Protein 6SCY (pdb70)

Nearest PDB structures (foldseek):
  6scy-assembly1_A  TM=1.003E+00  e=3.132E-56  Methanococcus maripaludis S2
  6scy-assembly1_B  TM=9.648E-01  e=3.320E-47  Methanococcus maripaludis S2
  5mko-assembly1_A  TM=8.846E-01  e=3.579E-21  Pyrococcus horikoshii OT3
  5mkq-assembly1_B  TM=8.337E-01  e=3.200E-21  Pyrococcus horikoshii OT3
  3vrh-assembly1_A-2  TM=8.360E-01  e=1.022E-19  Pyrococcus horikoshii OT3

Solvent-accessible surface area: 33396 Å² total; per-residue (Å²): 222,168,86,111,125,5,143,94,66,32,129,119,33,115,39,74,9,133,74,58,48,39,20,13,13,103,130,9,1,28,111,18,2,48,87,49,0,119,151,46,16,25,216,108,7,38,107,49,110,15,61,0,0,0,12,6,70,0,16,29,27,7,0,0,0,0,34,2,0,16,45,15,12,133,135,56,117,94,16,60,11,10,0,4,0,17,20,18,6,16,114,45,149,39,78,63,1,22,70,18,0,19,142,12,2,108,116,68,55,8,100,92,65,71,7,61,10,92,100,58,117,43,80,10,102,26,48,86,112,258,85,38,134,101,51,33,21,24,14,16,45,39,82,109,32,12,8,8,122,0,0,63,99,65,178,12,69,30,3,0,19,11,61,0,12,6,41,24,0,17,44,10,0,6,18,6,6,54,4,35,24,154,71,2,39,93,91,15,87,48,121,202,68,134,98,56,13,90,52,9,45,0,0,42,36,0,15,7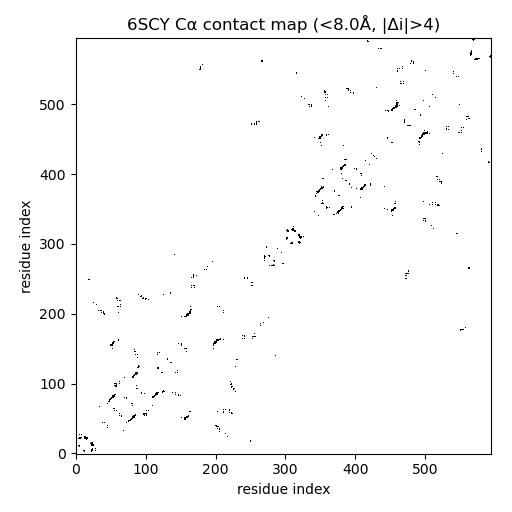2,91,3,0,68,38,0,1,110,31,36,142,13,146,53,38,159,47,94,57,75,118,33,122,54,77,26,54,69,40,0,21,88,21,0,54,91,0,36,139,90,66,82,24,7,9,89,33,0,3,132,3,16,66,68,5,38,113,76,16,88,120,154,18,164,118,45,20,37,65,63,84,39,148,110,40,49,55,13,70,73,64,153,123,131,34,107,106,95,227,230,186,91,118,126,4,145,110,60,36,104,117,29,113,42,83,25,166,107,51,48,41,26,10,8,95,103,6,2,26,129,32,2,45,97,55,0,95,151,44,17,22,146,109,8,20,105,56,111,17,54,0,1,0,14,6,72,0,19,29,25,7,1,0,0,0,31,1,0,15,49,20,11,125,160,34,127,91,8,71,12,10,0,3,0,15,22,18,12,17,145,54,72,41,98,54,2,23,77,11,0,20,146,10,1,108,115,65,56,8,105,80,109,66,22,64,7,98,86,31,40,37,40,70,34,55,53,151,173,150,106,98,81,62,52,27,29,24,48,3,89,105,30,11,10,16,48,2,0,50,101,60,176,11,66,28,2,0,18,11,66,0,12,6,38,25,0,13,43,8,0,25,18,7,5,78,15,39,14,138,135,3,57,103,79,17,166,53,140,175,64,106,155,75,8,91,67,9,46,0,0,45,30,0,28,73,90,4,0,68,36,0,1,108,28,34,140,13,143,60,78,174,16,85,52,64,109,32,123,92,79,24,88,67,38,0,24,87,21,0,63,70,0,41,158,86,73,83,15,6,9,81,34,0,3,115,2,18,66,70,5,42,124,70,24,196,89,104,32,125,126,21,17,31,77,58,45,57,127,72,9,68,18,28,40,40,21,145,113,114,35,88,81,138,114,50,114,259

Foldseek 3Di:
DDDQAAPPPGHHFDDQQLQVRGGHHLVRLLVVLLVLLCVQQDPVRQAAQFEEEEEAQQALLRLLQVVSVLVRVVPHDRYAYEYEYEAALCDDPSVVQVVLVVVSCVVSVHHYDYHYLVNVADHNPVLPPPVPDDPVVLSVLSSQVVQQVVCLVVVGQAYEYRQALLNQLLVLVVCVVVVPPVVLQVPDLCPVPDSGHHYGYSRNYPDPVSSVVSCVSVVRPGDPNDDPNDDDCSSVVSSVVQVVCCVVNPCSSVCSNVVSVVVSVPDDHPCPDPDDCRPADDVRSNPDCDDSRVDGD/DPDQAAPPPGHHFDDQQLQVRGGHHLVRLLVVLLVLLCVQQDDVQQAAQAEEEEEAQQALLRLLQVVSVLVRCVPHPRYAYEYEYEQLQDPPWSVPQVVLVVVSCVVSVHHYDYHYPCPQDVDSDDPPVDDDDVVLVVVVVLVVQQVVCVVVVGQAYEYRQALLNLLLVLVVCVVVVPPVVLQLVLPQDDDDSRHHYGYSRNYPDPVSSVVSSVSVVRPGDPTDDPPDDDCSSVVSSVVQVVCCVVPPCSSVCSNVVSVVVSVPDDQADPFAGRRDHHPQDPSCVSVVVPHRDDHHDD

Organism: Methanococcus maripaludis (strain DSM 14266 / JCM 13030 / NBRC 101832 / S2 / LL) (NCBI:txid267377)

Radius of gyration: 29.14 Å; Cα contacts (8 Å, |Δi|>4): 931; chains: 2; bounding box: 73×46×83 Å

B-factor: mean 99.04, std 43.57, range [19.27, 249.01]

Structure (mmCIF, N/CA/C/O backbone):
data_6SCY
#
_entry.id   6SCY
#
_cell.length_a   54.980
_cell.length_b   84.480
_cell.length_c   145.440
_cell.angle_alpha   90.00
_cell.angle_beta   90.00
_cell.angle_gamma   90.00
#
_symmetry.space_group_name_H-M   'P 21 21 21'
#
loop_
_entity.id
_entity.type
_entity.pdbx_description
1 polymer '[4Fe-4S]-dependent U34-ARNt thiolase'
2 polymer '[4Fe-4S]-dependent U34-ARNt thiolase'
3 non-polymer 'ZINC ION'
4 non-polymer 'IRON/SULFUR CLUSTER'
5 non-polymer 'SULFATE ION'
6 water water
#
loop_
_atom_site.group_PDB
_atom_site.id
_atom_site.type_symbol
_atom_site.label_atom_id
_atom_site.label_alt_id
_atom_site.label_comp_id
_atom_site.label_asym_id
_atom_site.label_entity_id
_atom_site.label_seq_id
_atom_site.pdbx_PDB_ins_code
_atom_site.Cartn_x
_atom_site.Cartn_y
_atom_site.Cartn_z
_atom_site.occupancy
_atom_site.B_iso_or_equiv
_atom_site.auth_seq_id
_atom_site.auth_comp_id
_atom_site.auth_asym_id
_atom_site.auth_atom_id
_atom_site.pdbx_PDB_model_num
ATOM 1 N N . MET A 1 1 ? -27.990 -23.086 -22.567 1.00 117.64 1 MET A N 1
ATOM 2 C CA . MET A 1 1 ? -27.871 -22.298 -21.341 1.00 117.22 1 MET A CA 1
ATOM 3 C C . MET A 1 1 ? -26.387 -22.058 -20.976 1.00 117.01 1 MET A C 1
ATOM 4 O O . MET A 1 1 ? -25.871 -20.971 -21.249 1.00 116.64 1 MET A O 1
ATOM 9 N N . ILE A 1 2 ? -25.710 -23.070 -20.386 1.00 110.10 2 ILE A N 1
ATOM 10 C CA . ILE A 1 2 ? -24.296 -23.018 -19.999 1.00 108.03 2 ILE A CA 1
ATOM 11 C C . ILE A 1 2 ? -23.507 -23.952 -20.941 1.00 107.61 2 ILE A C 1
ATOM 12 O O . ILE A 1 2 ? -23.440 -25.163 -20.720 1.00 107.41 2 ILE A O 1
ATOM 17 N N . THR A 1 3 ? -22.960 -23.366 -22.022 1.00 99.93 3 THR A N 1
ATOM 18 C CA . THR A 1 3 ? -22.184 -24.026 -23.076 1.00 97.18 3 THR A CA 1
ATOM 19 C C . THR A 1 3 ? -20.731 -23.507 -23.019 1.00 96.04 3 THR A C 1
ATOM 20 O O . THR A 1 3 ? -20.175 -23.451 -21.922 1.00 95.53 3 THR A O 1
ATOM 24 N N . MET A 1 4 ? -20.122 -23.133 -24.168 1.00 89.13 4 MET A N 1
ATOM 25 C CA . MET A 1 4 ? -18.766 -22.570 -24.265 1.00 87.26 4 MET A CA 1
ATOM 26 C C . MET A 1 4 ? -18.561 -21.783 -25.569 1.00 85.15 4 MET A C 1
ATOM 27 O O . MET A 1 4 ? -17.432 -21.412 -25.896 1.00 84.52 4 MET A O 1
ATOM 32 N N . LYS A 1 5 ? -19.656 -21.475 -26.273 1.00 77.05 5 LYS A N 1
ATOM 33 C CA . LYS A 1 5 ? -19.605 -20.712 -27.512 1.00 74.81 5 LYS A CA 1
ATOM 34 C C . LYS A 1 5 ? -18.960 -19.329 -27.339 1.00 74.16 5 LYS A C 1
ATOM 35 O O . LYS A 1 5 ? -19.069 -18.728 -26.273 1.00 72.81 5 LYS A O 1
ATOM 41 N N . CYS A 1 6 ? -18.254 -18.865 -28.383 1.00 68.76 6 CYS A N 1
ATOM 42 C CA . CYS A 1 6 ? -17.543 -17.586 -28.444 1.00 67.48 6 CYS A CA 1
ATOM 43 C C . CYS A 1 6 ? -18.466 -16.399 -28.138 1.00 71.59 6 CYS A C 1
ATOM 44 O O . CYS A 1 6 ? -19.582 -16.352 -28.653 1.00 71.20 6 CYS A O 1
ATOM 47 N N . ARG A 1 7 ? -17.999 -15.448 -27.299 1.00 67.92 7 ARG A N 1
ATOM 48 C CA . ARG A 1 7 ? -18.755 -14.251 -26.909 1.00 67.53 7 ARG A CA 1
ATOM 49 C C . ARG A 1 7 ? -19.064 -13.312 -28.097 1.00 70.29 7 ARG A C 1
ATOM 50 O O . ARG A 1 7 ? -20.109 -12.654 -28.092 1.00 70.00 7 ARG A O 1
ATOM 58 N N . LYS A 1 8 ? -18.180 -13.279 -29.124 1.00 65.75 8 LYS A N 1
ATOM 59 C CA . LYS A 1 8 ? -18.324 -12.401 -30.290 1.00 64.76 8 LYS A CA 1
ATOM 60 C C . LYS A 1 8 ? -18.991 -13.027 -31.524 1.00 66.80 8 LYS A C 1
ATOM 61 O O . LYS A 1 8 ? -19.580 -12.281 -32.310 1.00 65.80 8 LYS A O 1
ATOM 67 N N . CYS A 1 9 ? -18.903 -14.364 -31.712 1.00 62.89 9 CYS A N 1
ATOM 68 C CA . CYS A 1 9 ? -19.481 -15.018 -32.894 1.00 62.32 9 CYS A CA 1
ATOM 69 C C . CYS A 1 9 ? -20.253 -16.329 -32.605 1.00 63.12 9 CYS A C 1
ATOM 70 O O . CYS A 1 9 ? -20.785 -16.928 -33.535 1.00 61.91 9 CYS A O 1
ATOM 73 N N . GLY A 1 10 ? -20.293 -16.754 -31.344 1.00 58.90 10 GLY A N 1
ATOM 74 C CA . GLY A 1 10 ? -20.983 -17.966 -30.903 1.00 58.65 10 GLY A CA 1
ATOM 75 C C . GLY A 1 10 ? -20.425 -19.286 -31.405 1.00 62.89 10 GLY A C 1
ATOM 76 O O . GLY A 1 10 ? -21.135 -20.300 -31.389 1.00 63.03 10 GLY A O 1
ATOM 77 N N . LYS A 1 11 ? -19.150 -19.295 -31.848 1.00 58.67 11 LYS A N 1
ATOM 78 C CA . LYS A 1 11 ? -18.481 -20.484 -32.391 1.00 57.55 11 LYS A CA 1
ATOM 79 C C . LYS A 1 11 ? -17.648 -21.214 -31.331 1.00 58.36 11 LYS A C 1
ATOM 80 O O . LYS A 1 11 ? -17.246 -20.561 -30.371 1.00 57.52 11 LYS A O 1
ATOM 86 N N . PRO A 1 12 ? -17.351 -22.535 -31.469 1.00 53.27 12 PRO A N 1
ATOM 87 C CA . PRO A 1 12 ? -16.521 -23.205 -30.451 1.00 52.76 12 PRO A CA 1
ATOM 88 C C . PRO A 1 12 ? -15.267 -22.409 -30.105 1.00 55.58 12 PRO A C 1
ATOM 89 O O . PRO A 1 12 ? -14.631 -21.837 -30.989 1.00 55.43 12 PRO A O 1
ATOM 93 N N . SER A 1 13 ? -14.975 -22.311 -28.807 1.00 51.71 13 SER A N 1
ATOM 94 C CA . SER A 1 13 ? -13.902 -21.499 -28.246 1.00 51.60 13 SER A CA 1
ATOM 95 C C . SER A 1 13 ? -12.576 -22.234 -27.978 1.00 55.93 13 SER A C 1
ATOM 96 O O . SER A 1 13 ? -12.562 -23.448 -27.793 1.00 55.14 13 SER A O 1
ATOM 99 N N . ILE A 1 14 ? -11.466 -21.471 -27.957 1.00 53.56 14 ILE A N 1
ATOM 100 C CA . ILE A 1 14 ? -10.104 -21.950 -27.697 1.00 53.80 14 ILE A CA 1
ATOM 101 C C . ILE A 1 14 ? -9.536 -21.344 -26.417 1.00 60.64 14 ILE A C 1
ATOM 102 O O . ILE A 1 14 ? -8.522 -21.820 -25.919 1.00 60.70 14 ILE A O 1
ATOM 107 N N . TYR A 1 15 ? -10.167 -20.291 -25.895 1.00 59.76 15 TYR A N 1
ATOM 108 C CA . TYR A 1 15 ? -9.690 -19.630 -24.691 1.00 61.16 15 TYR A CA 1
ATOM 109 C C . TYR A 1 15 ? -10.827 -19.129 -23.841 1.00 68.00 15 TYR A C 1
ATOM 110 O O . TYR A 1 15 ? -11.739 -18.473 -24.343 1.00 67.28 15 TYR A O 1
ATOM 119 N N . HIS A 1 16 ? -10.770 -19.445 -22.546 1.00 67.96 16 HIS A N 1
ATOM 120 C CA . HIS A 1 16 ? -11.734 -18.988 -21.561 1.00 69.57 16 HIS A CA 1
ATOM 121 C C . HIS A 1 16 ? -11.037 -17.948 -20.694 1.00 74.62 16 HIS A C 1
ATOM 122 O O . HIS A 1 16 ? -10.161 -18.290 -19.896 1.00 73.76 16 HIS A O 1
ATOM 129 N N . GLN A 1 17 ? -11.396 -16.669 -20.899 1.00 72.94 17 GLN A N 1
ATOM 130 C CA . GLN A 1 17 ? -10.848 -15.527 -20.170 1.00 73.41 17 GLN A CA 1
ATOM 131 C C . GLN A 1 17 ? -11.428 -15.550 -18.768 1.00 78.41 17 GLN A C 1
ATOM 132 O O . GLN A 1 17 ? -12.469 -14.944 -18.518 1.00 78.05 17 GLN A O 1
ATOM 138 N N . LYS A 1 18 ? -10.756 -16.294 -17.865 1.00 76.02 18 LYS A N 1
ATOM 139 C CA . LYS A 1 18 ? -11.140 -16.522 -16.472 1.00 76.22 18 LYS A CA 1
ATOM 140 C C . LYS A 1 18 ? -11.524 -15.254 -15.700 1.00 81.23 18 LYS A C 1
ATOM 141 O O . LYS A 1 18 ? -12.391 -15.347 -14.827 1.00 80.81 18 LYS A O 1
ATOM 147 N N . HIS A 1 19 ? -10.949 -14.078 -16.050 1.00 78.61 19 HIS A N 1
ATOM 148 C CA . HIS A 1 19 ? -11.289 -12.844 -15.350 1.00 79.02 19 HIS A CA 1
ATOM 149 C C . HIS A 1 19 ? -12.652 -12.268 -15.765 1.00 84.17 19 HIS A C 1
ATOM 150 O O . HIS A 1 19 ? -13.417 -11.868 -14.884 1.00 84.90 19 HIS A O 1
ATOM 157 N N . SER A 1 20 ? -12.974 -12.259 -17.074 1.00 80.15 20 SER A N 1
ATOM 158 C CA . SER A 1 20 ? -14.258 -11.757 -17.591 1.00 79.43 20 SER A CA 1
ATOM 159 C C . SER A 1 20 ? -15.378 -12.817 -17.619 1.00 82.41 20 SER A C 1
ATOM 160 O O . SER A 1 20 ? -16.560 -12.460 -17.604 1.00 82.10 20 SER A O 1
ATOM 163 N N . GLY A 1 21 ? -14.991 -14.092 -17.683 1.00 77.99 21 GLY A N 1
ATOM 164 C CA . GLY A 1 21 ? -15.910 -15.222 -17.770 1.00 77.34 21 GLY A CA 1
ATOM 165 C C . GLY A 1 21 ? -16.373 -15.428 -19.195 1.00 80.08 21 GLY A C 1
ATOM 166 O O . GLY A 1 21 ? -17.403 -16.063 -19.440 1.00 79.91 21 GLY A O 1
ATOM 167 N N . ASN A 1 22 ? -15.612 -14.866 -20.142 1.00 75.10 22 ASN A N 1
ATOM 168 C CA . ASN A 1 22 ? -15.911 -14.952 -21.555 1.00 73.92 22 ASN A CA 1
ATOM 169 C C . ASN A 1 22 ? -15.080 -16.001 -22.265 1.00 74.00 22 ASN A C 1
ATOM 170 O O . ASN A 1 22 ? -14.049 -16.454 -21.766 1.00 72.31 22 ASN A O 1
ATOM 175 N N . ASN A 1 23 ? -15.569 -16.404 -23.428 1.00 69.19 23 ASN A N 1
ATOM 176 C CA . ASN A 1 23 ? -14.943 -17.407 -24.267 1.00 68.19 23 ASN A CA 1
ATOM 177 C C . ASN A 1 23 ? -14.648 -16.826 -25.651 1.00 71.57 23 ASN A C 1
ATOM 178 O O . ASN A 1 23 ? -15.490 -16.115 -26.205 1.00 71.60 23 ASN A O 1
ATOM 183 N N . TYR A 1 24 ? -13.438 -17.094 -26.189 1.00 67.20 24 TYR A N 1
ATOM 184 C CA . TYR A 1 24 ? -13.001 -16.603 -27.500 1.00 66.52 24 TYR A CA 1
ATOM 185 C C . TYR A 1 24 ? -12.299 -17.673 -28.318 1.00 67.41 24 TYR A C 1
ATOM 186 O O . TYR A 1 24 ? -11.412 -18.361 -27.809 1.00 66.10 24 TYR A O 1
ATOM 195 N N . CYS A 1 25 ? -12.660 -17.779 -29.605 1.00 63.27 25 CYS A N 1
ATOM 196 C CA . CYS A 1 25 ? -12.021 -18.693 -30.554 1.00 62.65 25 CYS A CA 1
ATOM 197 C C . CYS A 1 25 ? -10.695 -18.035 -30.978 1.00 66.55 25 CYS A C 1
ATOM 198 O O . CYS A 1 25 ? -10.403 -16.937 -30.505 1.00 66.18 25 CYS A O 1
ATOM 201 N N . LYS A 1 26 ? -9.898 -18.676 -31.857 1.00 63.23 26 LYS A N 1
ATOM 202 C CA . LYS A 1 26 ? -8.610 -18.125 -32.309 1.00 63.08 26 LYS A CA 1
ATOM 203 C C . LYS A 1 26 ? -8.761 -16.704 -32.874 1.00 67.30 26 LYS A C 1
ATOM 204 O O . LYS A 1 26 ? -8.159 -15.777 -32.336 1.00 67.29 26 LYS A O 1
ATOM 210 N N . GLU A 1 27 ? -9.617 -16.540 -33.905 1.00 63.81 27 GLU A N 1
ATOM 211 C CA . GLU A 1 27 ? -9.879 -15.292 -34.628 1.00 63.43 27 GLU A CA 1
ATOM 212 C C . GLU A 1 27 ? -10.397 -14.162 -33.768 1.00 65.85 27 GLU A C 1
ATOM 213 O O . GLU A 1 27 ? -9.967 -13.031 -33.968 1.00 65.31 27 GLU A O 1
ATOM 219 N N . CYS A 1 28 ? -11.327 -14.446 -32.835 1.00 62.17 28 CYS A N 1
ATOM 220 C CA . CYS A 1 28 ? -11.918 -13.441 -31.937 1.00 61.67 28 CYS A CA 1
ATOM 221 C C . CYS A 1 28 ? -10.979 -13.049 -30.811 1.00 63.31 28 CYS A C 1
ATOM 222 O O . CYS A 1 28 ? -11.097 -11.940 -30.297 1.00 62.71 28 CYS A O 1
ATOM 225 N N . PHE A 1 29 ? -10.060 -13.948 -30.416 1.00 58.02 29 PHE A N 1
ATOM 226 C CA . PHE A 1 29 ? -9.102 -13.646 -29.361 1.00 56.71 29 PHE A CA 1
ATOM 227 C C . PHE A 1 29 ? -8.030 -12.688 -29.894 1.00 57.36 29 PHE A C 1
ATOM 228 O O . PHE A 1 29 ? -7.745 -11.676 -29.24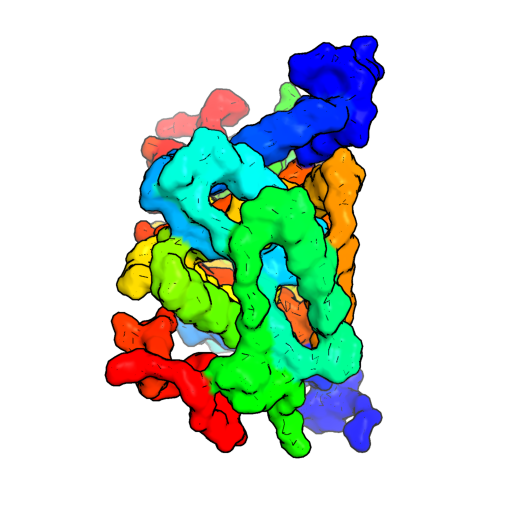7 1.00 55.86 29 PHE A O 1
ATOM 236 N N . ILE A 1 30 ? -7.482 -12.984 -31.096 1.00 53.15 30 ILE A N 1
ATOM 237 C CA . ILE A 1 30 ? -6.480 -12.170 -31.798 1.00 52.73 30 ILE A CA 1
ATOM 238 C C . ILE A 1 30 ? -7.026 -10.743 -32.031 1.00 56.66 30 ILE A C 1
ATOM 239 O O . ILE A 1 30 ? -6.310 -9.771 -31.812 1.00 56.47 30 ILE A O 1
ATOM 244 N N . LYS A 1 31 ? -8.310 -10.640 -32.415 1.00 53.25 31 LYS A N 1
ATOM 245 C CA . LYS A 1 31 ? -9.030 -9.399 -32.676 1.00 52.79 31 LYS A CA 1
ATOM 246 C C . LYS A 1 31 ? -9.226 -8.576 -31.402 1.00 57.33 31 LYS A C 1
ATOM 247 O O . LYS A 1 31 ? -9.145 -7.354 -31.480 1.00 56.82 31 LYS A O 1
ATOM 253 N N . GLU A 1 32 ? -9.496 -9.234 -30.240 1.00 53.95 32 GLU A N 1
ATOM 254 C CA . GLU A 1 32 ? -9.695 -8.552 -28.956 1.00 53.30 32 GLU A CA 1
ATOM 255 C C . GLU A 1 32 ? -8.392 -8.189 -28.286 1.00 56.10 32 GLU A C 1
ATOM 256 O O . GLU A 1 32 ? -8.367 -7.243 -27.499 1.00 56.08 32 GLU A O 1
ATOM 262 N N . THR A 1 33 ? -7.302 -8.913 -28.604 1.00 51.43 33 THR A N 1
ATOM 263 C CA . THR A 1 33 ? -5.975 -8.604 -28.076 1.00 50.65 33 THR A CA 1
ATOM 264 C C . THR A 1 33 ? -5.448 -7.384 -28.840 1.00 54.59 33 THR A C 1
ATOM 265 O O . THR A 1 33 ? -4.951 -6.450 -28.216 1.00 54.30 33 THR A O 1
ATOM 269 N N . LYS A 1 34 ? -5.626 -7.368 -30.182 1.00 50.91 34 LYS A N 1
ATOM 270 C CA . LYS A 1 34 ? -5.249 -6.257 -31.060 1.00 50.44 34 LYS A CA 1
ATOM 271 C C . LYS A 1 34 ? -6.017 -4.989 -30.674 1.00 54.85 34 LYS A C 1
ATOM 272 O O . LYS A 1 34 ? -5.440 -3.907 -30.702 1.00 55.25 34 LYS A O 1
ATOM 278 N N . ARG A 1 35 ? -7.304 -5.130 -30.300 1.00 51.45 35 ARG A N 1
ATOM 279 C CA . ARG A 1 35 ? -8.189 -4.034 -29.893 1.00 51.81 35 ARG A CA 1
ATOM 280 C C . ARG A 1 35 ? -7.732 -3.417 -28.565 1.00 54.88 35 ARG A C 1
ATOM 281 O O . ARG A 1 35 ? -7.758 -2.195 -28.434 1.00 55.04 35 ARG A O 1
ATOM 289 N N . LYS A 1 36 ? -7.329 -4.260 -27.593 1.00 50.15 36 LYS A N 1
ATOM 290 C CA . LYS A 1 36 ? -6.860 -3.844 -26.272 1.00 49.99 36 LYS A CA 1
ATOM 291 C C . LYS A 1 36 ? -5.510 -3.131 -26.351 1.00 55.37 36 LYS A C 1
ATOM 292 O O . LYS A 1 36 ? -5.294 -2.182 -25.597 1.00 55.33 36 LYS A O 1
ATOM 298 N N . VAL A 1 37 ? -4.605 -3.595 -27.256 1.00 52.29 37 VAL A N 1
ATOM 299 C CA . VAL A 1 37 ? -3.272 -3.016 -27.498 1.00 51.96 37 VAL A CA 1
ATOM 300 C C . VAL A 1 37 ? -3.442 -1.664 -28.201 1.00 56.98 37 VAL A C 1
ATOM 301 O O . VAL A 1 37 ? -2.765 -0.704 -27.840 1.00 56.17 37 VAL A O 1
ATOM 305 N N . ARG A 1 38 ? -4.384 -1.585 -29.164 1.00 55.56 38 ARG A N 1
ATOM 306 C CA . ARG A 1 38 ? -4.733 -0.368 -29.902 1.00 56.43 38 ARG A CA 1
ATOM 307 C C . ARG A 1 38 ? -5.265 0.683 -28.920 1.00 61.08 38 ARG A C 1
ATOM 308 O O . ARG A 1 38 ? -4.981 1.869 -29.079 1.00 61.25 38 ARG A O 1
ATOM 316 N N . LYS A 1 39 ? -6.004 0.231 -27.889 1.00 57.91 39 LYS A N 1
ATOM 317 C CA . LYS A 1 39 ? -6.575 1.053 -26.822 1.00 57.93 39 LYS A CA 1
ATOM 318 C C . LYS A 1 39 ? -5.467 1.539 -25.878 1.00 61.49 39 LYS A C 1
ATOM 319 O O . LYS A 1 39 ? -5.494 2.704 -25.486 1.00 61.31 39 LYS A O 1
ATOM 325 N N . THR A 1 40 ? -4.500 0.652 -25.519 1.00 57.51 40 THR A N 1
ATOM 326 C CA . THR A 1 40 ? -3.374 0.966 -24.620 1.00 57.03 40 THR A CA 1
ATOM 327 C C . THR A 1 40 ? -2.449 2.056 -25.206 1.00 61.63 40 THR A C 1
ATOM 328 O O . THR A 1 40 ? -2.067 2.982 -24.485 1.00 61.41 40 THR A O 1
ATOM 332 N N . LEU A 1 41 ? -2.109 1.947 -26.506 1.00 58.09 41 LEU A N 1
ATOM 333 C CA . LEU A 1 41 ? -1.221 2.876 -27.208 1.00 57.64 41 LEU A CA 1
ATOM 334 C C . LEU A 1 41 ? -1.863 4.229 -27.533 1.00 64.76 41 LEU A C 1
ATOM 335 O O . LEU A 1 41 ? -1.240 5.263 -27.292 1.00 64.93 41 LEU A O 1
ATOM 340 N N . GLY A 1 42 ? -3.075 4.213 -28.090 1.00 62.81 42 GLY A N 1
ATOM 341 C CA . GLY A 1 42 ? -3.803 5.425 -28.453 1.00 63.40 42 GLY A CA 1
ATOM 342 C C . GLY A 1 42 ? -3.468 5.985 -29.822 1.00 69.47 42 GLY A C 1
ATOM 343 O O . GLY A 1 42 ? -2.558 5.493 -30.497 1.00 69.06 42 GLY A O 1
ATOM 344 N N . ARG A 1 43 ? -4.210 7.039 -30.230 1.00 67.76 43 ARG A N 1
ATOM 345 C CA . ARG A 1 43 ? -4.073 7.737 -31.518 1.00 68.15 43 ARG A CA 1
ATOM 346 C C . ARG A 1 43 ? -2.722 8.424 -31.692 1.00 71.50 43 ARG A C 1
ATOM 347 O O . ARG A 1 43 ? -2.253 8.559 -32.820 1.00 70.79 43 ARG A O 1
ATOM 355 N N . ASP A 1 44 ? -2.120 8.881 -30.582 1.00 68.21 44 ASP A N 1
ATOM 356 C CA . ASP A 1 44 ? -0.840 9.601 -30.564 1.00 68.25 44 ASP A CA 1
ATOM 357 C C . ASP A 1 44 ? 0.337 8.696 -30.929 1.00 69.30 44 ASP A C 1
ATOM 358 O O . ASP A 1 44 ? 1.315 9.169 -31.516 1.00 69.41 44 ASP A O 1
ATOM 363 N N . VAL A 1 45 ? 0.238 7.400 -30.579 1.00 62.54 45 VAL A N 1
ATOM 364 C CA . VAL A 1 45 ? 1.264 6.394 -30.861 1.00 60.65 45 VAL A CA 1
ATOM 365 C C . VAL A 1 45 ? 0.974 5.712 -32.203 1.00 62.11 45 VAL A C 1
ATOM 366 O O . VAL A 1 45 ? 1.885 5.532 -33.007 1.00 61.28 45 VAL A O 1
ATOM 370 N N . LEU A 1 46 ? -0.290 5.335 -32.440 1.00 57.14 46 LEU A N 1
ATOM 371 C CA . LEU A 1 46 ? -0.680 4.669 -33.673 1.00 56.11 46 LEU A CA 1
ATOM 372 C C . LEU A 1 46 ? -1.164 5.700 -34.681 1.00 59.85 46 LEU A C 1
ATOM 373 O O . LEU A 1 46 ? -2.365 5.949 -34.796 1.00 59.74 46 LEU A O 1
ATOM 378 N N . LYS A 1 47 ? -0.220 6.316 -35.400 1.00 56.61 47 LYS A N 1
ATOM 379 C CA . LYS A 1 47 ? -0.486 7.316 -36.439 1.00 56.88 47 LYS A CA 1
ATOM 380 C C . LYS A 1 47 ? 0.664 7.393 -37.442 1.00 63.07 47 LYS A C 1
ATOM 381 O O . LYS A 1 47 ? 1.680 6.730 -37.261 1.00 63.05 47 LYS A O 1
ATOM 387 N N . ASN A 1 48 ? 0.505 8.209 -38.490 1.00 60.99 48 ASN A N 1
ATOM 388 C CA . ASN A 1 48 ? 1.533 8.432 -39.506 1.00 61.01 48 ASN A CA 1
ATOM 389 C C . ASN A 1 48 ? 2.594 9.423 -38.989 1.00 64.32 48 ASN A C 1
ATOM 390 O O . ASN A 1 48 ? 2.358 10.128 -38.004 1.00 64.42 48 ASN A O 1
ATOM 395 N N . ASN A 1 49 ? 3.754 9.468 -39.647 1.00 59.88 49 ASN A N 1
ATOM 396 C CA . ASN A 1 49 ? 4.866 10.375 -39.343 1.00 59.55 49 ASN A CA 1
ATOM 397 C C . ASN A 1 49 ? 5.512 10.139 -37.951 1.00 62.69 49 ASN A C 1
ATOM 398 O O . ASN A 1 49 ? 6.023 11.089 -37.338 1.00 62.37 49 ASN A O 1
ATOM 403 N N . ILE A 1 50 ? 5.573 8.869 -37.490 1.00 58.51 50 ILE A N 1
ATOM 404 C CA . ILE A 1 50 ? 6.259 8.545 -36.225 1.00 57.83 50 ILE A CA 1
ATOM 405 C C . ILE A 1 50 ? 7.190 7.319 -36.384 1.00 60.24 50 ILE A C 1
ATOM 406 O O . ILE A 1 50 ? 6.910 6.423 -37.175 1.00 59.72 50 ILE A O 1
ATOM 411 N N . LYS A 1 51 ? 8.288 7.301 -35.611 1.00 55.32 51 LYS A N 1
ATOM 412 C CA . LYS A 1 51 ? 9.310 6.252 -35.584 1.00 53.98 51 LYS A CA 1
ATOM 413 C C . LYS A 1 51 ? 9.297 5.607 -34.190 1.00 56.56 51 LYS A C 1
ATOM 414 O O . LYS A 1 51 ? 9.399 6.328 -33.192 1.00 57.09 51 LYS A O 1
ATOM 420 N N . VAL A 1 52 ? 9.140 4.271 -34.109 1.00 51.00 52 VAL A N 1
ATOM 421 C CA . VAL A 1 52 ? 9.111 3.586 -32.808 1.00 49.92 52 VAL A CA 1
ATOM 422 C C . VAL A 1 52 ? 10.232 2.574 -32.670 1.00 52.38 52 VAL A C 1
ATOM 423 O O . VAL A 1 52 ? 10.262 1.582 -33.395 1.00 52.03 52 VAL A O 1
ATOM 427 N N . ALA A 1 53 ? 11.141 2.824 -31.721 1.00 48.06 53 ALA A N 1
ATOM 428 C CA . ALA A 1 53 ? 12.238 1.931 -31.360 1.00 47.08 53 ALA A CA 1
ATOM 429 C C . ALA A 1 53 ? 11.632 0.924 -30.405 1.00 49.53 53 ALA A C 1
ATOM 430 O O . ALA A 1 53 ? 10.699 1.275 -29.682 1.00 49.75 53 ALA A O 1
ATOM 432 N N . MET A 1 54 ? 12.116 -0.316 -30.396 1.00 44.59 54 MET A N 1
ATOM 433 C CA . MET A 1 54 ? 11.536 -1.302 -29.495 1.00 44.30 54 MET A CA 1
ATOM 434 C C . MET A 1 54 ? 12.559 -2.249 -28.928 1.00 51.22 54 MET A C 1
ATOM 435 O O . MET A 1 54 ? 13.270 -2.913 -29.678 1.00 51.70 54 MET A O 1
ATOM 440 N N . GLY A 1 55 ? 12.640 -2.275 -27.603 1.00 49.71 55 GLY A N 1
ATOM 441 C CA . GLY A 1 55 ? 13.553 -3.136 -26.868 1.00 50.93 55 GLY A CA 1
ATOM 442 C C . GLY A 1 55 ? 13.134 -4.584 -26.987 1.00 57.85 55 GLY A C 1
ATOM 443 O O . GLY A 1 55 ? 12.135 -4.992 -26.389 1.00 57.34 55 GLY A O 1
ATOM 444 N N . LEU A 1 56 ? 13.878 -5.347 -27.804 1.00 56.26 56 LEU A N 1
ATOM 445 C CA . LEU A 1 56 ? 13.666 -6.768 -28.059 1.00 57.01 56 LEU A CA 1
ATOM 446 C C . LEU A 1 56 ? 14.700 -7.608 -27.313 1.00 67.01 56 LEU A C 1
ATOM 447 O O . LEU A 1 56 ? 15.894 -7.271 -27.317 1.00 68.52 56 LEU A O 1
ATOM 452 N N . SER A 1 57 ? 14.244 -8.700 -26.668 1.00 64.94 57 SER A N 1
ATOM 453 C CA . SER A 1 57 ? 15.127 -9.584 -25.911 1.00 65.08 57 SER A CA 1
ATOM 454 C C . SER A 1 57 ? 14.965 -11.074 -26.264 1.00 70.80 57 SER A C 1
ATOM 455 O O . SER A 1 57 ? 15.591 -11.923 -25.622 1.00 72.26 57 SER A O 1
ATOM 458 N N . GLY A 1 58 ? 14.154 -11.374 -27.283 1.00 66.40 58 GLY A N 1
ATOM 459 C CA . GLY A 1 58 ? 13.946 -12.739 -27.760 1.00 65.90 58 GLY A CA 1
ATOM 460 C C . GLY A 1 58 ? 12.819 -13.554 -27.147 1.00 69.08 58 GLY A C 1
ATOM 461 O O . GLY A 1 58 ? 12.415 -14.573 -27.720 1.00 69.14 58 GLY A O 1
ATOM 462 N N . GLY A 1 59 ? 12.310 -13.114 -25.999 1.00 64.66 59 GLY A N 1
ATOM 463 C CA . GLY A 1 59 ? 11.224 -13.793 -25.299 1.00 64.14 59 GLY A CA 1
ATOM 464 C C . GLY A 1 59 ? 9.876 -13.580 -25.948 1.00 67.21 59 GLY A C 1
ATOM 465 O O . GLY A 1 59 ? 9.741 -12.703 -26.808 1.00 67.42 59 GLY A O 1
ATOM 466 N N . LYS A 1 60 ? 8.862 -14.382 -25.542 1.00 62.24 60 LYS A N 1
ATOM 467 C CA . LYS A 1 60 ? 7.501 -14.305 -26.097 1.00 61.11 60 LYS A CA 1
ATOM 468 C C . LYS A 1 60 ? 6.969 -12.875 -26.129 1.00 63.26 60 LYS A C 1
ATOM 469 O O . LYS A 1 60 ? 6.574 -12.433 -27.198 1.00 62.17 60 LYS A O 1
ATOM 475 N N . ASP A 1 61 ? 7.074 -12.127 -25.001 1.00 59.71 61 ASP A N 1
ATOM 476 C CA . ASP A 1 61 ? 6.634 -10.729 -24.837 1.00 59.02 61 ASP A CA 1
ATOM 477 C C . ASP A 1 61 ? 7.160 -9.798 -25.925 1.00 61.95 61 ASP A C 1
ATOM 478 O O . ASP A 1 61 ? 6.356 -9.238 -26.665 1.00 61.94 61 ASP A O 1
ATOM 483 N N . SER A 1 62 ? 8.501 -9.676 -26.054 1.00 57.38 62 SER A N 1
ATOM 484 C CA . SER A 1 62 ? 9.169 -8.822 -27.043 1.00 56.61 62 SER A CA 1
ATOM 485 C C . SER A 1 62 ? 8.851 -9.162 -28.486 1.00 58.51 62 SER A C 1
ATOM 486 O O . SER A 1 62 ? 8.779 -8.246 -29.294 1.00 58.14 62 SER A O 1
ATOM 489 N N . LEU A 1 63 ? 8.659 -10.455 -28.810 1.00 53.98 63 LEU A N 1
ATOM 490 C CA . LEU A 1 63 ? 8.297 -10.940 -30.149 1.00 53.20 63 LEU A CA 1
ATOM 491 C C . LEU A 1 63 ? 6.800 -10.721 -30.460 1.00 56.52 63 LEU A C 1
ATOM 492 O O . LEU A 1 63 ? 6.468 -10.334 -31.587 1.00 56.12 63 LEU A O 1
ATOM 497 N N . VAL A 1 64 ? 5.908 -10.938 -29.450 1.00 51.66 64 VAL A N 1
ATOM 498 C CA . VAL A 1 64 ? 4.452 -10.718 -29.528 1.00 50.27 64 VAL A CA 1
ATOM 499 C C . VAL A 1 64 ? 4.195 -9.227 -29.734 1.00 53.11 64 VAL A C 1
ATOM 500 O O . VAL A 1 64 ? 3.415 -8.866 -30.617 1.00 53.23 64 VAL A O 1
ATOM 504 N N . MET A 1 65 ? 4.889 -8.372 -28.950 1.00 48.14 65 MET A N 1
ATOM 505 C CA . MET A 1 65 ? 4.822 -6.915 -29.059 1.00 47.56 65 MET A CA 1
ATOM 506 C C . MET A 1 65 ? 5.373 -6.475 -30.419 1.00 52.00 65 MET A C 1
ATOM 507 O O . MET A 1 65 ? 4.777 -5.619 -31.067 1.00 52.27 65 MET A O 1
ATOM 512 N N . ALA A 1 66 ? 6.496 -7.069 -30.850 1.00 48.88 66 ALA A N 1
ATOM 513 C CA . ALA A 1 66 ? 7.135 -6.756 -32.129 1.00 49.06 66 ALA A CA 1
ATOM 514 C C . ALA A 1 66 ? 6.234 -7.115 -33.314 1.00 54.78 66 ALA A C 1
ATOM 515 O O . ALA A 1 66 ? 6.196 -6.357 -34.286 1.00 54.35 66 ALA A O 1
ATOM 517 N N . TYR A 1 67 ? 5.491 -8.250 -33.219 1.00 51.89 67 TYR A N 1
ATOM 518 C CA . TYR A 1 67 ? 4.576 -8.709 -34.266 1.00 51.76 67 TYR A CA 1
ATOM 519 C C . TYR A 1 67 ? 3.360 -7.793 -34.378 1.00 54.31 67 TYR A C 1
ATOM 520 O O . TYR A 1 67 ? 2.959 -7.464 -35.500 1.00 55.21 67 TYR A O 1
ATOM 529 N N . LEU A 1 68 ? 2.735 -7.440 -33.229 1.00 46.83 68 LEU A N 1
ATOM 530 C CA . LEU A 1 68 ? 1.552 -6.582 -33.197 1.00 44.08 68 LEU A CA 1
ATOM 531 C C . LEU A 1 68 ? 1.888 -5.209 -33.774 1.00 44.20 68 LEU A C 1
ATOM 532 O O . LEU A 1 68 ? 1.294 -4.828 -34.780 1.00 43.17 68 LEU A O 1
ATOM 537 N N . LEU A 1 69 ? 2.913 -4.530 -33.220 1.00 40.06 69 LEU A N 1
ATOM 538 C CA . LEU A 1 69 ? 3.385 -3.225 -33.687 1.00 40.41 69 LEU A CA 1
ATOM 539 C C . LEU A 1 69 ? 3.688 -3.230 -35.180 1.00 46.72 69 LEU A C 1
ATOM 540 O O . LEU A 1 69 ? 3.306 -2.288 -35.870 1.00 46.09 69 LEU A O 1
ATOM 545 N N . ASN A 1 70 ? 4.337 -4.299 -35.683 1.00 45.72 70 ASN A N 1
ATOM 546 C CA . ASN A 1 70 ? 4.657 -4.432 -37.111 1.00 46.71 70 ASN A CA 1
ATOM 547 C C . ASN A 1 70 ? 3.408 -4.509 -37.984 1.00 51.43 70 ASN A C 1
ATOM 548 O O . ASN A 1 70 ? 3.380 -3.869 -39.028 1.00 51.41 70 ASN A O 1
ATOM 553 N N . GLU A 1 71 ? 2.371 -5.254 -37.539 1.00 48.35 71 GLU A N 1
ATOM 554 C CA . GLU A 1 71 ? 1.095 -5.394 -38.245 1.00 48.46 71 GLU A CA 1
ATOM 555 C C . GLU A 1 71 ? 0.470 -4.023 -38.482 1.00 54.19 71 GLU A C 1
ATOM 556 O O . GLU A 1 71 ? -0.009 -3.762 -39.593 1.00 54.69 71 GLU A O 1
ATOM 562 N N . TYR A 1 72 ? 0.495 -3.144 -37.446 1.00 51.07 72 TYR A N 1
ATOM 563 C CA A TYR A 1 72 ? -0.063 -1.798 -37.535 0.50 50.84 72 TYR A CA 1
ATOM 564 C CA B TYR A 1 72 ? -0.072 -1.810 -37.585 0.50 51.07 72 TYR A CA 1
ATOM 565 C C . TYR A 1 72 ? 0.756 -0.928 -38.505 1.00 56.03 72 TYR A C 1
ATOM 566 O O . TYR A 1 72 ? 0.226 -0.474 -39.514 1.00 55.68 72 TYR A O 1
ATOM 583 N N . TYR A 1 73 ? 2.058 -0.701 -38.184 1.00 54.27 73 TYR A N 1
ATOM 584 C CA . TYR A 1 73 ? 2.971 0.147 -38.963 1.00 54.50 73 TYR A CA 1
ATOM 585 C C . TYR A 1 73 ? 3.274 -0.380 -40.375 1.00 62.04 73 TYR A C 1
ATOM 586 O O . TYR A 1 73 ? 3.861 0.356 -41.170 1.00 61.97 73 TYR A O 1
ATOM 595 N N . LYS A 1 74 ? 2.850 -1.624 -40.697 1.00 60.87 74 LYS A N 1
ATOM 596 C CA . LYS A 1 74 ? 3.025 -2.234 -42.017 1.00 61.49 74 LYS A CA 1
ATOM 597 C C . LYS A 1 74 ? 2.148 -1.502 -43.033 1.00 66.06 74 LYS A C 1
ATOM 598 O O . LYS A 1 74 ? 2.593 -1.250 -44.154 1.00 65.90 74 LYS A O 1
ATOM 604 N N . GLN A 1 75 ? 0.919 -1.153 -42.651 1.00 62.87 75 GLN A N 1
ATOM 605 C CA . GLN A 1 75 ? 0.029 -0.459 -43.566 1.00 63.24 75 GLN A CA 1
ATOM 606 C C . GLN A 1 75 ? 0.219 1.064 -43.540 1.00 68.36 75 GLN A C 1
ATOM 607 O O . GLN A 1 75 ? -0.153 1.736 -44.509 1.00 68.19 75 GLN A O 1
ATOM 613 N N . ILE A 1 76 ? 0.839 1.600 -42.465 1.00 65.20 76 ILE A N 1
ATOM 614 C CA . ILE A 1 76 ? 1.095 3.043 -42.298 1.00 64.73 76 ILE A CA 1
ATOM 615 C C . ILE A 1 76 ? 2.357 3.392 -43.101 1.00 68.40 76 ILE A C 1
ATOM 616 O O . ILE A 1 76 ? 3.416 2.817 -42.827 1.00 68.19 76 ILE A O 1
ATOM 621 N N . PRO A 1 77 ? 2.236 4.239 -44.159 1.00 64.30 77 PRO A N 1
ATOM 622 C CA . PRO A 1 77 ? 3.387 4.468 -45.053 1.00 63.98 77 PRO A CA 1
ATOM 623 C C . PRO A 1 77 ? 4.570 5.226 -44.454 1.00 66.66 77 PRO A C 1
ATOM 624 O O . PRO A 1 77 ? 5.708 4.778 -44.625 1.00 66.34 77 PRO A O 1
ATOM 628 N N . ASN A 1 78 ? 4.302 6.365 -43.774 1.00 60.85 78 ASN A N 1
ATOM 629 C CA . ASN A 1 78 ? 5.324 7.223 -43.194 1.00 59.30 78 ASN A CA 1
ATOM 630 C C . ASN A 1 78 ? 5.556 6.952 -41.724 1.00 62.21 78 ASN A C 1
ATOM 631 O O . ASN A 1 78 ? 5.724 7.888 -40.953 1.00 62.53 78 ASN A O 1
ATOM 636 N N . SER A 1 79 ? 5.596 5.677 -41.330 1.00 57.81 79 SER A N 1
ATOM 637 C CA . SER A 1 79 ? 5.884 5.304 -39.945 1.00 57.22 79 SER A CA 1
ATOM 638 C C . SER A 1 79 ? 6.884 4.165 -39.881 1.00 60.86 79 SER A C 1
ATOM 639 O O . SER A 1 79 ? 6.731 3.182 -40.603 1.00 61.77 79 SER A O 1
ATOM 642 N N . ASN A 1 80 ? 7.948 4.331 -39.082 1.00 55.67 80 ASN A N 1
ATOM 643 C CA . ASN A 1 80 ? 9.046 3.373 -38.990 1.00 55.19 80 ASN A CA 1
ATOM 644 C C . ASN A 1 80 ? 9.062 2.601 -37.682 1.00 59.78 80 ASN A C 1
ATOM 645 O O . ASN A 1 80 ? 8.518 3.070 -36.679 1.00 59.44 80 ASN A O 1
ATOM 650 N N . LEU A 1 81 ? 9.717 1.421 -37.689 1.00 57.08 81 LEU A N 1
ATOM 651 C CA . LEU A 1 81 ? 9.844 0.540 -36.529 1.00 56.91 81 LEU A CA 1
ATOM 652 C C . LEU A 1 81 ? 11.264 -0.048 -36.500 1.00 62.59 81 LEU A C 1
ATOM 653 O O . LEU A 1 81 ? 11.672 -0.734 -37.437 1.00 62.56 81 LEU A O 1
ATOM 658 N N . ILE A 1 82 ? 12.035 0.283 -35.458 1.00 60.18 82 ILE A N 1
ATOM 659 C CA . ILE A 1 82 ? 13.412 -0.186 -35.290 1.00 60.67 82 ILE A CA 1
ATOM 660 C C . ILE A 1 82 ? 13.470 -1.069 -34.044 1.00 65.26 82 ILE A C 1
ATOM 661 O O . ILE A 1 82 ? 12.869 -0.719 -33.036 1.00 65.24 82 ILE A O 1
ATOM 666 N N . ALA A 1 83 ? 14.186 -2.205 -34.102 1.00 62.17 83 ALA A N 1
ATOM 667 C CA . ALA A 1 83 ? 14.335 -3.108 -32.957 1.00 62.00 83 ALA A CA 1
ATOM 668 C C . ALA A 1 83 ? 15.734 -3.011 -32.390 1.00 65.81 83 ALA A C 1
ATOM 669 O O . ALA A 1 83 ? 16.699 -3.033 -33.147 1.00 65.79 83 ALA A O 1
ATOM 671 N N . ILE A 1 84 ? 15.849 -2.878 -31.069 1.00 62.82 84 ILE A N 1
ATOM 672 C CA . ILE A 1 84 ? 17.146 -2.782 -30.396 1.00 63.34 84 ILE A CA 1
ATOM 673 C C . ILE A 1 84 ? 17.347 -3.952 -29.448 1.00 70.49 84 ILE A C 1
ATOM 674 O O . ILE A 1 84 ? 16.556 -4.137 -28.514 1.00 70.60 84 ILE A O 1
ATOM 679 N N . MET A 1 85 ? 18.435 -4.711 -29.673 1.00 68.68 85 MET A N 1
ATOM 680 C CA . MET A 1 85 ? 18.827 -5.838 -28.830 1.00 69.57 85 MET A CA 1
ATOM 681 C C . MET A 1 85 ? 20.068 -5.425 -28.041 1.00 77.64 85 MET A C 1
ATOM 682 O O . MET A 1 85 ? 21.049 -4.976 -28.641 1.00 77.83 85 MET A O 1
ATOM 687 N N . VAL A 1 86 ? 20.025 -5.550 -26.704 1.00 76.65 86 VAL A N 1
ATOM 688 C CA . VAL A 1 86 ? 21.150 -5.146 -25.859 1.00 77.73 86 VAL A CA 1
ATOM 689 C C . VAL A 1 86 ? 21.850 -6.361 -25.242 1.00 86.41 86 VAL A C 1
ATOM 690 O O . VAL A 1 86 ? 21.322 -6.949 -24.302 1.00 86.80 86 VAL A O 1
ATOM 694 N N . ASN A 1 87 ? 23.022 -6.751 -25.769 1.00 86.37 87 ASN A N 1
ATOM 695 C CA . ASN A 1 87 ? 23.778 -7.865 -25.192 1.00 87.65 87 ASN A CA 1
ATOM 696 C C . ASN A 1 87 ? 24.512 -7.341 -23.969 1.00 95.66 87 ASN A C 1
ATOM 697 O O . ASN A 1 87 ? 25.470 -6.571 -24.094 1.00 94.27 87 ASN A O 1
ATOM 702 N N . GLU A 1 88 ? 24.046 -7.758 -22.782 1.00 96.88 88 GLU A N 1
ATOM 703 C CA . GLU A 1 88 ? 24.619 -7.352 -21.496 1.00 98.88 88 GLU A CA 1
ATOM 704 C C . GLU A 1 88 ? 26.075 -7.804 -21.327 1.00 108.22 88 GLU A C 1
ATOM 705 O O . GLU A 1 88 ? 26.782 -7.275 -20.468 1.00 108.05 88 GLU A O 1
ATOM 711 N N . GLY A 1 89 ? 26.503 -8.753 -22.164 1.00 108.70 89 GLY A N 1
ATOM 712 C CA . GLY A 1 89 ? 27.855 -9.294 -22.167 1.00 110.37 89 GLY A CA 1
ATOM 713 C C . GLY A 1 89 ? 28.171 -10.163 -20.968 1.00 119.03 89 GLY A C 1
ATOM 714 O O . GLY A 1 89 ? 29.303 -10.635 -20.842 1.00 119.05 89 GLY A O 1
ATOM 715 N N . ILE A 1 90 ? 27.169 -10.401 -20.087 1.00 118.69 90 ILE A N 1
ATOM 716 C CA . ILE A 1 90 ? 27.302 -11.216 -18.877 1.00 120.06 90 ILE A CA 1
ATOM 717 C C . ILE A 1 90 ? 27.294 -12.710 -19.271 1.00 127.36 90 ILE A C 1
ATOM 718 O O . ILE A 1 90 ? 26.356 -13.443 -18.941 1.00 126.91 90 ILE A O 1
ATOM 723 N N . GLU A 1 91 ? 28.349 -13.124 -20.025 1.00 126.77 91 GLU A N 1
ATOM 724 C CA . GLU A 1 91 ? 28.676 -14.460 -20.551 1.00 127.82 91 GLU A CA 1
ATOM 725 C C . GLU A 1 91 ? 27.437 -15.343 -20.844 1.00 133.57 91 GLU A C 1
ATOM 726 O O . GLU A 1 91 ? 26.466 -14.856 -21.440 1.00 133.13 91 GLU A O 1
ATOM 732 N N . GLY A 1 92 ? 27.501 -16.612 -20.425 1.00 131.25 92 GLY A N 1
ATOM 733 C CA . GLY A 1 92 ? 26.438 -17.605 -20.542 1.00 131.43 92 GLY A CA 1
ATOM 734 C C . GLY A 1 92 ? 25.868 -17.824 -21.927 1.00 135.52 92 GLY A C 1
ATOM 735 O O . GLY A 1 92 ? 26.620 -18.056 -22.881 1.00 135.18 92 GLY A O 1
ATOM 736 N N . TYR A 1 93 ? 24.520 -17.762 -22.034 1.00 131.57 93 TYR A N 1
ATOM 737 C CA . TYR A 1 93 ? 23.822 -17.948 -23.302 1.00 130.86 93 TYR A CA 1
ATOM 738 C C . TYR A 1 93 ? 22.688 -16.934 -23.499 1.00 132.09 93 TYR A C 1
ATOM 739 O O . TYR A 1 93 ? 21.496 -17.273 -23.492 1.00 131.41 93 TYR A O 1
ATOM 748 N N . ARG A 1 94 ? 23.100 -15.669 -23.686 1.00 126.77 94 ARG A N 1
ATOM 749 C CA . ARG A 1 94 ? 22.231 -14.521 -23.977 1.00 125.53 94 ARG A CA 1
ATOM 750 C C . ARG A 1 94 ? 22.088 -14.462 -25.490 1.00 126.01 94 ARG A C 1
ATOM 751 O O . ARG A 1 94 ? 21.051 -14.041 -26.005 1.00 125.32 94 ARG A O 1
ATOM 759 N N . THR A 1 95 ? 23.157 -14.903 -26.191 1.00 120.26 95 THR A N 1
ATOM 760 C CA . THR A 1 95 ? 23.310 -14.984 -27.645 1.00 118.86 95 THR A CA 1
ATOM 761 C C . THR A 1 95 ? 22.152 -15.716 -28.310 1.00 119.33 95 THR A C 1
ATOM 762 O O . THR A 1 95 ? 21.599 -15.192 -29.272 1.00 119.40 95 THR A O 1
ATOM 766 N N . ASP A 1 96 ? 21.743 -16.884 -27.761 1.00 112.73 96 ASP A N 1
ATOM 767 C CA . ASP A 1 96 ? 20.637 -17.710 -28.266 1.00 111.08 96 ASP A CA 1
ATOM 768 C C . ASP A 1 96 ? 19.273 -16.998 -28.215 1.00 111.25 96 ASP A C 1
ATOM 769 O O . ASP A 1 96 ? 18.373 -17.318 -28.992 1.00 110.61 96 ASP A O 1
ATOM 774 N N . GLY A 1 97 ? 19.164 -16.031 -27.314 1.00 105.29 97 GLY A N 1
ATOM 775 C CA . GLY A 1 97 ? 17.986 -15.210 -27.067 1.00 103.95 97 GLY A CA 1
ATOM 776 C C . GLY A 1 97 ? 17.870 -14.135 -28.117 1.00 104.69 97 GLY A C 1
ATOM 777 O O . GLY A 1 97 ? 16.819 -13.987 -28.742 1.00 104.39 97 GLY A O 1
ATOM 778 N N . ILE A 1 98 ? 18.986 -13.418 -28.354 1.00 98.77 98 ILE A N 1
ATOM 779 C CA . ILE A 1 98 ? 19.102 -12.384 -29.383 1.00 97.60 98 ILE A CA 1
ATOM 780 C C . ILE A 1 98 ? 18.984 -13.047 -30.765 1.00 100.16 98 ILE A C 1
ATOM 781 O O . ILE A 1 98 ? 18.365 -12.464 -31.650 1.00 99.95 98 ILE A O 1
ATOM 786 N N . ASP A 1 99 ? 19.507 -14.285 -30.925 1.00 95.55 99 ASP A N 1
ATOM 787 C CA . ASP A 1 99 ? 19.422 -15.044 -32.178 1.00 95.00 99 ASP A CA 1
ATOM 788 C C . ASP A 1 99 ? 17.977 -15.242 -32.647 1.00 96.37 99 ASP A C 1
ATOM 789 O O . ASP A 1 99 ? 17.702 -15.060 -33.834 1.00 95.37 99 ASP A O 1
ATOM 794 N N . ALA A 1 100 ? 17.056 -15.569 -31.713 1.00 91.90 100 ALA A N 1
ATOM 795 C CA . ALA A 1 100 ? 15.628 -15.750 -31.996 1.00 91.00 100 ALA A CA 1
ATOM 796 C C . ALA A 1 100 ? 14.970 -14.415 -32.372 1.00 92.59 100 ALA A C 1
ATOM 797 O O . ALA A 1 100 ? 14.102 -14.388 -33.254 1.00 92.30 100 ALA A O 1
ATOM 799 N N . ALA A 1 101 ? 15.412 -13.311 -31.722 1.00 86.77 101 ALA A N 1
ATOM 800 C CA . ALA A 1 101 ? 14.923 -11.951 -31.969 1.00 85.50 101 ALA A CA 1
ATOM 801 C C . ALA A 1 101 ? 15.408 -11.397 -33.320 1.00 86.46 101 ALA A C 1
ATOM 802 O O . ALA A 1 101 ? 14.664 -10.665 -33.976 1.00 86.02 101 ALA A O 1
ATOM 804 N N . VAL A 1 102 ? 16.654 -11.735 -33.725 1.00 80.66 102 VAL A N 1
ATOM 805 C CA . VAL A 1 102 ? 17.258 -11.324 -34.996 1.00 79.22 102 VAL A CA 1
ATOM 806 C C . VAL A 1 102 ? 16.569 -12.079 -36.138 1.00 81.41 102 VAL A C 1
ATOM 807 O O . VAL A 1 102 ? 16.154 -11.456 -37.118 1.00 81.29 102 VAL A O 1
ATOM 811 N N . LYS A 1 103 ? 16.405 -13.410 -35.983 1.00 76.46 103 LYS A N 1
ATOM 812 C CA . LYS A 1 103 ? 15.775 -14.289 -36.977 1.00 75.85 103 LYS A CA 1
ATOM 813 C C . LYS A 1 103 ? 14.286 -13.944 -37.220 1.00 76.98 103 LYS A C 1
ATOM 814 O O . LYS A 1 103 ? 13.780 -14.215 -38.319 1.00 76.50 103 LYS A O 1
ATOM 820 N N . PHE A 1 104 ? 13.608 -13.305 -36.223 1.00 70.58 104 PHE A N 1
ATOM 821 C CA . PHE A 1 104 ? 12.227 -12.817 -36.344 1.00 68.91 104 PHE A CA 1
ATOM 822 C C . PHE A 1 104 ? 12.271 -11.540 -37.197 1.00 72.60 104 PHE A C 1
ATOM 823 O O . PHE A 1 104 ? 11.493 -11.412 -38.147 1.00 72.15 104 PHE A O 1
ATOM 831 N N . CYS A 1 105 ? 13.197 -10.610 -36.857 1.00 69.18 105 CYS A N 1
ATOM 832 C CA . CYS A 1 105 ? 13.412 -9.335 -37.546 1.00 69.55 105 CYS A CA 1
ATOM 833 C C . CYS A 1 105 ? 13.737 -9.521 -39.020 1.00 75.94 105 CYS A C 1
ATOM 834 O O . CYS A 1 105 ? 13.412 -8.656 -39.836 1.00 75.80 105 CYS A O 1
ATOM 837 N N . GLU A 1 106 ? 14.378 -10.652 -39.355 1.00 73.85 106 GLU A N 1
ATOM 838 C CA . GLU A 1 106 ? 14.726 -11.020 -40.724 1.00 74.07 106 GLU A CA 1
ATOM 839 C C . GLU A 1 106 ? 13.464 -11.526 -41.445 1.00 78.50 106 GLU A C 1
ATOM 840 O O . GLU A 1 106 ? 13.116 -11.006 -42.513 1.00 78.03 106 GLU A O 1
ATOM 846 N N . GLU A 1 107 ? 12.761 -12.506 -40.828 1.00 75.29 107 GLU A N 1
ATOM 847 C CA . GLU A 1 107 ? 11.541 -13.125 -41.351 1.00 75.35 107 GLU A CA 1
ATOM 848 C C . GLU A 1 107 ? 10.362 -12.144 -41.506 1.00 79.42 107 GLU A C 1
ATOM 849 O O . GLU A 1 107 ? 9.517 -12.348 -42.383 1.00 79.28 107 GLU A O 1
ATOM 855 N N . TYR A 1 108 ? 10.309 -11.089 -40.667 1.00 75.29 108 TYR A N 1
ATOM 856 C CA . TYR A 1 108 ? 9.219 -10.116 -40.683 1.00 74.50 108 TYR A CA 1
ATOM 857 C C . TYR A 1 108 ? 9.601 -8.741 -41.269 1.00 79.37 108 TYR A C 1
ATOM 858 O O . TYR A 1 108 ? 8.720 -7.905 -41.485 1.00 78.90 108 TYR A O 1
ATOM 867 N N . GLY A 1 109 ? 10.881 -8.547 -41.571 1.00 77.03 109 GLY A N 1
ATOM 868 C CA . GLY A 1 109 ? 11.390 -7.322 -42.176 1.00 77.44 109 GLY A CA 1
ATOM 869 C C . GLY A 1 109 ? 11.427 -6.109 -41.269 1.00 82.79 109 GLY A C 1
ATOM 870 O O . GLY A 1 109 ? 11.004 -5.026 -41.682 1.00 83.13 109 GLY A O 1
ATOM 871 N N . ILE A 1 110 ? 11.947 -6.275 -40.037 1.00 79.25 110 ILE A N 1
ATOM 872 C CA . ILE A 1 110 ? 12.103 -5.193 -39.056 1.00 79.26 110 ILE A CA 1
ATOM 873 C C . ILE A 1 110 ? 13.597 -4.860 -38.934 1.00 83.68 110 ILE A C 1
ATOM 874 O O . ILE A 1 110 ? 14.406 -5.766 -38.723 1.00 83.59 110 ILE A O 1
ATOM 879 N N . GLU A 1 111 ? 13.957 -3.571 -39.078 1.00 80.50 111 GLU A N 1
ATOM 880 C CA . GLU A 1 111 ? 15.345 -3.109 -39.003 1.00 80.78 111 GLU A CA 1
ATOM 881 C C . GLU A 1 111 ? 15.869 -3.254 -37.580 1.00 84.61 111 GLU A C 1
ATOM 882 O O . GLU A 1 111 ? 15.414 -2.553 -36.684 1.00 83.97 111 GLU A O 1
ATOM 888 N N . TYR A 1 112 ? 16.788 -4.199 -37.367 1.00 81.79 112 TYR A N 1
ATOM 889 C CA . TYR A 1 112 ? 17.358 -4.476 -36.050 1.00 81.81 112 TYR A CA 1
ATOM 890 C C . TYR A 1 112 ? 18.722 -3.808 -35.832 1.00 85.72 112 TYR A C 1
ATOM 891 O O . TYR A 1 112 ? 19.451 -3.544 -36.795 1.00 86.17 112 TYR A O 1
ATOM 900 N N . LYS A 1 113 ? 19.060 -3.548 -34.559 1.00 81.13 113 LYS A N 1
ATOM 901 C CA . LYS A 1 113 ? 20.316 -2.934 -34.148 1.00 80.62 113 LYS A CA 1
ATOM 902 C C . LYS A 1 113 ? 20.808 -3.579 -32.854 1.00 84.88 113 LYS A C 1
ATOM 903 O O . LYS A 1 113 ? 20.264 -3.305 -31.782 1.00 83.88 113 LYS A O 1
ATOM 909 N N . ILE A 1 114 ? 21.846 -4.424 -32.961 1.00 82.85 114 ILE A N 1
ATOM 910 C CA . ILE A 1 114 ? 22.448 -5.087 -31.801 1.00 83.16 114 ILE A CA 1
ATOM 911 C C . ILE A 1 114 ? 23.529 -4.183 -31.207 1.00 87.96 114 ILE A C 1
ATOM 912 O O . ILE A 1 114 ? 24.540 -3.907 -31.855 1.00 87.67 114 ILE A O 1
ATOM 917 N N . VAL A 1 115 ? 23.281 -3.706 -29.986 1.00 85.31 115 VAL A N 1
ATOM 918 C CA . VAL A 1 115 ? 24.150 -2.811 -29.231 1.00 85.74 115 VAL A CA 1
ATOM 919 C C . VAL A 1 115 ? 24.616 -3.564 -27.992 1.00 92.81 115 VAL A C 1
ATOM 920 O O . VAL A 1 115 ? 23.826 -4.284 -27.383 1.00 92.22 115 VAL A O 1
ATOM 924 N N . HIS A 1 116 ? 25.887 -3.365 -27.602 1.00 92.22 116 HIS A N 1
ATOM 925 C CA . HIS A 1 116 ? 26.516 -4.008 -26.445 1.00 93.17 116 HIS A CA 1
ATOM 926 C C . HIS A 1 116 ? 26.661 -3.080 -25.230 1.00 99.73 116 HIS A C 1
ATOM 927 O O . HIS A 1 116 ? 26.689 -1.854 -25.380 1.00 99.25 116 HIS A O 1
ATOM 934 N N . PHE A 1 117 ? 26.745 -3.682 -24.023 1.00 98.18 117 PHE A N 1
ATOM 935 C CA . PHE A 1 117 ? 26.944 -2.985 -22.749 1.00 98.99 117 PHE A CA 1
ATOM 936 C C . PHE A 1 117 ? 28.391 -2.468 -22.720 1.00 106.08 117 PHE A C 1
ATOM 937 O O . PHE A 1 117 ? 28.646 -1.346 -22.275 1.00 105.26 117 PHE A O 1
ATOM 945 N N . LYS A 1 118 ? 29.326 -3.293 -23.236 1.00 105.74 118 LYS A N 1
ATOM 946 C CA . LYS A 1 118 ? 30.757 -3.000 -23.326 1.00 107.17 118 LYS A CA 1
ATOM 947 C C . LYS A 1 118 ? 31.058 -1.865 -24.304 1.00 115.18 118 LYS A C 1
ATOM 948 O O . LYS A 1 118 ? 32.006 -1.110 -24.085 1.00 114.97 118 LYS A O 1
ATOM 954 N N . ASP A 1 119 ? 30.237 -1.735 -25.366 1.00 114.99 119 ASP A N 1
ATOM 955 C CA . ASP A 1 119 ? 30.359 -0.699 -26.400 1.00 116.11 119 ASP A CA 1
ATOM 956 C C . ASP A 1 119 ? 30.017 0.696 -25.850 1.00 122.59 119 ASP A C 1
ATOM 957 O O . ASP A 1 119 ? 30.486 1.700 -26.396 1.00 122.40 119 ASP A O 1
ATOM 962 N N . TYR A 1 120 ? 29.212 0.752 -24.769 1.00 120.69 120 TYR A N 1
ATOM 963 C CA . TYR A 1 120 ? 28.797 1.996 -24.125 1.00 121.31 120 TYR A CA 1
ATOM 964 C C . TYR A 1 120 ? 29.539 2.226 -22.801 1.00 128.26 120 TYR A C 1
ATOM 965 O O . TYR A 1 120 ? 28.918 2.508 -21.772 1.00 127.98 120 TYR A O 1
ATOM 974 N N . LEU A 1 121 ? 30.889 2.116 -22.855 1.00 127.34 121 LEU A N 1
ATOM 975 C CA . LEU A 1 121 ? 31.877 2.284 -21.771 1.00 128.25 121 LEU A CA 1
ATOM 976 C C . LEU A 1 121 ? 31.748 1.232 -20.648 1.00 132.55 121 LEU A C 1
ATOM 977 O O . LEU A 1 121 ? 30.648 0.949 -20.164 1.00 131.68 121 LEU A O 1
ATOM 982 N N . GLY A 1 122 ? 32.894 0.654 -20.282 1.00 129.79 122 GLY A N 1
ATOM 983 C CA . GLY A 1 122 ? 33.006 -0.402 -19.281 1.00 129.91 122 GLY A CA 1
ATOM 984 C C . GLY A 1 122 ? 33.272 -1.752 -19.919 1.00 134.47 122 GLY A C 1
ATOM 985 O O . GLY A 1 122 ? 33.961 -1.822 -20.941 1.00 133.77 122 GLY A O 1
ATOM 986 N N . THR A 1 123 ? 32.726 -2.840 -19.323 1.00 131.94 123 THR A N 1
ATOM 987 C CA . THR A 1 123 ? 32.897 -4.211 -19.833 1.00 132.24 123 THR A CA 1
ATOM 988 C C . THR A 1 123 ? 31.650 -5.089 -19.634 1.00 137.02 123 THR A C 1
ATOM 989 O O . THR A 1 123 ? 31.068 -5.571 -20.607 1.00 136.47 123 THR A O 1
ATOM 993 N N . ASN A 1 124 ? 31.273 -5.308 -18.360 1.00 134.58 124 ASN A N 1
ATOM 994 C CA . ASN A 1 124 ? 30.181 -6.148 -17.853 1.00 134.96 124 ASN A CA 1
ATOM 995 C C . ASN A 1 124 ? 30.234 -7.608 -18.360 1.00 140.05 124 ASN A C 1
ATOM 996 O O . ASN A 1 124 ? 29.199 -8.273 -18.462 1.00 139.42 124 ASN A O 1
ATOM 1001 N N . LEU A 1 125 ? 31.451 -8.138 -18.584 1.00 137.95 125 LEU A N 1
ATOM 1002 C CA . LEU A 1 125 ? 31.633 -9.551 -18.917 1.00 138.35 125 LEU A CA 1
ATOM 1003 C C . LEU A 1 125 ? 31.667 -10.202 -17.524 1.00 143.37 125 LEU A C 1
ATOM 1004 O O . LEU A 1 125 ? 32.723 -10.634 -17.041 1.00 143.16 125 LEU A O 1
ATOM 1009 N N . ASP A 1 126 ? 30.477 -10.186 -16.855 1.00 140.23 126 ASP A N 1
ATOM 1010 C CA . ASP A 1 126 ? 30.206 -10.575 -15.468 1.00 140.11 126 ASP A CA 1
ATOM 1011 C C . ASP A 1 126 ? 30.993 -9.570 -14.580 1.00 144.22 126 ASP A C 1
ATOM 1012 O O . ASP A 1 126 ? 32.010 -9.928 -13.971 1.00 143.90 126 ASP A O 1
ATOM 1017 N N . GLU A 1 127 ? 30.555 -8.280 -14.596 1.00 140.56 127 GLU A N 1
ATOM 1018 C CA . GLU A 1 127 ? 31.218 -7.168 -13.889 1.00 140.14 127 GLU A CA 1
ATOM 1019 C C . GLU A 1 127 ? 31.080 -7.196 -12.373 1.00 141.86 127 GLU A C 1
ATOM 1020 O O . GLU A 1 127 ? 31.964 -6.668 -11.694 1.00 141.39 127 GLU A O 1
ATOM 1026 N N . ILE A 1 128 ? 29.981 -7.772 -11.838 1.00 136.64 128 ILE A N 1
ATOM 1027 C CA . ILE A 1 128 ? 29.769 -7.861 -10.389 1.00 135.62 128 ILE A CA 1
ATOM 1028 C C . ILE A 1 128 ? 30.784 -8.875 -9.799 1.00 137.92 128 ILE A C 1
ATOM 1029 O O . ILE A 1 128 ? 30.505 -10.073 -9.687 1.00 137.76 128 ILE A O 1
ATOM 1034 N N . VAL A 1 129 ? 31.996 -8.364 -9.501 1.00 132.70 129 VAL A N 1
ATOM 1035 C CA . VAL A 1 129 ? 33.143 -9.112 -8.983 1.00 131.64 129 VAL A CA 1
ATOM 1036 C C . VAL A 1 129 ? 33.342 -8.890 -7.475 1.00 135.17 129 VAL A C 1
ATOM 1037 O O . VAL A 1 129 ? 32.990 -7.830 -6.948 1.00 134.53 129 VAL A O 1
ATOM 1041 N N . LYS A 1 130 ? 33.909 -9.899 -6.792 1.00 131.57 130 LYS A N 1
ATOM 1042 C CA . LYS A 1 130 ? 34.209 -9.854 -5.363 1.00 155.53 130 LYS A CA 1
ATOM 1043 C C . LYS A 1 130 ? 35.534 -9.126 -5.162 1.00 159.61 130 LYS A C 1
ATOM 1044 O O . LYS A 1 130 ? 35.805 -8.610 -4.083 1.00 112.18 130 LYS A O 1
ATOM 1050 N N . LEU A 1 137 ? 12.870 -7.278 -9.675 1.00 137.15 137 LEU A N 1
ATOM 1051 C CA . LEU A 1 137 ? 14.039 -6.400 -9.630 1.00 137.17 137 LEU A CA 1
ATOM 1052 C C . LEU A 1 137 ? 14.050 -5.557 -8.350 1.00 141.97 137 LEU A C 1
ATOM 1053 O O . LEU A 1 137 ? 13.056 -4.884 -8.057 1.00 141.63 137 LEU A O 1
ATOM 1058 N N . THR A 1 138 ? 15.176 -5.594 -7.590 1.00 138.97 138 THR A N 1
ATOM 1059 C CA . THR A 1 138 ? 15.322 -4.846 -6.334 1.00 138.79 138 THR A CA 1
ATOM 1060 C C . THR A 1 138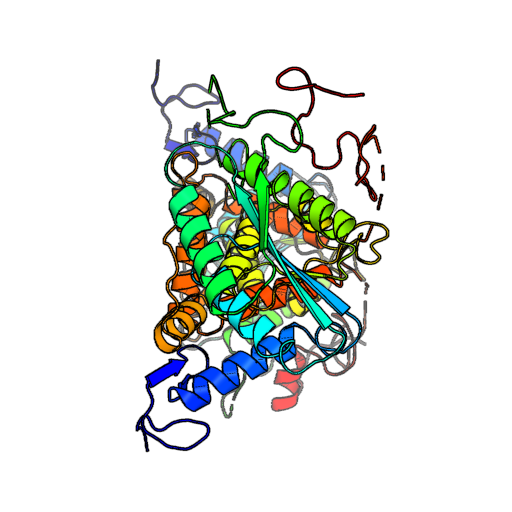 ? 16.666 -4.068 -6.282 1.00 142.65 138 THR A C 1
ATOM 1061 O O . THR A 1 138 ? 16.649 -2.865 -6.558 1.00 142.17 138 THR A O 1
ATOM 1065 N N . MET A 1 139 ? 17.805 -4.727 -5.921 1.00 139.21 139 MET A N 1
ATOM 1066 C CA . MET A 1 139 ? 19.104 -4.045 -5.789 1.00 138.96 139 MET A CA 1
ATOM 1067 C C . MET A 1 139 ? 20.360 -4.874 -6.211 1.00 142.18 139 MET A C 1
ATOM 1068 O O . MET A 1 139 ? 20.272 -6.072 -6.480 1.00 142.06 139 MET A O 1
ATOM 1073 N N . ASN A 1 140 ? 21.511 -4.162 -6.308 1.00 137.61 140 ASN A N 1
ATOM 1074 C CA . ASN A 1 140 ? 22.903 -4.531 -6.612 1.00 136.84 140 ASN A CA 1
ATOM 1075 C C . ASN A 1 140 ? 23.143 -5.217 -8.003 1.00 139.07 140 ASN A C 1
ATOM 1076 O O . ASN A 1 140 ? 23.426 -4.433 -8.907 1.00 138.54 140 ASN A O 1
ATOM 1081 N N . PRO A 1 141 ? 23.200 -6.565 -8.257 1.00 134.52 141 PRO A N 1
ATOM 1082 C CA . PRO A 1 141 ? 23.545 -7.000 -9.622 1.00 133.89 141 PRO A CA 1
ATOM 1083 C C . PRO A 1 141 ? 22.422 -6.869 -10.649 1.00 135.97 141 PRO A C 1
ATOM 1084 O O . PRO A 1 141 ? 22.648 -6.302 -11.720 1.00 135.52 141 PRO A O 1
ATOM 1088 N N . CYS A 1 142 ? 21.226 -7.400 -10.332 1.00 131.03 142 CYS A N 1
ATOM 1089 C CA . CYS A 1 142 ? 20.059 -7.374 -11.213 1.00 130.06 142 CYS A CA 1
ATOM 1090 C C . CYS A 1 142 ? 19.543 -5.961 -11.447 1.00 130.48 142 CYS A C 1
ATOM 1091 O O . CYS A 1 142 ? 19.117 -5.659 -12.560 1.00 129.87 142 CYS A O 1
ATOM 1094 N N . SER A 1 143 ? 19.591 -5.097 -10.409 1.00 124.78 143 SER A N 1
ATOM 1095 C CA . SER A 1 143 ? 19.150 -3.700 -10.483 1.00 123.49 143 SER A CA 1
ATOM 1096 C C . SER A 1 143 ? 20.062 -2.874 -11.390 1.00 124.37 143 SER A C 1
ATOM 1097 O O . SER A 1 143 ? 19.554 -2.191 -12.279 1.00 123.94 143 SER A O 1
ATOM 1100 N N . PHE A 1 144 ? 21.399 -2.943 -11.176 1.00 118.40 144 PHE A N 1
ATOM 1101 C CA . PHE A 1 144 ? 22.401 -2.208 -11.961 1.00 116.87 144 PHE A CA 1
ATOM 1102 C C . PHE A 1 144 ? 22.293 -2.519 -13.449 1.00 117.45 144 PHE A C 1
ATOM 1103 O O . PHE A 1 144 ? 22.435 -1.611 -14.270 1.00 116.87 144 PHE A O 1
ATOM 1111 N N . CYS A 1 145 ? 22.010 -3.794 -13.786 1.00 111.39 145 CYS A N 1
ATOM 1112 C CA . CYS A 1 145 ? 21.827 -4.242 -15.163 1.00 109.78 145 CYS A CA 1
ATOM 1113 C C . CYS A 1 145 ? 20.599 -3.607 -15.827 1.00 111.56 145 CYS A C 1
ATOM 1114 O O . CYS A 1 145 ? 20.703 -3.138 -16.958 1.00 111.69 145 CYS A O 1
ATOM 1117 N N . GLY A 1 146 ? 19.467 -3.606 -15.126 1.00 105.75 146 GLY A N 1
ATOM 1118 C CA . GLY A 1 146 ? 18.217 -3.028 -15.608 1.00 104.51 146 GLY A CA 1
ATOM 1119 C C . GLY A 1 146 ? 18.270 -1.522 -15.780 1.00 105.70 146 GLY A C 1
ATOM 1120 O O . GLY A 1 146 ? 17.693 -0.993 -16.734 1.00 105.35 146 GLY A O 1
ATOM 1121 N N . VAL A 1 147 ? 18.976 -0.824 -14.859 1.00 99.95 147 VAL A N 1
ATOM 1122 C CA . VAL A 1 147 ? 19.157 0.637 -14.855 1.00 98.50 147 VAL A CA 1
ATOM 1123 C C . VAL A 1 147 ? 19.978 1.078 -16.073 1.00 97.83 147 VAL A C 1
ATOM 1124 O O . VAL A 1 147 ? 19.555 1.988 -16.790 1.00 97.37 147 VAL A O 1
ATOM 1128 N N . ILE A 1 148 ? 21.129 0.413 -16.318 1.00 90.96 148 ILE A N 1
ATOM 1129 C CA . ILE A 1 148 ? 22.010 0.686 -17.461 1.00 89.22 148 ILE A CA 1
ATOM 1130 C C . ILE A 1 148 ? 21.263 0.423 -18.784 1.00 89.42 148 ILE A C 1
ATOM 1131 O O . ILE A 1 148 ? 21.240 1.323 -19.621 1.00 89.26 148 ILE A O 1
ATOM 1136 N N . ARG A 1 149 ? 20.626 -0.778 -18.933 1.00 82.82 149 ARG A N 1
ATOM 1137 C CA A ARG A 1 149 ? 19.836 -1.187 -20.105 0.50 81.88 149 ARG A CA 1
ATOM 1138 C CA B ARG A 1 149 ? 19.842 -1.184 -20.111 0.50 82.02 149 ARG A CA 1
ATOM 1139 C C . ARG A 1 149 ? 18.888 -0.064 -20.549 1.00 84.79 149 ARG A C 1
ATOM 1140 O O . ARG A 1 149 ? 18.805 0.230 -21.742 1.00 83.65 149 ARG A O 1
ATOM 1155 N N . ARG A 1 150 ? 18.193 0.569 -19.571 1.00 80.56 150 ARG A N 1
ATOM 1156 C CA . ARG A 1 150 ? 17.257 1.681 -19.755 1.00 79.78 150 ARG A CA 1
ATOM 1157 C C . ARG A 1 150 ? 17.985 2.899 -20.344 1.00 80.91 150 ARG A C 1
ATOM 1158 O O . ARG A 1 150 ? 17.500 3.480 -21.316 1.00 80.72 150 ARG A O 1
ATOM 1166 N N . LYS A 1 151 ? 19.147 3.261 -19.769 1.00 75.01 151 LYS A N 1
ATOM 1167 C CA . LYS A 1 151 ? 19.950 4.391 -20.227 1.00 73.78 151 LYS A CA 1
ATOM 1168 C C . LYS A 1 151 ? 20.549 4.138 -21.621 1.00 75.49 151 LYS A C 1
ATOM 1169 O O . LYS A 1 151 ? 20.646 5.080 -22.412 1.00 75.32 151 LYS A O 1
ATOM 1175 N N . ILE A 1 152 ? 20.912 2.867 -21.931 1.00 69.53 152 ILE A N 1
ATOM 1176 C CA . ILE A 1 152 ? 21.457 2.451 -23.234 1.00 67.76 152 ILE A CA 1
ATOM 1177 C C . ILE A 1 152 ? 20.342 2.578 -24.270 1.00 71.87 152 ILE A C 1
ATOM 1178 O O . ILE A 1 152 ? 20.552 3.212 -25.310 1.00 72.26 152 ILE A O 1
ATOM 1183 N N . LEU A 1 153 ? 19.142 2.009 -23.954 1.00 66.94 153 LEU A N 1
ATOM 1184 C CA . LEU A 1 153 ? 17.949 2.052 -24.804 1.00 65.86 153 LEU A CA 1
ATOM 1185 C C . LEU A 1 153 ? 17.482 3.466 -25.087 1.00 69.95 153 LEU A C 1
ATOM 1186 O O . LEU A 1 153 ? 16.973 3.724 -26.175 1.00 70.10 153 LEU A O 1
ATOM 1191 N N . ASN A 1 154 ? 17.649 4.379 -24.115 1.00 66.11 154 ASN A N 1
ATOM 1192 C CA . ASN A 1 154 ? 17.277 5.784 -24.253 1.00 65.60 154 ASN A CA 1
ATOM 1193 C C . ASN A 1 154 ? 18.259 6.481 -25.180 1.00 69.14 154 ASN A C 1
ATOM 1194 O O . ASN A 1 154 ? 17.845 7.291 -26.004 1.00 68.01 154 ASN A O 1
ATOM 1199 N N . ARG A 1 155 ? 19.554 6.143 -25.062 1.00 66.72 155 ARG A N 1
ATOM 1200 C CA . ARG A 1 155 ? 20.600 6.747 -25.875 1.00 67.21 155 ARG A CA 1
ATOM 1201 C C . ARG A 1 155 ? 20.645 6.189 -27.299 1.00 71.00 155 ARG A C 1
ATOM 1202 O O . ARG A 1 155 ? 21.143 6.885 -28.187 1.00 71.82 155 ARG A O 1
ATOM 1210 N N . VAL A 1 156 ? 20.122 4.965 -27.534 1.00 65.67 156 VAL A N 1
ATOM 1211 C CA . VAL A 1 156 ? 20.052 4.401 -28.890 1.00 64.80 156 VAL A CA 1
ATOM 1212 C C . VAL A 1 156 ? 18.839 4.972 -29.624 1.00 67.91 156 VAL A C 1
ATOM 1213 O O . VAL A 1 156 ? 18.911 5.201 -30.831 1.00 67.33 156 VAL A O 1
ATOM 1217 N N . SER A 1 157 ? 17.739 5.238 -28.877 1.00 64.63 157 SER A N 1
ATOM 1218 C CA . SER A 1 157 ? 16.494 5.821 -29.391 1.00 64.28 157 SER A CA 1
ATOM 1219 C C . SER A 1 157 ? 16.694 7.293 -29.767 1.00 70.68 157 SER A C 1
ATOM 1220 O O . SER A 1 157 ? 16.145 7.742 -30.774 1.00 70.50 157 SER A O 1
ATOM 1223 N N . ILE A 1 158 ? 17.506 8.029 -28.974 1.00 68.92 158 ILE A N 1
ATOM 1224 C CA . ILE A 1 158 ? 17.855 9.425 -29.237 1.00 69.73 158 ILE A CA 1
ATOM 1225 C C . ILE A 1 158 ? 18.741 9.457 -30.492 1.00 75.41 158 ILE A C 1
ATOM 1226 O O . ILE A 1 158 ? 18.497 10.278 -31.378 1.00 76.17 158 ILE A O 1
ATOM 1231 N N . GLU A 1 159 ? 19.727 8.525 -30.577 1.00 71.76 159 GLU A N 1
ATOM 1232 C CA . GLU A 1 159 ? 20.671 8.340 -31.692 1.00 71.29 159 GLU A CA 1
ATOM 1233 C C . GLU A 1 159 ? 19.934 8.080 -33.018 1.00 73.24 159 GLU A C 1
ATOM 1234 O O . GLU A 1 159 ? 20.335 8.622 -34.050 1.00 72.44 159 GLU A O 1
ATOM 1240 N N . GLU A 1 160 ? 18.857 7.262 -32.978 1.00 68.77 160 GLU A N 1
ATOM 1241 C CA . GLU A 1 160 ? 18.032 6.934 -34.142 1.00 67.88 160 GLU A CA 1
ATOM 1242 C C . GLU A 1 160 ? 16.873 7.916 -34.346 1.00 68.81 160 GLU A C 1
ATOM 1243 O O . GLU A 1 160 ? 16.149 7.811 -35.341 1.00 68.60 160 GLU A O 1
ATOM 1249 N N . LYS A 1 161 ? 16.742 8.897 -33.424 1.00 62.96 161 LYS A N 1
ATOM 1250 C CA . LYS A 1 161 ? 15.729 9.958 -33.397 1.00 62.09 161 LYS A CA 1
ATOM 1251 C C . LYS A 1 161 ? 14.301 9.384 -33.438 1.00 64.79 161 LYS A C 1
ATOM 1252 O O . LYS A 1 161 ? 13.496 9.723 -34.311 1.00 63.60 161 LYS A O 1
ATOM 1258 N N . CYS A 1 162 ? 14.011 8.501 -32.465 1.00 61.50 162 CYS A N 1
ATOM 1259 C CA . CYS A 1 162 ? 12.728 7.820 -32.296 1.00 61.12 162 CYS A CA 1
ATOM 1260 C C . CYS A 1 162 ? 11.782 8.623 -31.439 1.00 61.52 162 CYS A C 1
ATOM 1261 O O . CYS A 1 162 ? 12.215 9.333 -30.534 1.00 61.52 162 CYS A O 1
ATOM 1264 N N . ASP A 1 163 ? 10.488 8.508 -31.720 1.00 55.75 163 ASP A N 1
ATOM 1265 C CA . ASP A 1 163 ? 9.447 9.213 -30.983 1.00 54.87 163 ASP A CA 1
ATOM 1266 C C . ASP A 1 163 ? 9.056 8.464 -29.701 1.00 57.54 163 ASP A C 1
ATOM 1267 O O . ASP A 1 163 ? 8.749 9.095 -28.685 1.00 57.48 163 ASP A O 1
ATOM 1272 N N . PHE A 1 164 ? 9.079 7.121 -29.750 1.00 52.30 164 PHE A N 1
ATOM 1273 C CA . PHE A 1 164 ? 8.725 6.270 -28.619 1.00 51.27 164 PHE A CA 1
ATOM 1274 C C . PHE A 1 164 ? 9.657 5.069 -28.489 1.00 54.52 164 PHE A C 1
ATOM 1275 O O . PHE A 1 164 ? 10.238 4.615 -29.482 1.00 54.03 164 PHE A O 1
ATOM 1283 N N . LEU A 1 165 ? 9.794 4.559 -27.255 1.00 50.00 165 LEU A N 1
ATOM 1284 C CA . LEU A 1 165 ? 10.574 3.367 -26.944 1.00 49.28 165 LEU A CA 1
ATOM 1285 C C . LEU A 1 165 ? 9.579 2.332 -26.399 1.00 52.96 165 LEU A C 1
ATOM 1286 O O . LEU A 1 165 ? 9.060 2.496 -25.296 1.00 53.12 165 LEU A O 1
ATOM 1291 N N . ALA A 1 166 ? 9.262 1.310 -27.211 1.00 48.13 166 ALA A N 1
ATOM 1292 C CA . ALA A 1 166 ? 8.321 0.261 -26.840 1.00 47.16 166 ALA A CA 1
ATOM 1293 C C . ALA A 1 166 ? 8.996 -0.840 -26.020 1.00 51.31 166 ALA A C 1
ATOM 1294 O O . ALA A 1 166 ? 10.030 -1.363 -26.429 1.00 51.42 166 ALA A O 1
ATOM 1296 N N . ILE A 1 167 ? 8.434 -1.147 -24.833 1.00 47.74 167 ILE A N 1
ATOM 1297 C CA . ILE A 1 167 ? 8.925 -2.167 -23.894 1.00 47.32 167 ILE A CA 1
ATOM 1298 C C . ILE A 1 167 ? 7.842 -3.242 -23.719 1.00 52.32 167 ILE A C 1
ATOM 1299 O O . ILE A 1 167 ? 6.671 -2.913 -23.537 1.00 52.16 167 ILE A O 1
ATOM 1304 N N . GLY A 1 168 ? 8.250 -4.507 -23.794 1.00 50.22 168 GLY A N 1
ATOM 1305 C CA . GLY A 1 168 ? 7.363 -5.663 -23.700 1.00 51.07 168 GLY A CA 1
ATOM 1306 C C . GLY A 1 168 ? 6.918 -6.081 -22.309 1.00 56.11 168 GLY A C 1
ATOM 1307 O O . GLY A 1 168 ? 6.982 -7.269 -21.974 1.00 56.21 168 GLY A O 1
ATOM 1308 N N . HIS A 1 169 ? 6.437 -5.122 -21.495 1.00 52.31 169 HIS A N 1
ATOM 1309 C CA . HIS A 1 169 ? 5.948 -5.431 -20.149 1.00 51.76 169 HIS A CA 1
ATOM 1310 C C . HIS A 1 169 ? 4.497 -5.828 -20.262 1.00 57.14 169 HIS A C 1
ATOM 1311 O O . HIS A 1 169 ? 3.724 -5.117 -20.915 1.00 58.32 169 HIS A O 1
ATOM 1318 N N . ASN A 1 170 ? 4.129 -6.985 -19.678 1.00 52.16 170 ASN A N 1
ATOM 1319 C CA . ASN A 1 170 ? 2.751 -7.469 -19.727 1.00 50.70 170 ASN A CA 1
ATOM 1320 C C . ASN A 1 170 ? 2.008 -7.135 -18.425 1.00 53.42 170 ASN A C 1
ATOM 1321 O O . ASN A 1 170 ? 2.623 -6.588 -17.511 1.00 52.33 170 ASN A O 1
ATOM 1326 N N . LEU A 1 171 ? 0.693 -7.429 -18.343 1.00 50.14 171 LEU A N 1
ATOM 1327 C CA . LEU A 1 171 ? -0.117 -7.130 -17.153 1.00 49.57 171 LEU A CA 1
ATOM 1328 C C . LEU A 1 171 ? 0.457 -7.733 -15.879 1.00 53.99 171 LEU A C 1
ATOM 1329 O O . LEU A 1 171 ? 0.509 -7.037 -14.859 1.00 53.86 171 LEU A O 1
ATOM 1334 N N . ASP A 1 172 ? 0.917 -9.011 -15.950 1.00 50.08 172 ASP A N 1
ATOM 1335 C CA . ASP A 1 172 ? 1.539 -9.727 -14.834 1.00 49.17 172 ASP A CA 1
ATOM 1336 C C . ASP A 1 172 ? 2.798 -8.984 -14.387 1.00 51.56 172 ASP A C 1
ATOM 1337 O O . ASP A 1 172 ? 2.884 -8.655 -13.208 1.00 52.61 172 ASP A O 1
ATOM 1342 N N . ASP A 1 173 ? 3.719 -8.641 -15.335 1.00 45.34 173 ASP A N 1
ATOM 1343 C CA . ASP A 1 173 ? 4.966 -7.883 -15.106 1.00 44.22 173 ASP A CA 1
ATOM 1344 C C . ASP A 1 173 ? 4.730 -6.573 -14.342 1.00 46.84 173 ASP A C 1
ATOM 1345 O O . ASP A 1 173 ? 5.497 -6.238 -13.435 1.00 46.17 173 ASP A O 1
ATOM 1350 N N . VAL A 1 174 ? 3.673 -5.833 -14.738 1.00 43.03 174 VAL A N 1
ATOM 1351 C CA . VAL A 1 174 ? 3.270 -4.534 -14.197 1.00 42.55 174 VAL A CA 1
ATOM 1352 C C . VAL A 1 174 ? 2.605 -4.656 -12.817 1.00 46.07 174 VAL A C 1
ATOM 1353 O O . VAL A 1 174 ? 2.933 -3.862 -11.940 1.00 46.07 174 VAL A O 1
ATOM 1357 N N . ALA A 1 175 ? 1.698 -5.641 -12.619 1.00 41.52 175 ALA A N 1
ATOM 1358 C CA . ALA A 1 175 ? 1.022 -5.881 -11.338 1.00 41.06 175 ALA A CA 1
ATOM 1359 C C . ALA A 1 175 ? 2.010 -6.251 -10.232 1.00 46.75 175 ALA A C 1
ATOM 1360 O O . ALA A 1 175 ? 1.842 -5.814 -9.097 1.00 46.87 175 ALA A O 1
ATOM 1362 N N . GLN A 1 176 ? 3.053 -7.029 -10.579 1.00 44.32 176 GLN A N 1
ATOM 1363 C CA . GLN A 1 176 ? 4.114 -7.491 -9.687 1.00 44.60 176 GLN A CA 1
ATOM 1364 C C . GLN A 1 176 ? 4.961 -6.340 -9.186 1.00 50.49 176 GLN A C 1
ATOM 1365 O O . GLN A 1 176 ? 5.193 -6.245 -7.982 1.00 51.64 176 GLN A O 1
ATOM 1371 N N . ALA A 1 177 ? 5.454 -5.488 -10.108 1.00 46.83 177 ALA A N 1
ATOM 1372 C CA . ALA A 1 177 ? 6.291 -4.330 -9.800 1.00 46.79 177 ALA A CA 1
ATOM 1373 C C . ALA A 1 177 ? 5.579 -3.331 -8.884 1.00 49.86 177 ALA A C 1
ATOM 1374 O O . ALA A 1 177 ? 6.210 -2.782 -7.976 1.00 50.37 177 ALA A O 1
ATOM 1376 N N . VAL A 1 178 ? 4.262 -3.128 -9.105 1.00 44.69 178 VAL A N 1
ATOM 1377 C CA . VAL A 1 178 ? 3.406 -2.238 -8.322 1.00 43.59 178 VAL A CA 1
ATOM 1378 C C . VAL A 1 178 ? 3.332 -2.802 -6.905 1.00 49.36 178 VAL A C 1
ATOM 1379 O O . VAL A 1 178 ? 3.630 -2.084 -5.953 1.00 49.14 178 VAL A O 1
ATOM 1383 N N . MET A 1 179 ? 3.008 -4.104 -6.783 1.00 47.39 179 MET A N 1
ATOM 1384 C CA . MET A 1 179 ? 2.910 -4.826 -5.515 1.00 47.90 179 MET A CA 1
ATOM 1385 C C . MET A 1 179 ? 4.240 -4.824 -4.766 1.00 54.12 179 MET A C 1
ATOM 1386 O O . MET A 1 179 ? 4.229 -4.691 -3.546 1.00 54.65 179 MET A O 1
ATOM 1391 N N . MET A 1 180 ? 5.377 -4.950 -5.488 1.00 51.82 180 MET A N 1
ATOM 1392 C CA . MET A 1 180 ? 6.723 -4.922 -4.902 1.00 52.61 180 MET A CA 1
ATOM 1393 C C . MET A 1 180 ? 6.970 -3.551 -4.266 1.00 57.17 180 MET A C 1
ATOM 1394 O O . MET A 1 180 ? 7.391 -3.483 -3.113 1.00 56.10 180 MET A O 1
ATOM 1399 N N . ASN A 1 181 ? 6.633 -2.468 -5.006 1.00 54.70 181 ASN A N 1
ATOM 1400 C CA . ASN A 1 181 ? 6.750 -1.069 -4.581 1.00 54.95 181 ASN A CA 1
ATOM 1401 C C . ASN A 1 181 ? 5.842 -0.796 -3.366 1.00 58.47 181 ASN A C 1
ATOM 1402 O O . ASN A 1 181 ? 6.171 0.047 -2.531 1.00 59.08 181 ASN A O 1
ATOM 1407 N N . TYR A 1 182 ? 4.717 -1.526 -3.267 1.00 53.02 182 TYR A N 1
ATOM 1408 C CA . TYR A 1 182 ? 3.758 -1.433 -2.169 1.00 51.30 182 TYR A CA 1
ATOM 1409 C C . TYR A 1 182 ? 4.327 -2.124 -0.922 1.00 55.29 182 TYR A C 1
ATOM 1410 O O . TYR A 1 182 ? 4.374 -1.495 0.135 1.00 53.63 182 TYR A O 1
ATOM 1419 N N . ILE A 1 183 ? 4.776 -3.405 -1.053 1.00 53.95 183 ILE A N 1
ATOM 1420 C CA . ILE A 1 183 ? 5.347 -4.224 0.036 1.00 54.80 183 ILE A CA 1
ATOM 1421 C C . ILE A 1 183 ? 6.644 -3.592 0.596 1.00 64.82 183 I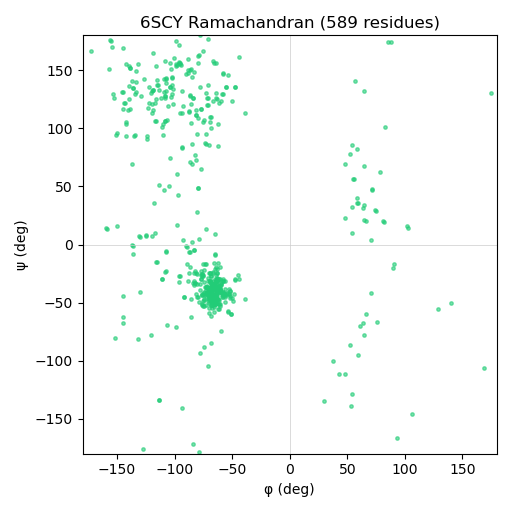LE A C 1
ATOM 1422 O O . ILE A 1 183 ? 6.858 -3.618 1.811 1.00 64.24 183 ILE A O 1
ATOM 1427 N N . GLU A 1 184 ? 7.486 -3.011 -0.286 1.00 65.81 184 GLU A N 1
ATOM 1428 C CA . GLU A 1 184 ? 8.726 -2.343 0.117 1.00 67.61 184 GLU A CA 1
ATOM 1429 C C . GLU A 1 184 ? 8.440 -0.974 0.726 1.00 75.80 184 GLU A C 1
ATOM 1430 O O . GLU A 1 184 ? 9.235 -0.480 1.520 1.00 75.44 184 GLU A O 1
ATOM 1436 N N . GLY A 1 185 ? 7.314 -0.381 0.352 1.00 76.50 185 GLY A N 1
ATOM 1437 C CA . GLY A 1 185 ? 6.895 0.925 0.845 1.00 78.68 185 GLY A CA 1
ATOM 1438 C C . GLY A 1 185 ? 7.667 2.074 0.237 1.00 88.54 185 GLY A C 1
ATOM 1439 O O . GLY A 1 185 ? 7.817 3.122 0.869 1.00 87.97 185 GLY A O 1
ATOM 1440 N N . ASP A 1 186 ? 8.153 1.883 -1.001 1.00 90.47 186 ASP A N 1
ATOM 1441 C CA . ASP A 1 186 ? 8.931 2.873 -1.739 1.00 92.99 186 ASP A CA 1
ATOM 1442 C C . ASP A 1 186 ? 8.073 3.990 -2.331 1.00 101.88 186 ASP A C 1
ATOM 1443 O O . ASP A 1 186 ? 7.214 3.743 -3.185 1.00 101.72 186 ASP A O 1
ATOM 1448 N N . VAL A 1 187 ? 8.316 5.222 -1.861 1.00 101.77 187 VAL A N 1
ATOM 1449 C CA . VAL A 1 187 ? 7.649 6.439 -2.328 1.00 103.05 187 VAL A CA 1
ATOM 1450 C C . VAL A 1 187 ? 8.656 7.250 -3.152 1.00 110.07 187 VAL A C 1
ATOM 1451 O O . VAL A 1 187 ? 8.257 8.043 -4.006 1.00 109.33 187 VAL A O 1
ATOM 1455 N N . LYS A 1 188 ? 9.965 7.017 -2.904 1.00 109.49 188 LYS A N 1
ATOM 1456 C CA . LYS A 1 188 ? 11.073 7.637 -3.630 1.00 110.62 188 LYS A CA 1
ATOM 1457 C C . LYS A 1 188 ? 11.173 7.017 -5.030 1.00 117.03 188 LYS A C 1
ATOM 1458 O O . LYS A 1 188 ? 11.454 7.731 -5.994 1.00 116.83 188 LYS A O 1
ATOM 1464 N N . LYS A 1 189 ? 10.903 5.695 -5.139 1.00 115.04 189 LYS A N 1
ATOM 1465 C CA . LYS A 1 189 ? 10.880 4.961 -6.411 1.00 115.51 189 LYS A CA 1
ATOM 1466 C C . LYS A 1 189 ? 9.588 5.292 -7.177 1.00 121.25 189 LYS A C 1
ATOM 1467 O O . LYS A 1 189 ? 9.567 5.216 -8.406 1.00 120.25 189 LYS A O 1
ATOM 1473 N N . LEU A 1 190 ? 8.521 5.670 -6.436 1.00 120.11 190 LEU A N 1
ATOM 1474 C CA . LEU A 1 190 ? 7.209 6.079 -6.950 1.00 120.88 190 LEU A CA 1
ATOM 1475 C C . LEU A 1 190 ? 7.295 7.516 -7.490 1.00 127.43 190 LEU A C 1
ATOM 1476 O O . LEU A 1 190 ? 6.547 7.865 -8.402 1.00 126.72 190 LEU A O 1
ATOM 1481 N N . ALA A 1 191 ? 8.195 8.343 -6.908 1.00 126.64 191 ALA A N 1
ATOM 1482 C CA . ALA A 1 191 ? 8.440 9.742 -7.286 1.00 127.73 191 ALA A CA 1
ATOM 1483 C C . ALA A 1 191 ? 9.097 9.850 -8.672 1.00 134.57 191 ALA A C 1
ATOM 1484 O O . ALA A 1 191 ? 8.785 10.785 -9.413 1.00 134.43 191 ALA A O 1
ATOM 1486 N N . PHE A 1 192 ? 9.966 8.860 -9.032 1.00 132.92 192 PHE A N 1
ATOM 1487 C CA . PHE A 1 192 ? 10.636 8.747 -10.338 1.00 133.40 192 PHE A CA 1
ATOM 1488 C C . PHE A 1 192 ? 9.578 8.615 -11.440 1.00 137.57 192 PHE A C 1
ATOM 1489 O O . PHE A 1 192 ? 9.715 9.242 -12.491 1.00 137.19 192 PHE A O 1
ATOM 1497 N N . LEU A 1 193 ? 8.514 7.818 -11.177 1.00 134.34 193 LEU A N 1
ATOM 1498 C CA . LEU A 1 193 ? 7.364 7.645 -12.064 1.00 134.33 193 LEU A CA 1
ATOM 1499 C C . LEU A 1 193 ? 6.571 8.951 -11.987 1.00 139.13 193 LEU A C 1
ATOM 1500 O O . LEU A 1 193 ? 6.173 9.374 -10.898 1.00 138.76 193 LEU A O 1
ATOM 1505 N N . GLY A 1 194 ? 6.418 9.609 -13.127 1.00 136.49 194 GLY A N 1
ATOM 1506 C CA . GLY A 1 194 ? 5.790 10.922 -13.201 1.00 136.69 194 GLY A CA 1
ATOM 1507 C C . GLY A 1 194 ? 6.863 11.992 -13.116 1.00 141.35 194 GLY A C 1
ATOM 1508 O O . GLY A 1 194 ? 8.051 11.670 -13.240 1.00 141.18 194 GLY A O 1
ATOM 1509 N N . LYS A 1 195 ? 6.461 13.269 -12.880 1.00 137.96 195 LYS A N 1
ATOM 1510 C CA . LYS A 1 195 ? 7.329 14.464 -12.797 1.00 137.60 195 LYS A CA 1
ATOM 1511 C C . LYS A 1 195 ? 7.981 14.802 -14.146 1.00 141.80 195 LYS A C 1
ATOM 1512 O O . LYS A 1 195 ? 7.738 15.884 -14.685 1.00 141.35 195 LYS A O 1
ATOM 1518 N N . SER A 1 196 ? 8.777 13.855 -14.699 1.00 138.51 196 SER A N 1
ATOM 1519 C CA . SER A 1 196 ? 9.466 13.926 -15.992 1.00 138.26 196 SER A CA 1
ATOM 1520 C C . SER A 1 196 ? 8.500 13.597 -17.156 1.00 141.79 196 SER A C 1
ATOM 1521 O O . SER A 1 196 ? 8.937 13.130 -18.216 1.00 141.26 196 SER A O 1
ATOM 1524 N N . LEU A 1 197 ? 7.186 13.870 -16.949 1.00 137.93 197 LEU A N 1
ATOM 1525 C CA . LEU A 1 197 ? 6.089 13.652 -17.900 1.00 137.35 197 LEU A CA 1
ATOM 1526 C C . LEU A 1 197 ? 6.237 14.527 -19.154 1.00 139.98 197 LEU A C 1
ATOM 1527 O O . LEU A 1 197 ? 5.826 14.107 -20.238 1.00 139.73 197 LEU A O 1
ATOM 1532 N N . LYS A 1 198 ? 6.840 15.727 -19.006 1.00 135.26 198 LYS A N 1
ATOM 1533 C CA . LYS A 1 198 ? 7.140 16.642 -20.109 1.00 134.42 198 LYS A CA 1
ATOM 1534 C C . LYS A 1 198 ? 8.647 16.528 -20.392 1.00 136.14 198 LYS A C 1
ATOM 1535 O O . LYS A 1 198 ? 9.445 17.387 -20.003 1.00 135.71 198 LYS A O 1
ATOM 1541 N N . HIS A 1 199 ? 9.019 15.401 -21.028 1.00 130.99 199 HIS A N 1
ATOM 1542 C CA . HIS A 1 199 ? 10.380 14.975 -21.374 1.00 129.92 199 HIS A CA 1
ATOM 1543 C C . HIS A 1 199 ? 11.042 15.787 -22.516 1.00 130.24 199 HIS A C 1
ATOM 1544 O O . HIS A 1 199 ? 10.465 15.888 -23.604 1.00 129.85 199 HIS A O 1
ATOM 1551 N N . PRO A 1 200 ? 12.264 16.349 -22.291 1.00 123.72 200 PRO A N 1
ATOM 1552 C CA . PRO A 1 200 ? 12.925 17.130 -23.358 1.00 122.27 200 PRO A CA 1
ATOM 1553 C C . PRO A 1 200 ? 13.745 16.268 -24.326 1.00 121.74 200 PRO A C 1
ATOM 1554 O O . PRO A 1 200 ? 13.435 16.225 -25.521 1.00 121.25 200 PRO A O 1
ATOM 1558 N N . LYS A 1 201 ? 14.785 15.582 -23.805 1.00 114.48 201 LYS A N 1
ATOM 1559 C CA . LYS A 1 201 ? 15.660 14.681 -24.550 1.00 112.25 201 LYS A CA 1
ATOM 1560 C C . LYS A 1 201 ? 15.198 13.226 -24.409 1.00 110.60 201 LYS A C 1
ATOM 1561 O O . LYS A 1 201 ? 15.353 12.458 -25.357 1.00 110.56 201 LYS A O 1
ATOM 1567 N N . PHE A 1 202 ? 14.614 12.862 -23.233 1.00 101.72 202 PHE A N 1
ATOM 1568 C CA . PHE A 1 202 ? 14.116 11.524 -22.889 1.00 98.59 202 PHE A CA 1
ATOM 1569 C C . PHE A 1 202 ? 12.994 11.047 -23.817 1.00 95.22 202 PHE A C 1
ATOM 1570 O O . PHE A 1 202 ? 11.968 11.711 -23.936 1.00 94.58 202 PHE A O 1
ATOM 1578 N N . VAL A 1 203 ? 13.209 9.900 -24.483 1.00 86.57 203 VAL A N 1
ATOM 1579 C CA . VAL A 1 203 ? 12.244 9.276 -25.397 1.00 84.11 203 VAL A CA 1
ATOM 1580 C C . VAL A 1 203 ? 11.196 8.580 -24.521 1.00 83.50 203 VAL A C 1
ATOM 1581 O O . VAL A 1 203 ? 11.560 7.926 -23.542 1.00 83.54 203 VAL A O 1
ATOM 1585 N N . LYS A 1 204 ? 9.905 8.745 -24.858 1.00 75.91 204 LYS A N 1
ATOM 1586 C CA . LYS A 1 204 ? 8.779 8.199 -24.098 1.00 73.54 204 LYS A CA 1
ATOM 1587 C C . LYS A 1 204 ? 8.711 6.676 -24.134 1.00 73.03 204 LYS A C 1
ATOM 1588 O O . LYS A 1 204 ? 8.663 6.080 -25.212 1.00 72.74 204 LYS A O 1
ATOM 1594 N N . ARG A 1 205 ? 8.711 6.059 -22.943 1.00 65.98 205 ARG A N 1
ATOM 1595 C CA . ARG A 1 205 ? 8.623 4.613 -22.766 1.00 64.25 205 ARG A CA 1
ATOM 1596 C C . ARG A 1 205 ? 7.165 4.163 -22.862 1.00 64.28 205 ARG A C 1
ATOM 1597 O O . ARG A 1 205 ? 6.351 4.513 -22.005 1.00 64.55 205 ARG A O 1
ATOM 1605 N N . ILE A 1 206 ? 6.828 3.427 -23.928 1.00 57.02 206 ILE A N 1
ATOM 1606 C CA . ILE A 1 206 ? 5.479 2.894 -24.157 1.00 54.99 206 ILE A CA 1
ATOM 1607 C C . ILE A 1 206 ? 5.484 1.377 -23.930 1.00 55.85 206 ILE A C 1
ATOM 1608 O O . ILE A 1 206 ? 6.484 0.726 -24.222 1.00 55.58 206 ILE A O 1
ATOM 1613 N N . LYS A 1 207 ? 4.400 0.823 -23.366 1.00 49.57 207 LYS A N 1
ATOM 1614 C CA . LYS A 1 207 ? 4.273 -0.617 -23.113 1.00 47.79 207 LYS A CA 1
ATOM 1615 C C . LYS A 1 207 ? 3.000 -1.109 -23.800 1.00 50.29 207 LYS A C 1
ATOM 1616 O O . LYS A 1 207 ? 1.912 -0.978 -23.231 1.00 50.95 207 LYS A O 1
ATOM 1622 N N . PRO A 1 208 ? 3.086 -1.613 -25.052 1.00 43.86 208 PRO A N 1
ATOM 1623 C CA . PRO A 1 208 ? 1.865 -2.062 -25.734 1.00 42.37 208 PRO A CA 1
ATOM 1624 C C . PRO A 1 208 ? 1.177 -3.227 -25.031 1.00 43.56 208 PRO A C 1
ATOM 1625 O O . PRO A 1 208 ? -0.042 -3.267 -25.002 1.00 43.32 208 PRO A O 1
ATOM 1629 N N . LEU A 1 209 ? 1.950 -4.129 -24.417 1.00 38.99 209 LEU A N 1
ATOM 1630 C CA . LEU A 1 209 ? 1.425 -5.319 -23.740 1.00 38.54 209 LEU A CA 1
ATOM 1631 C C . LEU A 1 209 ? 0.963 -5.095 -22.284 1.00 43.83 209 LEU A C 1
ATOM 1632 O O . LEU A 1 209 ? 0.518 -6.048 -21.641 1.00 43.69 209 LEU A O 1
ATOM 1637 N N . GLU A 1 210 ? 1.044 -3.843 -21.784 1.00 41.21 210 GLU A N 1
ATOM 1638 C CA . GLU A 1 210 ? 0.738 -3.390 -20.417 1.00 41.13 210 GLU A CA 1
ATOM 1639 C C . GLU A 1 210 ? -0.560 -3.940 -19.784 1.00 46.01 210 GLU A C 1
ATOM 1640 O O . GLU A 1 210 ? -0.646 -4.053 -18.560 1.00 44.86 210 GLU A O 1
ATOM 1646 N N . LYS A 1 211 ? -1.566 -4.247 -20.606 1.00 44.01 211 LYS A N 1
ATOM 1647 C CA . LYS A 1 211 ? -2.869 -4.712 -20.131 1.00 44.40 211 LYS A CA 1
ATOM 1648 C C . LYS A 1 211 ? -3.229 -6.135 -20.581 1.00 47.53 211 LYS A C 1
ATOM 1649 O O . LYS A 1 211 ? -4.368 -6.574 -20.379 1.00 47.90 211 LYS A O 1
ATOM 1655 N N . ILE A 1 212 ? -2.263 -6.862 -21.155 1.00 42.56 212 ILE A N 1
ATOM 1656 C CA . ILE A 1 212 ? -2.470 -8.232 -21.618 1.00 41.92 212 ILE A CA 1
ATOM 1657 C C . ILE A 1 212 ? -1.773 -9.168 -20.618 1.00 47.32 212 ILE A C 1
ATOM 1658 O O . ILE A 1 212 ? -0.566 -9.032 -20.434 1.00 46.22 212 ILE A O 1
ATOM 1663 N N . PRO A 1 213 ? -2.502 -10.096 -19.940 1.00 46.05 213 PRO A N 1
ATOM 1664 C CA . PRO A 1 213 ? -1.843 -10.998 -18.976 1.00 46.45 213 PRO A CA 1
ATOM 1665 C C . PRO A 1 213 ? -0.837 -11.914 -19.652 1.00 53.39 213 PRO A C 1
ATOM 1666 O O . PRO A 1 213 ? -0.953 -12.166 -20.853 1.00 53.42 213 PRO A O 1
ATOM 1670 N N . GLU A 1 214 ? 0.150 -12.410 -18.887 1.00 52.01 214 GLU A N 1
ATOM 1671 C CA . GLU A 1 214 ? 1.218 -13.281 -19.395 1.00 52.47 214 GLU A CA 1
ATOM 1672 C C . GLU A 1 214 ? 0.683 -14.485 -20.177 1.00 56.76 214 GLU A C 1
ATOM 1673 O O . GLU A 1 214 ? 1.241 -14.822 -21.220 1.00 55.78 214 GLU A O 1
ATOM 1679 N N . ASP A 1 215 ? -0.420 -15.090 -19.683 1.00 54.28 215 ASP A N 1
ATOM 1680 C CA . ASP A 1 215 ? -1.093 -16.255 -20.261 1.00 54.56 215 ASP A CA 1
ATOM 1681 C C . ASP A 1 215 ? -1.647 -15.943 -21.636 1.00 57.17 215 ASP A C 1
ATOM 1682 O O . ASP A 1 215 ? -1.572 -16.796 -22.517 1.00 57.68 215 ASP A O 1
ATOM 1687 N N . GLU A 1 216 ? -2.198 -14.726 -21.821 1.00 51.84 216 GLU A N 1
ATOM 1688 C CA . GLU A 1 216 ? -2.735 -14.257 -23.100 1.00 50.73 216 GLU A CA 1
ATOM 1689 C C . GLU A 1 216 ? -1.587 -13.998 -24.067 1.00 53.62 216 GLU A C 1
ATOM 1690 O O . GLU A 1 216 ? -1.669 -14.413 -25.213 1.00 51.60 216 GLU A O 1
ATOM 1696 N N . VAL A 1 217 ? -0.498 -13.358 -23.586 1.00 52.35 217 VAL A N 1
ATOM 1697 C CA . VAL A 1 217 ? 0.720 -13.070 -24.361 1.00 53.00 217 VAL A CA 1
ATOM 1698 C C . VAL A 1 217 ? 1.313 -14.394 -24.865 1.00 59.18 217 VAL A C 1
ATOM 1699 O O . VAL A 1 217 ? 1.658 -14.503 -26.039 1.00 58.93 217 VAL A O 1
ATOM 1703 N N . LEU A 1 218 ? 1.385 -15.401 -23.978 1.00 57.94 218 LEU A N 1
ATOM 1704 C CA . LEU A 1 218 ? 1.892 -16.739 -24.274 1.00 58.56 218 LEU A CA 1
ATOM 1705 C C . LEU A 1 218 ? 0.995 -17.469 -25.280 1.00 64.44 218 LEU A C 1
ATOM 1706 O O . LEU A 1 218 ? 1.514 -18.087 -26.208 1.00 64.10 218 LEU A O 1
ATOM 1711 N N . LEU A 1 219 ? -0.345 -17.393 -25.091 1.00 62.41 219 LEU A N 1
ATOM 1712 C CA . LEU A 1 219 ? -1.341 -18.012 -25.973 1.00 62.42 219 LEU A CA 1
ATOM 1713 C C . LEU A 1 219 ? -1.256 -17.395 -27.366 1.00 67.65 219 LEU A C 1
ATOM 1714 O O . LEU A 1 219 ? -1.300 -18.129 -28.348 1.00 67.57 219 LEU A O 1
ATOM 1719 N N . LEU A 1 220 ? -1.075 -16.060 -27.444 1.00 65.30 220 LEU A N 1
ATOM 1720 C CA . LEU A 1 220 ? -0.936 -15.322 -28.699 1.00 65.58 220 LEU A CA 1
ATOM 1721 C C . LEU A 1 220 ? 0.350 -15.723 -29.422 1.00 69.85 220 LEU A C 1
ATOM 1722 O O . LEU A 1 220 ? 0.354 -15.786 -30.647 1.00 68.68 220 LEU A O 1
ATOM 1727 N N . ALA A 1 221 ? 1.422 -16.031 -28.659 1.00 67.95 221 ALA A N 1
ATOM 1728 C CA . ALA A 1 221 ? 2.719 -16.465 -29.187 1.00 68.70 221 ALA A CA 1
ATOM 1729 C C . ALA A 1 221 ? 2.589 -17.845 -29.827 1.00 75.94 221 ALA A C 1
ATOM 1730 O O . ALA A 1 221 ? 3.172 -18.083 -30.885 1.00 75.16 221 ALA A O 1
ATOM 1732 N N . GLU A 1 222 ? 1.801 -18.739 -29.192 1.00 75.47 222 GLU A N 1
ATOM 1733 C CA . GLU A 1 222 ? 1.544 -20.108 -29.646 1.00 76.60 222 GLU A CA 1
ATOM 1734 C C . GLU A 1 222 ? 0.713 -20.128 -30.932 1.00 82.59 222 GLU A C 1
ATOM 1735 O O . GLU A 1 222 ? 1.036 -20.891 -31.846 1.00 82.38 222 GLU A O 1
ATOM 1741 N N . MET A 1 223 ? -0.342 -19.282 -31.005 1.00 80.40 223 MET A N 1
ATOM 1742 C CA . MET A 1 223 ? -1.242 -19.187 -32.159 1.00 80.95 223 MET A CA 1
ATOM 1743 C C . MET A 1 223 ? -0.570 -18.606 -33.389 1.00 88.15 223 MET A C 1
ATOM 1744 O O . MET A 1 223 ? -0.926 -18.988 -34.507 1.00 88.46 223 MET A O 1
ATOM 1749 N N . LEU A 1 224 ? 0.388 -17.677 -33.192 1.00 86.23 224 LEU A N 1
ATOM 1750 C CA . LEU A 1 224 ? 1.112 -17.031 -34.291 1.00 86.82 224 LEU A CA 1
ATOM 1751 C C . LEU A 1 224 ? 2.342 -17.832 -34.717 1.00 92.63 224 LEU A C 1
ATOM 1752 O O . LEU A 1 224 ? 2.978 -17.494 -35.720 1.00 92.62 224 LEU A O 1
ATOM 1757 N N . GLU A 1 225 ? 2.656 -18.910 -33.967 1.00 90.61 225 GLU A N 1
ATOM 1758 C CA . GLU A 1 225 ? 3.792 -19.818 -34.181 1.00 91.29 225 GLU A CA 1
ATOM 1759 C C . GLU A 1 225 ? 5.148 -19.081 -34.141 1.00 96.11 225 GLU A C 1
ATOM 1760 O O . GLU A 1 225 ? 6.059 -19.386 -34.921 1.00 95.54 225 GLU A O 1
ATOM 1766 N N . LEU A 1 226 ? 5.275 -18.120 -33.205 1.00 93.56 226 LEU A N 1
ATOM 1767 C CA . LEU A 1 226 ? 6.495 -17.334 -33.025 1.00 93.91 226 LEU A CA 1
ATOM 1768 C C . LEU A 1 226 ? 7.587 -18.191 -32.398 1.00 99.57 226 LEU A C 1
ATOM 1769 O O . LEU A 1 226 ? 7.343 -18.882 -31.403 1.00 98.81 226 LEU A O 1
ATOM 1774 N N . LYS A 1 227 ? 8.780 -18.169 -33.010 1.00 98.19 227 LYS A N 1
ATOM 1775 C CA . LYS A 1 227 ? 9.951 -18.918 -32.555 1.00 99.01 227 LYS A CA 1
ATOM 1776 C C . LYS A 1 227 ? 10.739 -18.099 -31.502 1.00 105.91 227 LYS A C 1
ATOM 1777 O O . LYS A 1 227 ? 11.826 -17.583 -31.785 1.00 105.62 227 LYS A O 1
ATOM 1783 N N . TYR A 1 228 ? 10.161 -17.967 -30.290 1.00 104.43 228 TYR A N 1
ATOM 1784 C CA . TYR A 1 228 ? 10.756 -17.215 -29.183 1.00 105.12 228 TYR A CA 1
ATOM 1785 C C . TYR A 1 228 ? 11.726 -18.049 -28.354 1.00 111.69 228 TYR A C 1
ATOM 1786 O O . TYR A 1 228 ? 11.543 -19.263 -28.229 1.00 111.14 228 TYR A O 1
ATOM 1795 N N . HIS A 1 229 ? 12.732 -17.389 -27.758 1.00 110.81 229 HIS A N 1
ATOM 1796 C CA . HIS A 1 229 ? 13.734 -18.033 -26.911 1.00 112.02 229 HIS A CA 1
ATOM 1797 C C . HIS A 1 229 ? 13.451 -17.790 -25.430 1.00 118.82 229 HIS A C 1
ATOM 1798 O O . HIS A 1 229 ? 12.996 -16.708 -25.053 1.00 118.30 229 HIS A O 1
ATOM 1805 N N . LYS A 1 230 ? 13.743 -18.808 -24.599 1.00 117.88 230 LYS A N 1
ATOM 1806 C CA . LYS A 1 230 ? 13.562 -18.822 -23.140 1.00 118.80 230 LYS A CA 1
ATOM 1807 C C . LYS A 1 230 ? 14.318 -17.679 -22.430 1.00 124.65 230 LYS A C 1
ATOM 1808 O O . LYS A 1 230 ? 13.754 -17.028 -21.546 1.00 124.28 230 LYS A O 1
ATOM 1814 N N . SER A 1 231 ? 15.575 -17.418 -22.866 1.00 122.36 231 SER A N 1
ATOM 1815 C CA . SER A 1 231 ? 16.511 -16.388 -22.382 1.00 122.56 231 SER A CA 1
ATOM 1816 C C . SER A 1 231 ? 16.650 -16.338 -20.824 1.00 127.32 231 SER A C 1
ATOM 1817 O O . SER A 1 231 ? 16.228 -15.358 -20.194 1.00 126.85 231 SER A O 1
ATOM 1820 N N . PRO A 1 232 ? 17.269 -17.373 -20.191 1.00 124.48 232 PRO A N 1
ATOM 1821 C CA . PRO A 1 232 ? 17.437 -17.338 -18.725 1.00 124.36 232 PRO A CA 1
ATOM 1822 C C . PRO A 1 232 ? 18.725 -16.635 -18.283 1.00 128.09 232 PRO A C 1
ATOM 1823 O O . PRO A 1 232 ? 19.723 -16.656 -19.010 1.00 127.48 232 PRO A O 1
ATOM 1827 N N . CYS A 1 233 ? 18.707 -16.017 -17.087 1.00 124.70 233 CYS A N 1
ATOM 1828 C CA . CYS A 1 233 ? 19.869 -15.289 -16.580 1.00 124.40 233 CYS A CA 1
ATOM 1829 C C . CYS A 1 233 ? 20.798 -16.142 -15.693 1.00 127.62 233 CYS A C 1
ATOM 1830 O O . CYS A 1 233 ? 20.362 -16.616 -14.637 1.00 126.91 233 CYS A O 1
ATOM 1833 N N . PRO A 1 234 ? 22.089 -16.322 -16.090 1.00 123.75 234 PRO A N 1
ATOM 1834 C CA . PRO A 1 234 ? 23.007 -17.124 -15.261 1.00 123.17 234 PRO A CA 1
ATOM 1835 C C . PRO A 1 234 ? 23.659 -16.368 -14.099 1.00 125.89 234 PRO A C 1
ATOM 1836 O O . PRO A 1 234 ? 24.358 -16.997 -13.302 1.00 125.30 234 PRO A O 1
ATOM 1840 N N . TYR A 1 235 ? 23.431 -15.038 -13.989 1.00 121.56 235 TYR A N 1
ATOM 1841 C CA . TYR A 1 235 ? 24.029 -14.220 -12.930 1.00 120.84 235 TYR A CA 1
ATOM 1842 C C . TYR A 1 235 ? 23.013 -13.422 -12.086 1.00 122.82 235 TYR A C 1
ATOM 1843 O O . TYR A 1 235 ? 23.434 -12.612 -11.253 1.00 122.11 235 TYR A O 1
ATOM 1852 N N . SER A 1 236 ? 21.690 -13.667 -12.268 1.00 118.39 236 SER A N 1
ATOM 1853 C CA . SER A 1 236 ? 20.640 -12.996 -11.486 1.00 117.96 236 SER A CA 1
ATOM 1854 C C . SER A 1 236 ? 19.340 -13.792 -11.335 1.00 121.16 236 SER A C 1
ATOM 1855 O O . SER A 1 236 ? 18.742 -14.235 -12.323 1.00 120.29 236 SER A O 1
ATOM 1858 N N . CYS A 1 237 ? 18.929 -13.962 -10.059 1.00 117.53 237 CYS A N 1
ATOM 1859 C CA . CYS A 1 237 ? 17.726 -14.648 -9.599 1.00 117.11 237 CYS A CA 1
ATOM 1860 C C . CYS A 1 237 ? 17.253 -14.045 -8.267 1.00 118.41 237 CYS A C 1
ATOM 1861 O O . CYS A 1 237 ? 17.734 -14.424 -7.189 1.00 117.67 237 CYS A O 1
ATOM 1864 N N . LEU A 1 238 ? 16.317 -13.080 -8.362 1.00 112.94 238 LEU A N 1
ATOM 1865 C CA . LEU A 1 238 ? 15.704 -12.410 -7.213 1.00 111.49 238 LEU A CA 1
ATOM 1866 C C . LEU A 1 238 ? 14.427 -13.147 -6.878 1.00 110.80 238 LEU A C 1
ATOM 1867 O O . LEU A 1 238 ? 13.510 -13.194 -7.697 1.00 110.19 238 LEU A O 1
ATOM 1872 N N . SER A 1 239 ? 14.404 -13.799 -5.711 1.00 103.74 239 SER A N 1
ATOM 1873 C CA . SER A 1 239 ? 13.296 -14.642 -5.252 1.00 101.79 239 SER A CA 1
ATOM 1874 C C . SER A 1 239 ? 12.051 -13.872 -4.800 1.00 100.33 239 SER A C 1
ATOM 1875 O O . SER A 1 239 ? 10.979 -14.476 -4.697 1.00 100.16 239 SER A O 1
ATOM 1878 N N . PHE A 1 240 ? 12.181 -12.554 -4.533 1.00 92.13 240 PHE A N 1
ATOM 1879 C CA . PHE A 1 240 ? 11.060 -11.710 -4.102 1.00 89.50 240 PHE A CA 1
ATOM 1880 C C . PHE A 1 240 ? 9.993 -11.545 -5.188 1.00 90.07 240 PHE A C 1
ATOM 1881 O O . PHE A 1 240 ? 8.803 -11.669 -4.886 1.00 89.20 240 PHE A O 1
ATOM 1889 N N . ARG A 1 241 ? 10.422 -11.308 -6.452 1.00 84.42 241 ARG A N 1
ATOM 1890 C CA . ARG A 1 241 ? 9.523 -11.168 -7.603 1.00 83.05 241 ARG A CA 1
ATOM 1891 C C . ARG A 1 241 ? 8.772 -12.480 -7.857 1.00 83.92 241 ARG A C 1
ATOM 1892 O O . ARG A 1 241 ? 7.577 -12.440 -8.138 1.00 83.62 241 ARG A O 1
ATOM 1900 N N . SER A 1 242 ? 9.452 -13.637 -7.700 1.00 78.36 242 SER A N 1
ATOM 1901 C CA . SER A 1 242 ? 8.830 -14.955 -7.850 1.00 77.45 242 SER A CA 1
ATOM 1902 C C . SER A 1 242 ? 7.844 -15.242 -6.697 1.00 81.04 242 SER A C 1
ATOM 1903 O O . SER A 1 242 ? 6.908 -16.022 -6.879 1.00 80.84 242 SER A O 1
ATOM 1906 N N . GLU A 1 243 ? 8.037 -14.585 -5.526 1.00 76.77 243 GLU A N 1
ATOM 1907 C CA . GLU A 1 243 ? 7.149 -14.704 -4.365 1.00 75.73 243 GLU A CA 1
ATOM 1908 C C . GLU A 1 243 ? 5.929 -13.809 -4.595 1.00 77.10 243 GLU A C 1
ATOM 1909 O O . GLU A 1 243 ? 4.802 -14.255 -4.371 1.00 76.85 243 GLU A O 1
ATOM 1915 N N . VAL A 1 244 ? 6.169 -12.554 -5.062 1.00 71.79 244 VAL A N 1
ATOM 1916 C CA . VAL A 1 244 ? 5.149 -11.542 -5.377 1.00 70.78 244 VAL A CA 1
ATOM 1917 C C . VAL A 1 244 ? 4.248 -12.017 -6.517 1.00 74.06 244 VAL A C 1
ATOM 1918 O O . VAL A 1 244 ? 3.036 -11.822 -6.442 1.00 73.56 244 VAL A O 1
ATOM 1922 N N . SER A 1 245 ? 4.837 -12.672 -7.549 1.00 70.43 245 SER A N 1
ATOM 1923 C CA . SER A 1 245 ? 4.097 -13.214 -8.694 1.00 70.20 245 SER A CA 1
ATOM 1924 C C . SER A 1 245 ? 3.081 -14.247 -8.227 1.00 72.85 245 SER A C 1
ATOM 1925 O O . SER A 1 245 ? 1.946 -14.237 -8.701 1.00 71.88 245 SER A O 1
ATOM 1928 N N . ASP A 1 246 ? 3.475 -15.081 -7.243 1.00 68.78 246 ASP A N 1
ATOM 1929 C CA . ASP A 1 246 ? 2.628 -16.098 -6.638 1.00 68.46 246 ASP A CA 1
ATOM 1930 C C . ASP A 1 246 ? 1.480 -15.453 -5.867 1.00 70.51 246 ASP A C 1
ATOM 1931 O O . ASP A 1 246 ? 0.366 -15.985 -5.884 1.00 70.47 246 ASP A O 1
ATOM 1936 N N . ILE A 1 247 ? 1.737 -14.287 -5.236 1.00 65.12 247 ILE A N 1
ATOM 1937 C CA . ILE A 1 247 ? 0.731 -13.520 -4.495 1.00 64.28 247 ILE A CA 1
ATOM 1938 C C . ILE A 1 247 ? -0.331 -13.001 -5.485 1.00 69.20 247 ILE A C 1
ATOM 1939 O O . ILE A 1 247 ? -1.523 -13.254 -5.287 1.00 68.68 247 ILE A O 1
ATOM 1944 N N . THR A 1 248 ? 0.128 -12.323 -6.569 1.00 66.46 248 THR A N 1
ATOM 1945 C CA . THR A 1 248 ? -0.701 -11.744 -7.636 1.00 66.40 248 THR A CA 1
ATOM 1946 C C . THR A 1 248 ? -1.476 -12.821 -8.398 1.00 71.18 248 THR A C 1
ATOM 1947 O O . THR A 1 248 ? -2.618 -12.580 -8.797 1.00 70.29 248 THR A O 1
ATOM 1951 N N . ASP A 1 249 ? -0.857 -14.007 -8.584 1.00 68.77 249 ASP A N 1
ATOM 1952 C CA . ASP A 1 249 ? -1.476 -15.145 -9.258 1.00 69.24 249 ASP A CA 1
ATOM 1953 C C . ASP A 1 249 ? -2.592 -15.733 -8.395 1.00 73.58 249 ASP A C 1
ATOM 1954 O O . ASP A 1 249 ? -3.712 -15.888 -8.890 1.00 73.33 249 ASP A O 1
ATOM 1959 N N . ASN A 1 250 ? -2.303 -16.014 -7.093 1.00 69.63 250 ASN A N 1
ATOM 1960 C CA . ASN A 1 250 ? -3.290 -16.569 -6.156 1.00 68.90 250 ASN A CA 1
ATOM 1961 C C . ASN A 1 250 ? -4.424 -15.593 -5.853 1.00 71.21 250 ASN A C 1
ATOM 1962 O O . ASN A 1 250 ? -5.524 -16.032 -5.518 1.00 70.68 250 ASN A O 1
ATOM 1967 N N . LEU A 1 251 ? -4.172 -14.283 -6.020 1.00 66.92 251 LEU A N 1
ATOM 1968 C CA . LEU A 1 251 ? -5.186 -13.251 -5.848 1.00 66.30 251 LEU A CA 1
ATOM 1969 C C . LEU A 1 251 ? -6.121 -13.273 -7.050 1.00 70.05 251 LEU A C 1
ATOM 1970 O O . LEU A 1 251 ? -7.327 -13.149 -6.874 1.00 68.68 251 LEU A O 1
ATOM 1975 N N . GLU A 1 252 ? -5.556 -13.443 -8.263 1.00 68.13 252 GLU A N 1
ATOM 1976 C CA . GLU A 1 252 ? -6.285 -13.520 -9.537 1.00 68.84 252 GLU A CA 1
ATOM 1977 C C . GLU A 1 252 ? -7.121 -14.820 -9.582 1.00 75.78 252 GLU A C 1
ATOM 1978 O O . GLU A 1 252 ? -8.298 -14.801 -9.972 1.00 75.48 252 GLU A O 1
ATOM 1984 N N . LYS A 1 253 ? -6.508 -15.930 -9.124 1.00 73.90 253 LYS A N 1
ATOM 1985 C CA . LYS A 1 253 ? -7.092 -17.268 -9.041 1.00 74.40 253 LYS A CA 1
ATOM 1986 C C . LYS A 1 253 ? -8.302 -17.334 -8.086 1.00 80.30 253 LYS A C 1
ATOM 1987 O O . LYS A 1 253 ? -9.115 -18.247 -8.220 1.00 81.22 253 LYS A O 1
ATOM 1993 N N . ASN A 1 254 ? -8.427 -16.380 -7.140 1.00 76.93 254 ASN A N 1
ATOM 1994 C CA . ASN A 1 254 ? -9.543 -16.319 -6.177 1.00 76.61 254 ASN A CA 1
ATOM 1995 C C . ASN A 1 254 ? -10.481 -15.144 -6.430 1.00 79.83 254 ASN A C 1
ATOM 1996 O O . ASN A 1 254 ? -11.664 -15.217 -6.098 1.00 78.86 254 ASN A O 1
ATOM 2001 N N . HIS A 1 255 ? -9.939 -14.053 -6.988 1.00 76.76 255 HIS A N 1
ATOM 2002 C CA . HIS A 1 255 ? -10.661 -12.821 -7.303 1.00 76.66 255 HIS A CA 1
ATOM 2003 C C . HIS A 1 255 ? -10.259 -12.388 -8.717 1.00 78.80 255 HIS A C 1
ATOM 2004 O O . HIS A 1 255 ? -9.225 -11.738 -8.887 1.00 78.54 255 HIS A O 1
ATOM 2011 N N . PRO A 1 256 ? -11.041 -12.782 -9.746 1.00 73.85 256 PRO A N 1
ATOM 2012 C CA . PRO A 1 256 ? -10.688 -12.421 -11.127 1.00 72.60 256 PRO A CA 1
ATOM 2013 C C . PRO A 1 256 ? -10.700 -10.920 -11.413 1.00 72.09 256 PRO A C 1
ATOM 2014 O O . PRO A 1 256 ? -11.695 -10.239 -11.162 1.00 71.49 256 PRO A O 1
ATOM 2018 N N . GLY A 1 257 ? -9.568 -10.432 -11.917 1.00 65.46 257 GLY A N 1
ATOM 2019 C CA . GLY A 1 257 ? -9.344 -9.035 -12.265 1.00 63.76 257 GLY A CA 1
ATOM 2020 C C . GLY A 1 257 ? -8.541 -8.269 -11.240 1.00 64.13 257 GLY A C 1
ATOM 2021 O O . GLY A 1 257 ? -8.540 -7.035 -11.268 1.00 63.77 257 GLY A O 1
ATOM 2022 N N . SER A 1 258 ? -7.862 -9.001 -10.320 1.00 57.78 258 SER A N 1
ATOM 2023 C CA . SER A 1 258 ? -7.052 -8.440 -9.240 1.00 56.02 258 SER A CA 1
ATOM 2024 C C . SER A 1 258 ? -5.867 -7.668 -9.790 1.00 58.30 258 SER A C 1
ATOM 2025 O O . SER A 1 258 ? -5.697 -6.506 -9.430 1.00 58.14 258 SER A O 1
ATOM 2028 N N . LYS A 1 259 ? -5.099 -8.284 -10.716 1.00 53.27 259 LYS A N 1
ATOM 2029 C CA . LYS A 1 259 ? -3.940 -7.689 -11.390 1.00 51.75 259 LYS A CA 1
ATOM 2030 C C . LYS A 1 259 ? -4.307 -6.362 -12.049 1.00 54.91 259 LYS A C 1
ATOM 2031 O O . LYS A 1 259 ? -3.541 -5.414 -11.927 1.00 54.42 259 LYS A O 1
ATOM 2037 N N . TYR A 1 260 ? -5.487 -6.275 -12.701 1.00 51.78 260 TYR A N 1
ATOM 2038 C CA . TYR A 1 260 ? -5.922 -5.020 -13.312 1.00 52.62 260 TYR A CA 1
ATOM 2039 C C . TYR A 1 260 ? -6.262 -3.947 -12.274 1.00 55.55 260 TYR A C 1
ATOM 2040 O O . TYR A 1 260 ? -5.860 -2.798 -12.458 1.00 55.41 260 TYR A O 1
ATOM 2049 N N . SER A 1 261 ? -7.008 -4.309 -11.200 1.00 50.66 261 SER A N 1
ATOM 2050 C CA . SER A 1 261 ? -7.394 -3.361 -10.148 1.00 49.43 261 SER A CA 1
ATOM 2051 C C . SER A 1 261 ? -6.209 -2.893 -9.325 1.00 50.93 261 SER A C 1
ATOM 2052 O O . SER A 1 261 ? -6.250 -1.780 -8.813 1.00 50.68 261 SER A O 1
ATOM 2055 N N . ILE A 1 262 ? -5.147 -3.722 -9.220 1.00 46.49 262 ILE A N 1
ATOM 2056 C CA . ILE A 1 262 ? -3.900 -3.375 -8.533 1.00 46.06 262 ILE A CA 1
ATOM 2057 C C . ILE A 1 262 ? -3.204 -2.280 -9.361 1.00 51.95 262 ILE A C 1
ATOM 2058 O O . ILE A 1 262 ? -2.811 -1.257 -8.797 1.00 52.43 262 ILE A O 1
ATOM 2063 N N . VAL A 1 263 ? -3.109 -2.484 -10.701 1.00 48.96 263 VAL A N 1
ATOM 2064 C CA . VAL A 1 263 ? -2.487 -1.565 -11.662 1.00 48.96 263 VAL A CA 1
ATOM 2065 C C . VAL A 1 263 ? -3.300 -0.275 -11.809 1.00 56.06 263 VAL A C 1
ATOM 2066 O O . VAL A 1 263 ? -2.731 0.806 -11.671 1.00 56.15 263 VAL A O 1
ATOM 2070 N N . ARG A 1 264 ? -4.618 -0.378 -12.070 1.00 55.12 264 ARG A N 1
ATOM 2071 C CA . ARG A 1 264 ? -5.501 0.787 -12.218 1.00 56.83 264 ARG A CA 1
ATOM 2072 C C . ARG A 1 264 ? -5.468 1.660 -10.956 1.00 63.72 264 ARG A C 1
ATOM 2073 O O . ARG A 1 264 ? -5.602 2.884 -11.053 1.00 64.12 264 ARG A O 1
ATOM 2081 N N . GLY A 1 265 ? -5.254 1.010 -9.807 1.00 61.02 265 GLY A N 1
ATOM 2082 C CA . GLY A 1 265 ? -5.145 1.638 -8.499 1.00 60.99 265 GLY A CA 1
ATOM 2083 C C . GLY A 1 265 ? -3.883 2.457 -8.366 1.00 65.21 265 GLY A C 1
ATOM 2084 O O . GLY A 1 265 ? -3.879 3.464 -7.661 1.00 64.94 265 GLY A O 1
ATOM 2085 N N . TYR A 1 266 ? -2.812 2.037 -9.049 1.00 62.52 266 TYR A N 1
ATOM 2086 C CA . TYR A 1 266 ? -1.524 2.728 -9.058 1.00 63.29 266 TYR A CA 1
ATOM 2087 C C . TYR A 1 266 ? -1.548 3.883 -10.061 1.00 69.25 266 TYR A C 1
ATOM 2088 O O . TYR A 1 266 ? -0.878 4.894 -9.844 1.00 68.78 266 TYR A O 1
ATOM 2097 N N . GLU A 1 267 ? -2.293 3.710 -11.171 1.00 67.26 267 GLU A N 1
ATOM 2098 C CA . GLU A 1 267 ? -2.452 4.706 -12.232 1.00 67.84 267 GLU A CA 1
ATOM 2099 C C . GLU A 1 267 ? -3.173 5.939 -11.678 1.00 74.47 267 GLU A C 1
ATOM 2100 O O . GLU A 1 267 ? -2.695 7.057 -11.866 1.00 74.03 267 GLU A O 1
ATOM 2106 N N . ARG A 1 268 ? -4.287 5.713 -10.946 1.00 73.41 268 ARG A N 1
ATOM 2107 C CA . ARG A 1 268 ? -5.102 6.714 -10.247 1.00 74.60 268 ARG A CA 1
ATOM 2108 C C . ARG A 1 268 ? -4.311 7.406 -9.109 1.00 81.66 268 ARG A C 1
ATOM 2109 O O . ARG A 1 268 ? -4.569 8.569 -8.799 1.00 81.21 268 ARG A O 1
ATOM 2117 N N . LEU A 1 269 ? -3.386 6.666 -8.462 1.00 80.73 269 LEU A N 1
ATOM 2118 C CA . LEU A 1 269 ? -2.523 7.120 -7.368 1.00 81.39 269 LEU A CA 1
ATOM 2119 C C . LEU A 1 269 ? -1.480 8.092 -7.911 1.00 88.98 269 LEU A C 1
ATOM 2120 O O . LEU A 1 269 ? -1.307 9.170 -7.345 1.00 89.31 269 LEU A O 1
ATOM 2125 N N . LEU A 1 270 ? -0.811 7.716 -9.019 1.00 87.67 270 LEU A N 1
ATOM 2126 C CA . LEU A 1 270 ? 0.246 8.489 -9.666 1.00 88.72 270 LEU A CA 1
ATOM 2127 C C . LEU A 1 270 ? -0.217 9.831 -10.265 1.00 95.77 270 LEU A C 1
ATOM 2128 O O . LEU A 1 270 ? 0.621 10.714 -10.473 1.00 95.53 270 LEU A O 1
ATOM 2133 N N . GLU A 1 271 ? -1.535 9.985 -10.544 1.00 94.44 271 GLU A N 1
ATOM 2134 C CA . GLU A 1 271 ? -2.093 11.223 -11.103 1.00 95.19 271 GLU A CA 1
ATOM 2135 C C . GLU A 1 271 ? -2.515 12.230 -10.006 1.00 101.43 271 GLU A C 1
ATOM 2136 O O . GLU A 1 271 ? -2.670 13.418 -10.305 1.00 101.70 271 GLU A O 1
ATOM 2142 N N . HIS A 1 272 ? -2.669 11.762 -8.746 1.00 98.93 272 HIS A N 1
ATOM 2143 C CA . HIS A 1 272 ? -3.010 12.595 -7.587 1.00 99.35 272 HIS A CA 1
ATOM 2144 C C . HIS A 1 272 ? -1.904 12.572 -6.506 1.00 103.94 272 HIS A C 1
ATOM 2145 O O . HIS A 1 272 ? -2.198 12.608 -5.313 1.00 103.22 272 HIS A O 1
ATOM 2152 N N . ILE A 1 273 ? -0.633 12.503 -6.936 1.00 101.79 273 ILE A N 1
ATOM 2153 C CA . ILE A 1 273 ? 0.527 12.468 -6.043 1.00 102.40 273 ILE A CA 1
ATOM 2154 C C . ILE A 1 273 ? 1.416 13.715 -6.232 1.00 108.92 273 ILE A C 1
ATOM 2155 O O . ILE A 1 273 ? 1.407 14.315 -7.313 1.00 108.75 273 ILE A O 1
ATOM 2160 N N . GLU A 1 274 ? 2.170 14.092 -5.166 1.00 106.97 274 GLU A N 1
ATOM 2161 C CA . GLU A 1 274 ? 3.097 15.233 -5.068 1.00 107.44 274 GLU A CA 1
ATOM 2162 C C . GLU A 1 274 ? 4.089 15.303 -6.239 1.00 111.96 274 GLU A C 1
ATOM 2163 O O . GLU A 1 274 ? 4.815 14.339 -6.503 1.00 112.01 274 GLU A O 1
ATOM 2169 N N . LEU A 1 275 ? 4.099 16.451 -6.937 1.00 108.41 275 LEU A N 1
ATOM 2170 C CA . LEU A 1 275 ? 4.970 16.699 -8.085 1.00 137.18 275 LEU A CA 1
ATOM 2171 C C . LEU A 1 275 ? 5.837 17.928 -7.830 1.00 158.44 275 LEU A C 1
ATOM 2172 O O . LEU A 1 275 ? 6.477 18.021 -6.782 1.00 114.81 275 LEU A O 1
ATOM 2177 N N . GLU A 1 281 ? 25.159 16.800 -8.258 1.00 183.12 281 GLU A N 1
ATOM 2178 C CA . GLU A 1 281 ? 24.506 17.002 -9.550 1.00 182.90 281 GLU A CA 1
ATOM 2179 C C . GLU A 1 281 ? 25.129 16.110 -10.628 1.00 185.91 281 GLU A C 1
ATOM 2180 O O . GLU A 1 281 ? 26.349 15.938 -10.645 1.00 185.39 281 GLU A O 1
ATOM 2186 N N . CYS A 1 282 ? 24.286 15.543 -11.521 1.00 182.00 282 CYS A N 1
ATOM 2187 C CA . CYS A 1 282 ? 24.694 14.641 -12.607 1.00 181.63 282 CYS A CA 1
ATOM 2188 C C . CYS A 1 282 ? 25.516 15.343 -13.698 1.00 184.11 282 CYS A C 1
ATOM 2189 O O . CYS A 1 282 ? 24.964 16.019 -14.574 1.00 183.33 282 CYS A O 1
ATOM 2192 N N . LYS A 1 283 ? 26.848 15.165 -13.623 1.00 180.12 283 LYS A N 1
ATOM 2193 C CA . LYS A 1 283 ? 27.842 15.753 -14.524 1.00 179.80 283 LYS A CA 1
ATOM 2194 C C . LYS A 1 283 ? 28.241 14.806 -15.663 1.00 184.03 283 LYS A C 1
ATOM 2195 O O . LYS A 1 283 ? 28.116 13.587 -15.524 1.00 183.41 283 LYS A O 1
ATOM 2201 N N . ILE A 1 284 ? 28.739 15.395 -16.782 1.00 181.15 284 ILE A N 1
ATOM 2202 C CA . ILE A 1 284 ? 29.218 14.773 -18.032 1.00 181.20 284 ILE A CA 1
ATOM 2203 C C . ILE A 1 284 ? 28.039 14.291 -18.921 1.00 185.69 284 ILE A C 1
ATOM 2204 O O . ILE A 1 284 ? 27.865 14.845 -20.009 1.00 185.73 284 ILE A O 1
ATOM 2209 N N . CYS A 1 285 ? 27.262 13.268 -18.485 1.00 181.90 285 CYS A N 1
ATOM 2210 C CA . CYS A 1 285 ? 26.156 12.709 -19.275 1.00 181.40 285 CYS A CA 1
ATOM 2211 C C . CYS A 1 285 ? 24.909 13.626 -19.312 1.00 185.37 285 CYS A C 1
ATOM 2212 O O . CYS A 1 285 ? 24.847 14.478 -20.199 1.00 184.79 285 CYS A O 1
ATOM 2215 N N . GLY A 1 286 ? 23.987 13.502 -18.352 1.00 182.45 286 GLY A N 1
ATOM 2216 C CA . GLY A 1 286 ? 22.794 14.344 -18.307 1.00 182.65 286 GLY A CA 1
ATOM 2217 C C . GLY A 1 286 ? 21.721 13.912 -17.329 1.00 187.68 286 GLY A C 1
ATOM 2218 O O . GLY A 1 286 ? 21.870 14.111 -16.122 1.00 187.29 286 GLY A O 1
ATOM 2219 N N . ASP A 1 287 ? 20.606 13.357 -17.865 1.00 185.12 287 ASP A N 1
ATOM 2220 C CA . ASP A 1 287 ? 19.413 12.856 -17.159 1.00 185.29 287 ASP A CA 1
ATOM 2221 C C . ASP A 1 287 ? 18.795 13.867 -16.170 1.00 190.33 287 ASP A C 1
ATOM 2222 O O . ASP A 1 287 ? 17.879 14.595 -16.556 1.00 190.02 287 ASP A O 1
ATOM 2227 N N . LEU A 1 288 ? 19.297 13.899 -14.909 1.00 187.62 288 LEU A N 1
ATOM 2228 C CA . LEU A 1 288 ? 18.882 14.764 -13.795 1.00 187.77 288 LEU A CA 1
ATOM 2229 C C . LEU A 1 288 ? 17.342 14.797 -13.585 1.00 192.75 288 LEU A C 1
ATOM 2230 O O . LEU A 1 288 ? 16.779 13.774 -13.193 1.00 192.46 288 LEU A O 1
ATOM 2235 N N . SER A 1 289 ? 16.676 15.952 -13.863 1.00 189.90 289 SER A N 1
ATOM 2236 C CA . SER A 1 289 ? 15.235 16.212 -13.705 1.00 189.88 289 SER A CA 1
ATOM 2237 C C . SER A 1 289 ? 14.752 15.995 -12.257 1.00 194.16 289 SER A C 1
ATOM 2238 O O . SER A 1 289 ? 14.218 14.931 -11.925 1.00 193.71 289 SER A O 1
ATOM 2241 N N . ALA A 1 290 ? 14.964 17.027 -11.405 1.00 191.02 290 ALA A N 1
ATOM 2242 C CA . ALA A 1 290 ? 14.621 17.097 -9.975 1.00 190.97 290 ALA A CA 1
ATOM 2243 C C . ALA A 1 290 ? 15.285 15.993 -9.110 1.00 195.12 290 ALA A C 1
ATOM 2244 O O . ALA A 1 290 ? 14.688 15.530 -8.133 1.00 194.81 290 ALA A O 1
ATOM 2246 N N . THR A 1 291 ? 16.537 15.606 -9.457 1.00 191.61 291 THR A N 1
ATOM 2247 C CA . THR A 1 291 ? 17.309 14.581 -8.735 1.00 191.32 291 THR A CA 1
ATOM 2248 C C . THR A 1 291 ? 18.751 15.041 -8.465 1.00 195.08 291 THR A C 1
ATOM 2249 O O . THR A 1 291 ? 19.377 15.654 -9.334 1.00 194.50 291 THR A O 1
ATOM 2253 N N . GLU A 1 292 ? 19.269 14.725 -7.258 1.00 191.73 292 GLU A N 1
ATOM 2254 C CA . GLU A 1 292 ? 20.624 15.057 -6.797 1.00 191.50 292 GLU A CA 1
ATOM 2255 C C . GLU A 1 292 ? 21.665 13.988 -7.180 1.00 194.73 292 GLU A C 1
ATOM 2256 O O . GLU A 1 292 ? 21.307 12.832 -7.418 1.00 194.51 292 GLU A O 1
ATOM 2262 N N . VAL A 1 293 ? 22.964 14.387 -7.183 1.00 190.43 293 VAL A N 1
ATOM 2263 C CA . VAL A 1 293 ? 24.165 13.578 -7.472 1.00 189.78 293 VAL A CA 1
ATOM 2264 C C . VAL A 1 293 ? 24.038 12.848 -8.849 1.00 192.65 293 VAL A C 1
ATOM 2265 O O . VAL A 1 293 ? 23.531 13.453 -9.792 1.00 192.04 293 VAL A O 1
ATOM 2269 N N . CYS A 1 294 ? 24.471 11.568 -8.950 1.00 188.68 294 CYS A N 1
ATOM 2270 C CA . CYS A 1 294 ? 24.481 10.729 -10.159 1.00 188.23 294 CYS A CA 1
ATOM 2271 C C . CYS A 1 294 ? 23.080 10.390 -10.730 1.00 192.37 294 CYS A C 1
ATOM 2272 O O . CYS A 1 294 ? 22.993 9.579 -11.657 1.00 191.65 294 CYS A O 1
ATOM 2275 N N . LYS A 1 295 ? 22.004 11.024 -10.201 1.00 189.46 295 LYS A N 1
ATOM 2276 C CA . LYS A 1 295 ? 20.589 10.841 -10.569 1.00 189.41 295 LYS A CA 1
ATOM 2277 C C . LYS A 1 295 ? 20.096 9.418 -10.238 1.00 193.80 295 LYS A C 1
ATOM 2278 O O . LYS A 1 295 ? 19.413 9.232 -9.227 1.00 193.56 295 LYS A O 1
ATOM 2284 N N . VAL A 1 296 ? 20.447 8.426 -11.081 1.00 190.38 296 VAL A N 1
ATOM 2285 C CA . VAL A 1 296 ? 20.076 7.020 -10.905 1.00 189.96 296 VAL A CA 1
ATOM 2286 C C . VAL A 1 296 ? 21.294 6.097 -11.194 1.00 193.25 296 VAL A C 1
ATOM 2287 O O . VAL A 1 296 ? 21.233 4.896 -10.909 1.00 192.94 296 VAL A O 1
ATOM 2291 N N . CYS A 1 297 ? 22.408 6.682 -11.719 1.00 188.98 297 CYS A N 1
ATOM 2292 C CA . CYS A 1 297 ? 23.662 5.984 -12.028 1.00 188.33 297 CYS A CA 1
ATOM 2293 C C . CYS A 1 297 ? 24.243 5.425 -10.738 1.00 192.01 297 CYS A C 1
ATOM 2294 O O . CYS A 1 297 ? 24.773 6.178 -9.918 1.00 191.47 297 CYS A O 1
ATOM 2297 N N . SER A 1 298 ? 24.084 4.102 -10.547 1.00 188.66 298 SER A N 1
ATOM 2298 C CA . SER A 1 298 ? 24.490 3.339 -9.365 1.00 188.57 298 SER A CA 1
ATOM 2299 C C . SER A 1 298 ? 25.826 3.754 -8.756 1.00 192.27 298 SER A C 1
ATOM 2300 O O . SER A 1 298 ? 25.887 3.946 -7.541 1.00 191.54 298 SER A O 1
ATOM 2303 N N . TYR A 1 299 ? 26.881 3.922 -9.580 1.00 189.18 299 TYR A N 1
ATOM 2304 C CA . TYR A 1 299 ? 28.178 4.312 -9.040 1.00 189.25 299 TYR A CA 1
ATOM 2305 C C . TYR A 1 299 ? 28.984 5.253 -9.967 1.00 192.77 299 TYR A C 1
ATOM 2306 O O . TYR A 1 299 ? 29.190 6.410 -9.592 1.00 192.87 299 TYR A O 1
ATOM 2315 N N . LEU A 1 300 ? 29.446 4.764 -11.149 1.00 188.76 300 LEU A N 1
ATOM 2316 C CA . LEU A 1 300 ? 30.315 5.457 -12.118 1.00 188.97 300 LEU A CA 1
ATOM 2317 C C . LEU A 1 300 ? 31.625 5.992 -11.479 1.00 194.36 300 LEU A C 1
ATOM 2318 O O . LEU A 1 300 ? 32.381 6.723 -12.124 1.00 192.66 300 LEU A O 1
ATOM 2323 N N . LYS A 1 301 ? 31.893 5.588 -10.221 1.00 189.93 301 LYS A N 1
ATOM 2324 C CA . LYS A 1 301 ? 33.022 6.025 -9.409 1.00 189.39 301 LYS A CA 1
ATOM 2325 C C . LYS A 1 301 ? 33.843 4.850 -8.862 1.00 192.82 301 LYS A C 1
ATOM 2326 O O . LYS A 1 301 ? 33.283 3.825 -8.471 1.00 192.94 301 LYS A O 1
ATOM 2332 N N . ASN A 1 302 ? 35.180 5.037 -8.815 1.00 189.70 302 ASN A N 1
ATOM 2333 C CA . ASN A 1 302 ? 36.220 4.128 -8.305 1.00 189.73 302 ASN A CA 1
ATOM 2334 C C . ASN A 1 302 ? 36.301 2.773 -9.044 1.00 194.61 302 ASN A C 1
ATOM 2335 O O . ASN A 1 302 ? 37.286 2.542 -9.750 1.00 194.26 302 ASN A O 1
ATOM 2340 N N . LEU A 1 303 ? 35.290 1.885 -8.868 1.00 191.69 303 LEU A N 1
ATOM 2341 C CA . LEU A 1 303 ? 35.247 0.533 -9.441 1.00 191.85 303 LEU A CA 1
ATOM 2342 C C . LEU A 1 303 ? 35.288 0.471 -10.976 1.00 195.01 303 LEU A C 1
ATOM 2343 O O . LEU A 1 303 ? 35.804 -0.504 -11.527 1.00 194.32 303 LEU A O 1
ATOM 2348 N N . GLY A 1 304 ? 34.762 1.500 -11.639 1.00 190.88 304 GLY A N 1
ATOM 2349 C CA . GLY A 1 304 ? 34.710 1.569 -13.095 1.00 192.35 304 GLY A CA 1
ATOM 2350 C C . GLY A 1 304 ? 35.224 2.860 -13.701 1.00 194.13 304 GLY A C 1
ATOM 2351 O O . GLY A 1 304 ? 35.929 2.820 -14.713 1.00 192.72 304 GLY A O 1
ATOM 2352 N N . ILE A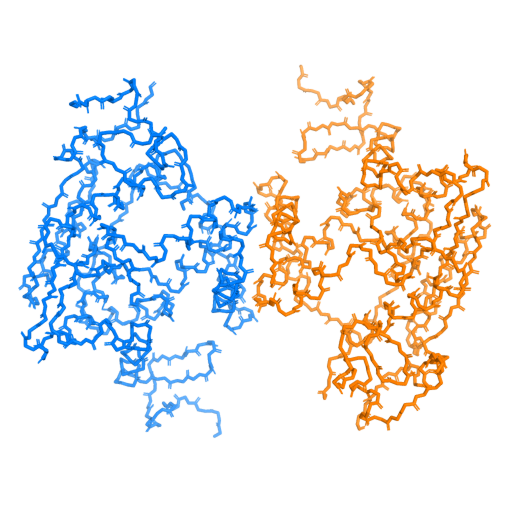 1 305 ? 34.880 4.013 -13.071 1.00 190.40 305 ILE A N 1
ATOM 2353 C CA . ILE A 1 305 ? 35.210 5.398 -13.462 1.00 189.53 305 ILE A CA 1
ATOM 2354 C C . ILE A 1 305 ? 35.047 5.606 -14.994 1.00 192.33 305 ILE A C 1
ATOM 2355 O O . ILE A 1 305 ? 33.910 5.566 -15.466 1.00 191.06 305 ILE A O 1
ATOM 2360 N N . LEU A 1 306 ? 36.163 5.808 -15.750 1.00 188.77 306 LEU A N 1
ATOM 2361 C CA . LEU A 1 306 ? 36.222 6.034 -17.206 1.00 188.18 306 LEU A CA 1
ATOM 2362 C C . LEU A 1 306 ? 35.322 7.199 -17.658 1.00 191.98 306 LEU A C 1
ATOM 2363 O O . LEU A 1 306 ? 34.165 6.980 -18.025 1.00 191.72 306 LEU A O 1
ATOM 2368 N N . GLU A 1 307 ? 35.848 8.440 -17.591 1.00 188.20 307 GLU A N 1
ATOM 2369 C CA . GLU A 1 307 ? 35.111 9.657 -17.954 1.00 188.26 307 GLU A CA 1
ATOM 2370 C C . GLU A 1 307 ? 35.972 10.701 -18.677 1.00 191.60 307 GLU A C 1
ATOM 2371 O O . GLU A 1 307 ? 37.191 10.724 -18.501 1.00 191.08 307 GLU A O 1
ATOM 2377 N N . LYS A 1 308 ? 35.323 11.574 -19.478 1.00 187.75 308 LYS A N 1
ATOM 2378 C CA . LYS A 1 308 ? 35.977 12.657 -20.220 1.00 208.46 308 LYS A CA 1
ATOM 2379 C C . LYS A 1 308 ? 35.804 13.985 -19.472 1.00 236.80 308 LYS A C 1
ATOM 2380 O O . LYS A 1 308 ? 34.730 14.268 -18.940 1.00 194.89 308 LYS A O 1
ATOM 2386 N N . MET B 2 1 ? 27.917 -19.062 23.325 1.00 103.86 1 MET B N 1
ATOM 2387 C CA . MET B 2 1 ? 27.644 -17.653 23.066 1.00 103.81 1 MET B CA 1
ATOM 2388 C C . MET B 2 1 ? 26.196 -17.459 22.610 1.00 106.02 1 MET B C 1
ATOM 2389 O O . MET B 2 1 ? 25.506 -16.590 23.149 1.00 105.44 1 MET B O 1
ATOM 2394 N N . ILE B 2 2 ? 25.739 -18.277 21.629 1.00 101.34 2 ILE B N 1
ATOM 2395 C CA . ILE B 2 2 ? 24.375 -18.239 21.083 1.00 100.20 2 ILE B CA 1
ATOM 2396 C C . ILE B 2 2 ? 23.432 -19.003 22.042 1.00 100.46 2 ILE B C 1
ATOM 2397 O O . ILE B 2 2 ? 23.329 -20.234 21.991 1.00 100.26 2 ILE B O 1
ATOM 2402 N N . THR B 2 3 ? 22.786 -18.240 22.945 1.00 93.10 3 THR B N 1
ATOM 2403 C CA . THR B 2 3 ? 21.874 -18.698 23.992 1.00 90.62 3 THR B CA 1
ATOM 2404 C C . THR B 2 3 ? 20.448 -18.185 23.688 1.00 88.98 3 THR B C 1
ATOM 2405 O O . THR B 2 3 ? 20.018 -18.315 22.544 1.00 88.77 3 THR B O 1
ATOM 2409 N N . MET B 2 4 ? 19.719 -17.631 24.682 1.00 81.67 4 MET B N 1
ATOM 2410 C CA . MET B 2 4 ? 18.367 -17.071 24.532 1.00 80.15 4 MET B CA 1
ATOM 2411 C C . MET B 2 4 ? 18.024 -16.090 25.667 1.00 80.01 4 MET B C 1
ATOM 2412 O O . MET B 2 4 ? 16.869 -15.688 25.828 1.00 79.05 4 MET B O 1
ATOM 2417 N N . LYS B 2 5 ? 19.044 -15.662 26.425 1.00 74.11 5 LYS B N 1
ATOM 2418 C CA . LYS B 2 5 ? 18.874 -14.710 27.522 1.00 72.39 5 LYS B CA 1
ATOM 2419 C C . LYS B 2 5 ? 18.249 -13.385 27.056 1.00 72.75 5 LYS B C 1
ATOM 2420 O O . LYS B 2 5 ? 18.451 -12.977 25.913 1.00 71.95 5 LYS B O 1
ATOM 2426 N N . CYS B 2 6 ? 17.460 -12.753 27.935 1.00 67.43 6 CYS B N 1
ATOM 2427 C CA . CYS B 2 6 ? 16.762 -11.492 27.703 1.00 66.40 6 CYS B CA 1
ATOM 2428 C C . CYS B 2 6 ? 17.714 -10.372 27.280 1.00 67.69 6 CYS B C 1
ATOM 2429 O O . CYS B 2 6 ? 18.777 -10.219 27.876 1.00 66.71 6 CYS B O 1
ATOM 2432 N N . ARG B 2 7 ? 17.331 -9.592 26.248 1.00 63.14 7 ARG B N 1
ATOM 2433 C CA . ARG B 2 7 ? 18.127 -8.478 25.716 1.00 62.66 7 ARG B CA 1
ATOM 2434 C C . ARG B 2 7 ? 18.349 -7.347 26.750 1.00 65.76 7 ARG B C 1
ATOM 2435 O O . ARG B 2 7 ? 19.393 -6.692 26.711 1.00 66.25 7 ARG B O 1
ATOM 2443 N N . LYS B 2 8 ? 17.379 -7.129 27.664 1.00 60.13 8 LYS B N 1
ATOM 2444 C CA . LYS B 2 8 ? 17.424 -6.053 28.654 1.00 58.69 8 LYS B CA 1
ATOM 2445 C C . LYS B 2 8 ? 17.963 -6.446 30.038 1.00 61.07 8 LYS B C 1
ATOM 2446 O O . LYS B 2 8 ? 18.483 -5.567 30.728 1.00 61.04 8 LYS B O 1
ATOM 2452 N N . CYS B 2 9 ? 17.842 -7.727 30.460 1.00 56.14 9 CYS B N 1
ATOM 2453 C CA . CYS B 2 9 ? 18.303 -8.156 31.796 1.00 55.14 9 CYS B CA 1
ATOM 2454 C C . CYS B 2 9 ? 19.064 -9.493 31.827 1.00 58.76 9 CYS B C 1
ATOM 2455 O O . CYS B 2 9 ? 19.445 -9.923 32.915 1.00 57.53 9 CYS B O 1
ATOM 2458 N N . GLY B 2 10 ? 19.236 -10.136 30.668 1.00 56.52 10 GLY B N 1
ATOM 2459 C CA . GLY B 2 10 ? 19.943 -11.408 30.512 1.00 56.56 10 GLY B CA 1
ATOM 2460 C C . GLY B 2 10 ? 19.326 -12.619 31.190 1.00 61.19 10 GLY B C 1
ATOM 2461 O O . GLY B 2 10 ? 20.025 -13.610 31.424 1.00 61.94 10 GLY B O 1
ATOM 2462 N N . LYS B 2 11 ? 18.022 -12.565 31.503 1.00 56.77 11 LYS B N 1
ATOM 2463 C CA . LYS B 2 11 ? 17.306 -13.651 32.182 1.00 55.80 11 LYS B CA 1
ATOM 2464 C C . LYS B 2 11 ? 16.569 -14.559 31.180 1.00 57.30 11 LYS B C 1
ATOM 2465 O O . LYS B 2 11 ? 16.271 -14.083 30.085 1.00 56.24 11 LYS B O 1
ATOM 2471 N N . PRO B 2 12 ? 16.241 -15.844 31.515 1.00 52.73 12 PRO B N 1
ATOM 2472 C CA . PRO B 2 12 ? 15.516 -16.697 30.553 1.00 52.24 12 PRO B CA 1
ATOM 2473 C C . PRO B 2 12 ? 14.315 -15.982 29.947 1.00 57.13 12 PRO B C 1
ATOM 2474 O O . PRO B 2 12 ? 13.592 -15.272 30.651 1.00 56.71 12 PRO B O 1
ATOM 2478 N N . SER B 2 13 ? 14.154 -16.120 28.626 1.00 54.57 13 SER B N 1
ATOM 2479 C CA . SER B 2 13 ? 13.147 -15.429 27.833 1.00 54.66 13 SER B CA 1
ATOM 2480 C C . SER B 2 13 ? 11.841 -16.209 27.601 1.00 58.73 13 SER B C 1
ATOM 2481 O O . SER B 2 13 ? 11.830 -17.437 27.631 1.00 58.34 13 SER B O 1
ATOM 2484 N N . ILE B 2 14 ? 10.745 -15.468 27.365 1.00 55.70 14 ILE B N 1
ATOM 2485 C CA . ILE B 2 14 ? 9.407 -15.992 27.091 1.00 55.59 14 ILE B CA 1
ATOM 2486 C C . ILE B 2 14 ? 8.951 -15.635 25.677 1.00 60.85 14 ILE B C 1
ATOM 2487 O O . ILE B 2 14 ? 7.985 -16.212 25.185 1.00 60.90 14 ILE B O 1
ATOM 2492 N N . TYR B 2 15 ? 9.631 -14.686 25.029 1.00 58.16 15 TYR B N 1
ATOM 2493 C CA . TYR B 2 15 ? 9.258 -14.258 23.695 1.00 58.58 15 TYR B CA 1
ATOM 2494 C C . TYR B 2 15 ? 10.465 -13.889 22.858 1.00 64.28 15 TYR B C 1
ATOM 2495 O O . TYR B 2 15 ? 11.326 -13.138 23.306 1.00 63.12 15 TYR B O 1
ATOM 2504 N N . HIS B 2 16 ? 10.517 -14.426 21.635 1.00 63.47 16 HIS B N 1
ATOM 2505 C CA . HIS B 2 16 ? 11.549 -14.110 20.659 1.00 64.34 16 HIS B CA 1
ATOM 2506 C C . HIS B 2 16 ? 10.900 -13.257 19.574 1.00 68.83 16 HIS B C 1
ATOM 2507 O O . HIS B 2 16 ? 10.098 -13.764 18.784 1.00 67.04 16 HIS B O 1
ATOM 2514 N N . GLN B 2 17 ? 11.210 -11.948 19.580 1.00 67.87 17 GLN B N 1
ATOM 2515 C CA . GLN B 2 17 ? 10.689 -10.970 18.621 1.00 68.89 17 GLN B CA 1
A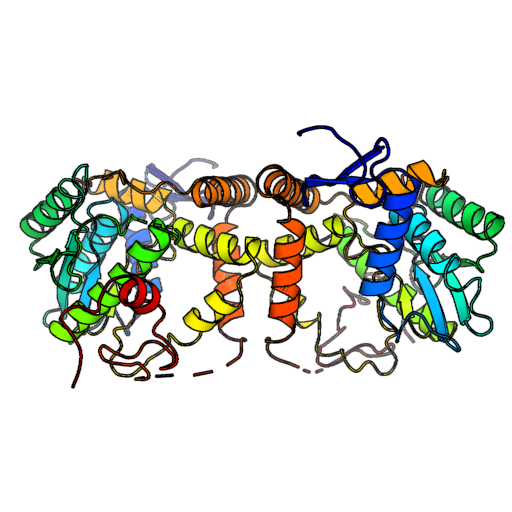TOM 2516 C C . GLN B 2 17 ? 11.370 -11.211 17.282 1.00 76.60 17 GLN B C 1
ATOM 2517 O O . GLN B 2 17 ? 12.406 -10.613 16.997 1.00 76.48 17 GLN B O 1
ATOM 2523 N N . LYS B 2 18 ? 10.799 -12.126 16.480 1.00 76.08 18 LYS B N 1
ATOM 2524 C CA . LYS B 2 18 ? 11.300 -12.568 15.172 1.00 77.30 18 LYS B CA 1
ATOM 2525 C C . LYS B 2 18 ? 11.700 -11.427 14.210 1.00 84.15 18 LYS B C 1
ATOM 2526 O O . LYS B 2 18 ? 12.605 -11.610 13.387 1.00 83.90 18 LYS B O 1
ATOM 2532 N N . HIS B 2 19 ? 11.036 -10.259 14.323 1.00 82.42 19 HIS B N 1
ATOM 2533 C CA . HIS B 2 19 ? 11.328 -9.074 13.522 1.00 83.10 19 HIS B CA 1
ATOM 2534 C C . HIS B 2 19 ? 12.727 -8.528 13.854 1.00 86.53 19 HIS B C 1
ATOM 2535 O O . HIS B 2 19 ? 13.577 -8.435 12.967 1.00 86.15 19 HIS B O 1
ATOM 2542 N N . SER B 2 20 ? 12.956 -8.190 15.137 1.00 82.84 20 SER B N 1
ATOM 2543 C CA . SER B 2 20 ? 14.189 -7.585 15.646 1.00 82.54 20 SER B CA 1
ATOM 2544 C C . SER B 2 20 ? 15.327 -8.571 15.968 1.00 85.22 20 SER B C 1
ATOM 2545 O O . SER B 2 20 ? 16.497 -8.174 15.982 1.00 85.52 20 SER B O 1
ATOM 2548 N N . GLY B 2 21 ? 14.967 -9.824 16.240 1.00 79.42 21 GLY B N 1
ATOM 2549 C CA . GLY B 2 21 ? 15.894 -10.877 16.640 1.00 77.65 21 GLY B CA 1
ATOM 2550 C C . GLY B 2 21 ? 16.240 -10.792 18.118 1.00 77.41 21 GLY B C 1
ATOM 2551 O O . GLY B 2 21 ? 17.257 -11.348 18.544 1.00 76.59 21 GLY B O 1
ATOM 2552 N N . ASN B 2 22 ? 15.381 -10.091 18.914 1.00 71.29 22 ASN B N 1
ATOM 2553 C CA . ASN B 2 22 ? 15.525 -9.839 20.357 1.00 69.84 22 ASN B CA 1
ATOM 2554 C C . ASN B 2 22 ? 14.646 -10.713 21.239 1.00 69.31 22 ASN B C 1
ATOM 2555 O O . ASN B 2 22 ? 13.458 -10.881 20.957 1.00 67.75 22 ASN B O 1
ATOM 2560 N N . ASN B 2 23 ? 15.227 -11.215 22.346 1.00 63.83 23 ASN B N 1
ATOM 2561 C CA . ASN B 2 23 ? 14.548 -12.069 23.315 1.00 62.70 23 ASN B CA 1
ATOM 2562 C C . ASN B 2 23 ? 14.136 -11.264 24.553 1.00 66.16 23 ASN B C 1
ATOM 2563 O O . ASN B 2 23 ? 14.929 -10.455 25.050 1.00 66.23 23 ASN B O 1
ATOM 2568 N N . TYR B 2 24 ? 12.878 -11.451 25.019 1.00 61.17 24 TYR B N 1
ATOM 2569 C CA . TYR B 2 24 ? 12.335 -10.741 26.175 1.00 60.24 24 TYR B CA 1
ATOM 2570 C C . TYR B 2 24 ? 11.568 -11.657 27.110 1.00 62.60 24 TYR B C 1
ATOM 2571 O O . TYR B 2 24 ? 10.720 -12.432 26.664 1.00 63.15 24 TYR B O 1
ATOM 2580 N N . CYS B 2 25 ? 11.823 -11.527 28.417 1.00 57.11 25 CYS B N 1
ATOM 2581 C CA . CYS B 2 25 ? 11.112 -12.263 29.456 1.00 56.25 25 CYS B CA 1
ATOM 2582 C C . CYS B 2 25 ? 9.771 -11.564 29.664 1.00 58.17 25 CYS B C 1
ATOM 2583 O O . CYS B 2 25 ? 9.503 -10.578 28.979 1.00 58.63 25 CYS B O 1
ATOM 2586 N N . LYS B 2 26 ? 8.935 -12.049 30.602 1.00 52.52 26 LYS B N 1
ATOM 2587 C CA . LYS B 2 26 ? 7.627 -11.451 30.877 1.00 51.18 26 LYS B CA 1
ATOM 2588 C C . LYS B 2 26 ? 7.723 -9.940 31.175 1.00 53.22 26 LYS B C 1
ATOM 2589 O O . LYS B 2 26 ? 7.146 -9.139 30.438 1.00 52.74 26 LYS B O 1
ATOM 2595 N N . GLU B 2 27 ? 8.510 -9.570 32.203 1.00 48.30 27 GLU B N 1
ATOM 2596 C CA . GLU B 2 27 ? 8.700 -8.207 32.700 1.00 47.54 27 GLU B CA 1
ATOM 2597 C C . GLU B 2 27 ? 9.279 -7.237 31.681 1.00 51.45 27 GLU B C 1
ATOM 2598 O O . GLU B 2 27 ? 8.831 -6.093 31.622 1.00 51.05 27 GLU B O 1
ATOM 2604 N N . CYS B 2 28 ? 10.260 -7.683 30.889 1.00 48.63 28 CYS B N 1
ATOM 2605 C CA . CYS B 2 28 ? 10.901 -6.860 29.855 1.00 49.13 28 CYS B CA 1
ATOM 2606 C C . CYS B 2 28 ? 10.055 -6.704 28.596 1.00 51.08 28 CYS B C 1
ATOM 2607 O O . CYS B 2 28 ? 10.221 -5.709 27.894 1.00 49.72 28 CYS B O 1
ATOM 2610 N N . PHE B 2 29 ? 9.162 -7.682 28.308 1.00 47.66 29 PHE B N 1
ATOM 2611 C CA . PHE B 2 29 ? 8.247 -7.648 27.163 1.00 47.77 29 PHE B CA 1
ATOM 2612 C C . PHE B 2 29 ? 7.127 -6.625 27.409 1.00 51.92 29 PHE B C 1
ATOM 2613 O O . PHE B 2 29 ? 6.792 -5.845 26.513 1.00 51.25 29 PHE B O 1
ATOM 2621 N N . ILE B 2 30 ? 6.565 -6.632 28.628 1.00 48.88 30 ILE B N 1
ATOM 2622 C CA . ILE B 2 30 ? 5.518 -5.707 29.079 1.00 48.85 30 ILE B CA 1
ATOM 2623 C C . ILE B 2 30 ? 6.050 -4.260 29.048 1.00 53.84 30 ILE B C 1
ATOM 2624 O O . ILE B 2 30 ? 5.354 -3.356 28.590 1.00 53.41 30 ILE B O 1
ATOM 2629 N N . LYS B 2 31 ? 7.295 -4.072 29.494 1.00 51.28 31 LYS B N 1
ATOM 2630 C CA . LYS B 2 31 ? 7.998 -2.793 29.557 1.00 51.66 31 LYS B CA 1
ATOM 2631 C C . LYS B 2 31 ? 8.298 -2.226 28.169 1.00 55.15 31 LYS B C 1
ATOM 2632 O O . LYS B 2 31 ? 8.220 -1.012 27.991 1.00 54.27 31 LYS B O 1
ATOM 2638 N N . GLU B 2 32 ? 8.645 -3.090 27.195 1.00 53.13 32 GLU B N 1
ATOM 2639 C CA . GLU B 2 32 ? 8.942 -2.664 25.821 1.00 53.99 32 GLU B CA 1
ATOM 2640 C C . GLU B 2 32 ? 7.689 -2.469 24.976 1.00 60.17 32 GLU B C 1
ATOM 2641 O O . GLU B 2 32 ? 7.719 -1.709 24.003 1.00 60.97 32 GLU B O 1
ATOM 2647 N N . THR B 2 33 ? 6.582 -3.126 25.361 1.00 56.80 33 THR B N 1
ATOM 2648 C CA . THR B 2 33 ? 5.296 -2.947 24.693 1.00 56.70 33 THR B CA 1
ATOM 2649 C C . THR B 2 33 ? 4.720 -1.606 25.159 1.00 60.07 33 THR B C 1
ATOM 2650 O O . THR B 2 33 ? 4.269 -0.825 24.330 1.00 59.28 33 THR B O 1
ATOM 2654 N N . LYS B 2 34 ? 4.804 -1.317 26.475 1.00 57.50 34 LYS B N 1
ATOM 2655 C CA . LYS B 2 34 ? 4.368 -0.057 27.084 1.00 57.48 34 LYS B CA 1
ATOM 2656 C C . LYS B 2 34 ? 5.164 1.118 26.500 1.00 64.02 34 LYS B C 1
ATOM 2657 O O . LYS B 2 34 ? 4.587 2.179 26.274 1.00 64.98 34 LYS B O 1
ATOM 2663 N N . ARG B 2 35 ? 6.477 0.920 26.246 1.00 60.65 35 ARG B N 1
ATOM 2664 C CA . ARG B 2 35 ? 7.387 1.920 25.679 1.00 60.47 35 ARG B CA 1
ATOM 2665 C C . ARG B 2 35 ? 7.014 2.252 24.226 1.00 63.54 35 ARG B C 1
ATOM 2666 O O . ARG B 2 35 ? 7.049 3.424 23.846 1.00 63.10 35 ARG B O 1
ATOM 2674 N N . LYS B 2 36 ? 6.671 1.222 23.424 1.00 59.50 36 LYS B N 1
ATOM 2675 C CA . LYS B 2 36 ? 6.282 1.352 22.014 1.00 58.78 36 LYS B CA 1
ATOM 2676 C C . LYS B 2 36 ? 4.925 2.048 21.870 1.00 62.01 36 LYS B C 1
ATOM 2677 O O . LYS B 2 36 ? 4.745 2.816 20.926 1.00 61.92 36 LYS B O 1
ATOM 2683 N N . VAL B 2 37 ? 3.973 1.771 22.797 1.00 57.88 37 VAL B N 1
ATOM 2684 C CA . VAL B 2 37 ? 2.628 2.371 22.835 1.00 57.40 37 VAL B CA 1
ATOM 2685 C C . VAL B 2 37 ? 2.752 3.842 23.265 1.00 62.52 37 VAL B C 1
ATOM 2686 O O . VAL B 2 37 ? 2.096 4.702 22.679 1.00 62.84 37 VAL B O 1
ATOM 2690 N N . ARG B 2 38 ? 3.638 4.127 24.245 1.00 59.04 38 ARG B N 1
ATOM 2691 C CA . ARG B 2 38 ? 3.950 5.476 24.731 1.00 59.02 38 ARG B CA 1
ATOM 2692 C C . ARG B 2 38 ? 4.551 6.315 23.580 1.00 63.42 38 ARG B C 1
ATOM 2693 O O . ARG B 2 38 ? 4.277 7.510 23.476 1.00 63.23 38 ARG B O 1
ATOM 2701 N N . LYS B 2 39 ? 5.338 5.663 22.704 1.00 59.78 39 LYS B N 1
ATOM 2702 C CA . LYS B 2 39 ? 5.963 6.251 21.522 1.00 59.34 39 LYS B CA 1
ATOM 2703 C C . LYS B 2 39 ? 4.905 6.512 20.442 1.00 62.62 39 LYS B C 1
ATOM 2704 O O . LYS B 2 39 ? 4.959 7.566 19.813 1.00 62.86 39 LYS B O 1
ATOM 2710 N N . THR B 2 40 ? 3.951 5.561 20.229 1.00 58.17 40 THR B N 1
ATOM 2711 C CA . THR B 2 40 ? 2.878 5.663 19.223 1.00 57.57 40 THR B CA 1
ATOM 2712 C C . THR B 2 40 ? 1.928 6.832 19.519 1.00 60.60 40 THR B C 1
ATOM 2713 O O . THR B 2 40 ? 1.577 7.580 18.598 1.00 60.34 40 THR B O 1
ATOM 2717 N N . LEU B 2 41 ? 1.529 6.990 20.796 1.00 56.39 41 LEU B N 1
ATOM 2718 C CA . LEU B 2 41 ? 0.609 8.042 21.237 1.00 56.06 41 LEU B CA 1
ATOM 2719 C C . LEU B 2 41 ? 1.243 9.436 21.243 1.00 62.10 41 LEU B C 1
ATOM 2720 O O . LEU B 2 41 ? 0.683 10.368 20.666 1.00 61.55 41 LEU B O 1
ATOM 2725 N N . GLY B 2 42 ? 2.398 9.566 21.884 1.00 60.79 42 GLY B N 1
ATOM 2726 C CA . GLY B 2 42 ? 3.101 10.838 21.982 1.00 61.83 42 GLY B CA 1
ATOM 2727 C C . GLY B 2 42 ? 2.674 11.670 23.172 1.00 69.24 42 GLY B C 1
ATOM 2728 O O . GLY B 2 42 ? 1.734 11.306 23.887 1.00 68.62 42 GLY B O 1
ATOM 2729 N N . ARG B 2 43 ? 3.363 12.808 23.392 1.00 68.55 43 ARG B N 1
ATOM 2730 C CA . ARG B 2 43 ? 3.113 13.721 24.521 1.00 69.18 43 ARG B CA 1
ATOM 2731 C C . ARG B 2 43 ? 1.816 14.540 24.387 1.00 73.11 43 ARG B C 1
ATOM 2732 O O . ARG B 2 43 ? 1.335 15.078 25.384 1.00 72.54 43 ARG B O 1
ATOM 2740 N N . ASP B 2 44 ? 1.248 14.624 23.172 1.00 70.05 44 ASP B N 1
ATOM 2741 C CA . ASP B 2 44 ? -0.021 15.312 22.923 1.00 69.85 44 ASP B CA 1
ATOM 2742 C C . ASP B 2 44 ? -1.204 14.484 23.443 1.00 72.09 44 ASP B C 1
ATOM 2743 O O . ASP B 2 44 ? -2.208 15.055 23.871 1.00 71.41 44 ASP B O 1
ATOM 2748 N N . VAL B 2 45 ? -1.080 13.147 23.404 1.00 67.83 45 VAL B N 1
ATOM 2749 C CA . VAL B 2 45 ? -2.105 12.206 23.859 1.00 67.29 45 VAL B CA 1
ATOM 2750 C C . VAL B 2 45 ? -1.866 11.845 25.329 1.00 70.63 45 VAL B C 1
ATOM 2751 O O . VAL B 2 45 ? -2.816 11.833 26.110 1.00 70.99 45 VAL B O 1
ATOM 2755 N N . LEU B 2 46 ? -0.610 11.561 25.703 1.00 65.77 46 LEU B N 1
ATOM 2756 C CA . LEU B 2 46 ? -0.275 11.201 27.076 1.00 65.00 46 LEU B CA 1
ATOM 2757 C C . LEU B 2 46 ? 0.145 12.443 27.844 1.00 69.13 46 LEU B C 1
ATOM 2758 O O . LEU B 2 46 ? 1.335 12.743 27.950 1.00 68.84 46 LEU B O 1
ATOM 2763 N N . LYS B 2 47 ? -0.843 13.188 28.351 1.00 66.25 47 LYS B N 1
ATOM 2764 C CA . LYS B 2 47 ? -0.640 14.404 29.148 1.00 66.26 47 LYS B CA 1
ATOM 2765 C C . LYS B 2 47 ? -1.844 14.669 30.050 1.00 71.88 47 LYS B C 1
ATOM 2766 O O . LYS B 2 47 ? -2.839 13.942 29.977 1.00 71.65 47 LYS B O 1
ATOM 2772 N N . ASN B 2 48 ? -1.746 15.700 30.904 1.00 69.83 48 ASN B N 1
ATOM 2773 C CA . ASN B 2 48 ? -2.825 16.097 31.803 1.00 70.11 48 ASN B CA 1
ATOM 2774 C C . ASN B 2 48 ? -3.870 16.931 31.044 1.00 75.15 48 ASN B C 1
ATOM 2775 O O . ASN B 2 48 ? -3.592 17.438 29.952 1.00 74.85 48 ASN B O 1
ATOM 2780 N N . ASN B 2 49 ? -5.083 17.047 31.627 1.00 72.41 49 ASN B N 1
ATOM 2781 C CA . ASN B 2 49 ? -6.231 17.806 31.112 1.00 72.52 49 ASN B CA 1
ATOM 2782 C C . ASN B 2 49 ? -6.746 17.250 29.780 1.00 75.94 49 ASN B C 1
ATOM 2783 O O . ASN B 2 49 ? -7.256 18.007 28.948 1.00 76.07 49 ASN B O 1
ATOM 2788 N N . ILE B 2 50 ? -6.609 15.911 29.596 1.00 71.39 50 ILE B N 1
ATOM 2789 C CA . ILE B 2 50 ? -7.000 15.155 28.396 1.00 70.37 50 ILE B CA 1
ATOM 2790 C C . ILE B 2 50 ? -8.052 14.082 28.737 1.00 73.41 50 ILE B C 1
ATOM 2791 O O . ILE B 2 50 ? -7.881 13.335 29.704 1.00 73.10 50 ILE B O 1
ATOM 2796 N N . LYS B 2 51 ? -9.135 14.015 27.936 1.00 68.72 51 LYS B N 1
ATOM 2797 C CA . LYS B 2 51 ? -10.208 13.026 28.075 1.00 67.75 51 LYS B CA 1
ATOM 2798 C C . LYS B 2 51 ? -10.146 12.080 26.864 1.00 69.08 51 LYS B C 1
ATOM 2799 O O . LYS B 2 51 ? -10.112 12.547 25.723 1.00 68.12 51 LYS B O 1
ATOM 2805 N N . VAL B 2 52 ? -10.074 10.759 27.119 1.00 64.14 52 VAL B N 1
ATOM 2806 C CA . VAL B 2 52 ? -9.957 9.743 26.072 1.00 62.99 52 VAL B CA 1
ATOM 2807 C C . VAL B 2 52 ? -11.118 8.752 26.073 1.00 66.18 52 VAL B C 1
ATOM 2808 O O . VAL B 2 52 ? -11.260 7.951 26.999 1.00 65.93 52 VAL B O 1
ATOM 2812 N N . ALA B 2 53 ? -11.926 8.792 25.008 1.00 62.15 53 ALA B N 1
ATOM 2813 C CA . ALA B 2 53 ? -13.019 7.846 24.798 1.00 61.60 53 ALA B CA 1
ATOM 2814 C C . ALA B 2 53 ? -12.395 6.625 24.134 1.00 63.77 53 ALA B C 1
ATOM 2815 O O . ALA B 2 53 ? -11.465 6.788 23.345 1.00 64.03 53 ALA B O 1
ATOM 2817 N N . MET B 2 54 ? -12.870 5.414 24.447 1.00 57.95 54 MET B N 1
ATOM 2818 C CA . MET B 2 54 ? -12.305 4.231 23.807 1.00 56.98 54 MET B CA 1
ATOM 2819 C C . MET B 2 54 ? -13.351 3.206 23.433 1.00 59.81 54 MET B C 1
ATOM 2820 O O . MET B 2 54 ? -14.146 2.778 24.266 1.00 59.01 54 MET B O 1
ATOM 2825 N N . GLY B 2 55 ? -13.337 2.840 22.161 1.00 56.13 55 GLY B N 1
ATOM 2826 C CA . GLY B 2 55 ? -14.228 1.841 21.598 1.00 55.76 55 GLY B CA 1
ATOM 2827 C C . GLY B 2 55 ? -13.799 0.453 22.012 1.00 59.88 55 GLY B C 1
ATOM 2828 O O . GLY B 2 55 ? -12.778 -0.061 21.527 1.00 59.34 55 GLY B O 1
ATOM 2829 N N . LEU B 2 56 ? -14.563 -0.133 22.952 1.00 56.78 56 LEU B N 1
ATOM 2830 C CA . LEU B 2 56 ? -14.350 -1.467 23.509 1.00 56.91 56 LEU B CA 1
ATOM 2831 C C . LEU B 2 56 ? -15.347 -2.460 22.924 1.00 64.49 56 LEU B C 1
ATOM 2832 O O . LEU B 2 56 ? -16.537 -2.149 22.813 1.00 64.63 56 LEU B O 1
ATOM 2837 N N . SER B 2 57 ? -14.862 -3.650 22.539 1.00 63.30 57 SER B N 1
ATOM 2838 C CA . SER B 2 57 ? -15.698 -4.692 21.938 1.00 63.94 57 SER B CA 1
ATOM 2839 C C . SER B 2 57 ? -15.515 -6.076 22.578 1.00 69.42 57 SER B C 1
ATOM 2840 O O . SER B 2 57 ? -16.085 -7.055 22.091 1.00 69.86 57 SER B O 1
ATOM 2843 N N . GLY B 2 58 ? -14.754 -6.142 23.669 1.00 66.07 58 GLY B N 1
ATOM 2844 C CA . GLY B 2 58 ? -14.546 -7.376 24.421 1.00 65.89 58 GLY B CA 1
ATOM 2845 C C . GLY B 2 58 ? -13.392 -8.281 24.031 1.00 69.47 58 GLY B C 1
ATOM 2846 O O . GLY B 2 58 ? -12.990 -9.128 24.830 1.00 69.24 58 GLY B O 1
ATOM 2847 N N . GLY B 2 59 ? -12.883 -8.148 22.808 1.00 65.10 59 GLY B N 1
ATOM 2848 C CA . GLY B 2 59 ? -11.765 -8.969 22.345 1.00 64.01 59 GLY B CA 1
ATOM 2849 C C . GLY B 2 59 ? -10.457 -8.607 23.021 1.00 65.15 59 GLY B C 1
ATOM 2850 O O . GLY B 2 59 ? -10.414 -7.675 23.833 1.00 64.92 59 GLY B O 1
ATOM 2851 N N . LYS B 2 60 ? -9.384 -9.353 22.705 1.00 59.52 60 LYS B N 1
ATOM 2852 C CA . LYS B 2 60 ? -8.052 -9.140 23.278 1.00 58.28 60 LYS B CA 1
ATOM 2853 C C . LYS B 2 60 ? -7.545 -7.720 23.047 1.00 61.37 60 LYS B C 1
ATOM 2854 O O . LYS B 2 60 ? -7.180 -7.067 24.020 1.00 60.67 60 LYS B O 1
ATOM 2860 N N . ASP B 2 61 ? -7.619 -7.218 21.789 1.00 57.29 61 ASP B N 1
ATOM 2861 C CA . ASP B 2 61 ? -7.185 -5.880 21.368 1.00 56.47 61 ASP B CA 1
ATOM 2862 C C . ASP B 2 61 ? -7.744 -4.753 22.235 1.00 58.53 61 ASP B C 1
ATOM 2863 O O . ASP B 2 61 ? -6.954 -4.053 22.860 1.00 58.17 61 ASP B O 1
ATOM 2868 N N . SER B 2 62 ? -9.089 -4.611 22.317 1.00 54.35 62 SER B N 1
ATOM 2869 C CA . SER B 2 62 ? -9.780 -3.585 23.119 1.00 53.99 62 SER B CA 1
ATOM 2870 C C . SER B 2 62 ? -9.386 -3.619 24.574 1.00 56.94 62 SER B C 1
ATOM 2871 O O . SER B 2 62 ? -9.116 -2.573 25.145 1.00 55.96 62 SER B O 1
ATOM 2874 N N . LEU B 2 63 ? -9.332 -4.820 25.162 1.00 53.51 63 LEU B N 1
ATOM 2875 C CA . LEU B 2 63 ? -8.988 -5.025 26.570 1.00 53.07 63 LEU B CA 1
ATOM 2876 C C . LEU B 2 63 ? -7.511 -4.719 26.862 1.00 56.66 63 LEU B C 1
ATOM 2877 O O . LEU B 2 63 ? -7.219 -4.099 27.883 1.00 55.46 63 LEU B O 1
ATOM 2882 N N . VAL B 2 64 ? -6.591 -5.133 25.949 1.00 53.79 64 VAL B N 1
ATOM 2883 C CA . VAL B 2 64 ? -5.141 -4.885 26.022 1.00 53.16 64 VAL B CA 1
ATOM 2884 C C . VAL B 2 64 ? -4.892 -3.378 25.920 1.00 57.32 64 VAL B C 1
ATOM 2885 O O . VAL B 2 64 ? -4.147 -2.831 26.735 1.00 57.15 64 VAL B O 1
ATOM 2889 N N . MET B 2 65 ? -5.552 -2.712 24.942 1.00 52.88 65 MET B N 1
ATOM 2890 C CA . MET B 2 65 ? -5.491 -1.264 24.748 1.00 51.92 65 MET B CA 1
ATOM 2891 C C . MET B 2 65 ? -6.098 -0.555 25.966 1.00 56.66 65 MET B C 1
ATOM 2892 O O . MET B 2 65 ? -5.520 0.423 26.438 1.00 56.70 65 MET B O 1
ATOM 2897 N N . ALA B 2 66 ? -7.244 -1.057 26.476 1.00 53.01 66 ALA B N 1
ATOM 2898 C CA . ALA B 2 66 ? -7.928 -0.488 27.635 1.00 52.97 66 ALA B CA 1
ATOM 2899 C C . ALA B 2 66 ? -7.078 -0.578 28.895 1.00 57.56 66 ALA B C 1
ATOM 2900 O O . ALA B 2 66 ? -7.076 0.371 29.678 1.00 57.59 66 ALA B O 1
ATOM 2902 N N . TYR B 2 67 ? -6.330 -1.693 29.072 1.00 54.23 67 TYR B N 1
ATOM 2903 C CA . TYR B 2 67 ? -5.454 -1.912 30.226 1.00 54.18 67 TYR B CA 1
ATOM 2904 C C . TYR B 2 67 ? -4.251 -0.985 30.190 1.00 56.35 67 TYR B C 1
ATOM 2905 O O . TYR B 2 67 ? -3.893 -0.425 31.224 1.00 55.49 67 TYR B O 1
ATOM 2914 N N . LEU B 2 68 ? -3.589 -0.876 29.019 1.00 52.86 68 LEU B N 1
ATOM 2915 C CA . LEU B 2 68 ? -2.400 -0.040 28.850 1.00 52.49 68 LEU B CA 1
ATOM 2916 C C . LEU B 2 68 ? -2.755 1.421 29.103 1.00 57.68 68 LEU B C 1
ATOM 2917 O O . LEU B 2 68 ? -2.194 2.008 30.025 1.00 57.67 68 LEU B O 1
ATOM 2922 N N . LEU B 2 69 ? -3.763 1.963 28.376 1.00 54.31 69 LEU B N 1
ATOM 2923 C CA . LEU B 2 69 ? -4.252 3.336 28.535 1.00 53.93 69 LEU B CA 1
ATOM 2924 C C . LEU B 2 69 ? -4.606 3.643 29.981 1.00 61.24 69 LEU B C 1
ATOM 2925 O O . LEU B 2 69 ? -4.247 4.713 30.465 1.00 61.34 69 LEU B O 1
ATOM 2930 N N . ASN B 2 70 ? -5.270 2.699 30.682 1.00 60.13 70 ASN B N 1
ATOM 2931 C CA . ASN B 2 70 ? -5.643 2.880 32.088 1.00 61.28 70 ASN B CA 1
ATOM 2932 C C . ASN B 2 70 ? -4.418 3.009 33.002 1.00 67.73 70 ASN B C 1
ATOM 2933 O O . ASN B 2 70 ? -4.423 3.860 33.887 1.00 66.80 70 ASN B O 1
ATOM 2938 N N . GLU B 2 71 ? -3.371 2.189 32.762 1.00 66.21 71 GLU B N 1
ATOM 2939 C CA . GLU B 2 71 ? -2.120 2.210 33.525 1.00 66.97 71 GLU B CA 1
ATOM 2940 C C . GLU B 2 71 ? -1.474 3.591 33.462 1.00 72.42 71 GLU B C 1
ATOM 2941 O O . GLU B 2 71 ? -1.023 4.084 34.494 1.00 72.44 71 GLU B O 1
ATOM 2947 N N . TYR B 2 72 ? -1.469 4.230 32.266 1.00 69.57 72 TYR B N 1
ATOM 2948 C CA . TYR B 2 72 ? -0.910 5.568 32.053 1.00 69.74 72 TYR B CA 1
ATOM 2949 C C . TYR B 2 72 ? -1.757 6.637 32.770 1.00 73.74 72 TYR B C 1
ATOM 2950 O O . TYR B 2 72 ? -1.247 7.304 33.668 1.00 74.13 72 TYR B O 1
ATOM 2959 N N . TYR B 2 73 ? -3.050 6.777 32.391 1.00 69.44 73 TYR B N 1
ATOM 2960 C CA . TYR B 2 73 ? -3.990 7.756 32.954 1.00 68.81 73 TYR B CA 1
ATOM 2961 C C . TYR B 2 73 ? -4.320 7.537 34.446 1.00 73.36 73 TYR B C 1
ATOM 2962 O O . TYR B 2 73 ? -4.954 8.401 35.052 1.00 72.67 73 TYR B O 1
ATOM 2971 N N . LYS B 2 74 ? -3.876 6.408 35.037 1.00 70.29 74 LYS B N 1
ATOM 2972 C CA . LYS B 2 74 ? -4.072 6.110 36.457 1.00 70.47 74 LYS B CA 1
ATOM 2973 C C . LYS B 2 74 ? -3.163 7.025 37.273 1.00 76.17 74 LYS B C 1
ATOM 2974 O O . LYS B 2 74 ? -3.562 7.498 38.336 1.00 76.43 74 LYS B O 1
ATOM 2980 N N . GLN B 2 75 ? -1.950 7.302 36.732 1.00 73.58 75 GLN B N 1
ATOM 2981 C CA . GLN B 2 75 ? -0.920 8.159 37.333 1.00 74.03 75 GLN B CA 1
ATOM 2982 C C . GLN B 2 75 ? -0.923 9.605 36.779 1.00 79.29 75 GLN B C 1
ATOM 2983 O O . GLN B 2 75 ? 0.056 10.339 36.943 1.00 78.51 75 GLN B O 1
ATOM 2989 N N . ILE B 2 76 ? -2.029 10.003 36.124 1.00 77.54 76 ILE B N 1
ATOM 2990 C CA . ILE B 2 76 ? -2.286 11.364 35.627 1.00 77.92 76 ILE B CA 1
ATOM 2991 C C . ILE B 2 76 ? -3.625 11.808 36.295 1.00 83.57 76 ILE B C 1
ATOM 2992 O O . ILE B 2 76 ? -4.641 11.131 36.107 1.00 83.43 76 ILE B O 1
ATOM 2997 N N . PRO B 2 77 ? -3.645 12.868 37.138 1.00 80.80 77 PRO B N 1
ATOM 2998 C CA . PRO B 2 77 ? -4.883 13.203 37.872 1.00 80.76 77 PRO B CA 1
ATOM 2999 C C . PRO B 2 77 ? -6.070 13.702 37.031 1.00 84.64 77 PRO B C 1
ATOM 3000 O O . PRO B 2 77 ? -7.156 13.123 37.155 1.00 84.25 77 PRO B O 1
ATOM 3004 N N . ASN B 2 78 ? -5.906 14.762 36.211 1.00 81.06 78 ASN B N 1
ATOM 3005 C CA . ASN B 2 78 ? -7.037 15.237 35.414 1.00 80.71 78 ASN B CA 1
ATOM 3006 C C . ASN B 2 78 ? -6.983 14.698 34.007 1.00 83.48 78 ASN B C 1
ATOM 3007 O O . ASN B 2 78 ? -6.895 15.445 33.042 1.00 83.11 78 ASN B O 1
ATOM 3012 N N . SER B 2 79 ? -7.023 13.381 33.897 1.00 79.75 79 SER B N 1
ATOM 3013 C CA . SER B 2 79 ? -7.025 12.698 32.620 1.00 79.50 79 SER B CA 1
ATOM 3014 C C . SER B 2 79 ? -7.940 11.497 32.692 1.00 83.89 79 SER B C 1
ATOM 3015 O O . SER B 2 79 ? -7.557 10.422 33.176 1.00 83.46 79 SER B O 1
ATOM 3018 N N . ASN B 2 80 ? -9.196 11.730 32.284 1.00 80.58 80 ASN B N 1
ATOM 3019 C CA . ASN B 2 80 ? -10.264 10.740 32.301 1.00 80.38 80 ASN B CA 1
ATOM 3020 C C . ASN B 2 80 ? -10.187 9.767 31.116 1.00 83.32 80 ASN B C 1
ATOM 3021 O O . ASN B 2 80 ? -9.600 10.072 30.073 1.00 82.37 80 ASN B O 1
ATOM 3026 N N . LEU B 2 81 ? -10.779 8.586 31.307 1.00 79.15 81 LEU B N 1
ATOM 3027 C CA . LEU B 2 81 ? -10.847 7.510 30.333 1.00 78.38 81 LEU B CA 1
ATOM 3028 C C . LEU B 2 81 ? -12.256 6.903 30.388 1.00 81.63 81 LEU B C 1
ATOM 3029 O O . LEU B 2 81 ? -12.681 6.412 31.435 1.00 80.97 81 LEU B O 1
ATOM 3034 N N . ILE B 2 82 ? -13.004 7.017 29.281 1.00 78.44 82 ILE B N 1
ATOM 3035 C CA . ILE B 2 82 ? -14.375 6.505 29.178 1.00 78.56 82 ILE B CA 1
ATOM 3036 C C . ILE B 2 82 ? -14.408 5.383 28.154 1.00 81.12 82 ILE B C 1
ATOM 3037 O O . ILE B 2 82 ? -13.782 5.510 27.105 1.00 81.14 82 ILE B O 1
ATOM 3042 N N . ALA B 2 83 ? -15.137 4.291 28.467 1.00 76.11 83 ALA B N 1
ATOM 3043 C CA . ALA B 2 83 ? -15.296 3.114 27.617 1.00 75.37 83 ALA B CA 1
ATOM 3044 C C . ALA B 2 83 ? -16.652 3.117 26.922 1.00 79.23 83 ALA B C 1
ATOM 3045 O O . ALA B 2 83 ? -17.663 3.294 27.593 1.00 78.85 83 ALA B O 1
ATOM 3047 N N . ILE B 2 84 ? -16.687 2.921 25.582 1.00 76.30 84 ILE B N 1
ATOM 3048 C CA . ILE B 2 84 ? -17.955 2.862 24.834 1.00 76.06 84 ILE B CA 1
ATOM 3049 C C . ILE B 2 84 ? -18.113 1.511 24.130 1.00 81.26 84 ILE B C 1
ATOM 3050 O O . ILE B 2 84 ? -17.281 1.153 23.292 1.00 80.25 84 ILE B O 1
ATOM 3055 N N . MET B 2 85 ? -19.188 0.779 24.450 1.00 79.92 85 MET B N 1
ATOM 3056 C CA . MET B 2 85 ? -19.510 -0.489 23.795 1.00 80.85 85 MET B CA 1
ATOM 3057 C C . MET B 2 85 ? -20.735 -0.235 22.926 1.00 88.43 85 MET B C 1
ATOM 3058 O O . MET B 2 85 ? -21.678 0.415 23.370 1.00 87.40 85 MET B O 1
ATOM 3063 N N . VAL B 2 86 ? -20.689 -0.665 21.669 1.00 89.17 86 VAL B N 1
ATOM 3064 C CA . VAL B 2 86 ? -21.800 -0.428 20.753 1.00 91.23 86 VAL B CA 1
ATOM 3065 C C . VAL B 2 86 ? -22.509 -1.742 20.432 1.00 100.42 86 VAL B C 1
ATOM 3066 O O . VAL B 2 86 ? -22.016 -2.530 19.623 1.00 100.53 86 VAL B O 1
ATOM 3070 N N . ASN B 2 87 ? -23.659 -1.979 21.088 1.00 100.69 87 ASN B N 1
ATOM 3071 C CA . ASN B 2 87 ? -24.466 -3.180 20.889 1.00 102.53 87 ASN B CA 1
ATOM 3072 C C . ASN B 2 87 ? -25.221 -3.111 19.565 1.00 111.33 87 ASN B C 1
ATOM 3073 O O . ASN B 2 87 ? -26.190 -2.358 19.448 1.00 110.95 87 ASN B O 1
ATOM 3078 N N . GLU B 2 88 ? -24.771 -3.908 18.571 1.00 111.77 88 GLU B N 1
ATOM 3079 C CA . GLU B 2 88 ? -25.373 -4.006 17.238 1.00 113.46 88 GLU B CA 1
ATOM 3080 C C . GLU B 2 88 ? -26.807 -4.523 17.297 1.00 123.27 88 GLU B C 1
ATOM 3081 O O . GLU B 2 88 ? -27.624 -4.148 16.458 1.00 122.77 88 GLU B O 1
ATOM 3087 N N . GLY B 2 89 ? -27.092 -5.369 18.288 1.00 124.75 89 GLY B N 1
ATOM 3088 C CA . GLY B 2 89 ? -28.411 -5.949 18.513 1.00 126.77 89 GLY B CA 1
ATOM 3089 C C . GLY B 2 89 ? -28.736 -7.093 17.577 1.00 135.49 89 GLY B C 1
ATOM 3090 O O . GLY B 2 89 ? -29.689 -7.009 16.795 1.00 135.43 89 GLY B O 1
ATOM 3091 N N . ILE B 2 90 ? -27.945 -8.172 17.653 1.00 135.18 90 ILE B N 1
ATOM 3092 C CA . ILE B 2 90 ? -28.144 -9.364 16.828 1.00 136.47 90 ILE B CA 1
ATOM 3093 C C . ILE B 2 90 ? -28.806 -10.461 17.679 1.00 144.29 90 ILE B C 1
ATOM 3094 O O . ILE B 2 90 ? -28.502 -10.572 18.874 1.00 144.28 90 ILE B O 1
ATOM 3099 N N . GLU B 2 91 ? -29.726 -11.251 17.065 1.00 143.22 91 GLU B N 1
ATOM 3100 C CA . GLU B 2 91 ? -30.437 -12.363 17.719 1.00 144.27 91 GLU B CA 1
ATOM 3101 C C . GLU B 2 91 ? -29.472 -13.493 18.122 1.00 149.23 91 GLU B C 1
ATOM 3102 O O . GLU B 2 91 ? -29.731 -14.191 19.112 1.00 149.09 91 GLU B O 1
ATOM 3108 N N . GLY B 2 92 ? -28.380 -13.644 17.356 1.00 146.15 92 GLY B N 1
ATOM 3109 C CA . GLY B 2 92 ? -27.344 -14.641 17.601 1.00 145.94 92 GLY B CA 1
ATOM 3110 C C . GLY B 2 92 ? -26.388 -14.263 18.717 1.00 149.38 92 GLY B C 1
ATOM 3111 O O . GLY B 2 92 ? -26.662 -14.529 19.894 1.00 148.86 92 GLY B O 1
ATOM 3112 N N . TYR B 2 93 ? -25.256 -13.634 18.347 1.00 145.47 93 TYR B N 1
ATOM 3113 C CA . TYR B 2 93 ? -24.201 -13.214 19.273 1.00 145.07 93 TYR B CA 1
ATOM 3114 C C . TYR B 2 93 ? -24.366 -11.745 19.739 1.00 147.13 93 TYR B C 1
ATOM 3115 O O . TYR B 2 93 ? -25.492 -11.332 20.032 1.00 146.77 93 TYR B O 1
ATOM 3124 N N . ARG B 2 94 ? -23.240 -10.986 19.853 1.00 141.91 94 ARG B N 1
ATOM 3125 C CA . ARG B 2 94 ? -23.124 -9.578 20.285 1.00 140.70 94 ARG B CA 1
ATOM 3126 C C . ARG B 2 94 ? -23.389 -9.369 21.778 1.00 142.11 94 ARG B C 1
ATOM 3127 O O . ARG B 2 94 ? -22.663 -8.594 22.405 1.00 141.56 94 ARG B O 1
ATOM 3135 N N . THR B 2 95 ? -24.415 -10.056 22.347 1.00 136.84 95 THR B N 1
ATOM 3136 C CA . THR B 2 95 ? -24.770 -10.005 23.776 1.00 135.64 95 THR B CA 1
ATOM 3137 C C . THR B 2 95 ? -23.555 -10.469 24.598 1.00 136.63 95 THR B C 1
ATOM 3138 O O . THR B 2 95 ? -23.197 -9.837 25.595 1.00 135.88 95 THR B O 1
ATOM 3142 N N . ASP B 2 96 ? -22.901 -11.552 24.135 1.00 131.09 96 ASP B N 1
ATOM 3143 C CA . ASP B 2 96 ? -21.659 -12.051 24.706 1.00 129.83 96 ASP B CA 1
ATOM 3144 C C . ASP B 2 96 ? -20.549 -11.394 23.890 1.00 129.74 96 ASP B C 1
ATOM 3145 O O . ASP B 2 96 ? -20.620 -11.312 22.665 1.00 129.63 96 ASP B O 1
ATOM 3150 N N . GLY B 2 97 ? -19.589 -10.852 24.602 1.00 122.49 97 GLY B N 1
ATOM 3151 C CA . GLY B 2 97 ? -18.491 -10.050 24.091 1.00 120.49 97 GLY B CA 1
ATOM 3152 C C . GLY B 2 97 ? -18.451 -8.770 24.895 1.00 120.21 97 GLY B C 1
ATOM 3153 O O . GLY B 2 97 ? -17.434 -8.463 25.521 1.00 119.47 97 GLY B O 1
ATOM 3154 N N . ILE B 2 98 ? -19.589 -8.047 24.927 1.00 114.22 98 ILE B N 1
ATOM 3155 C CA . ILE B 2 98 ? -19.763 -6.816 25.705 1.00 112.89 98 ILE B CA 1
ATOM 3156 C C . ILE B 2 98 ? -19.684 -7.154 27.201 1.00 115.54 98 ILE B C 1
ATOM 3157 O O . ILE B 2 98 ? -19.111 -6.378 27.960 1.00 115.25 98 ILE B O 1
ATOM 3162 N N . ASP B 2 99 ? -20.205 -8.335 27.606 1.00 111.23 99 ASP B N 1
ATOM 3163 C CA . ASP B 2 99 ? -20.174 -8.808 28.994 1.00 110.87 99 ASP B CA 1
ATOM 3164 C C . ASP B 2 99 ? -18.751 -8.879 29.561 1.00 112.07 99 ASP B C 1
ATOM 3165 O O . ASP B 2 99 ? -18.533 -8.440 30.691 1.00 111.80 99 ASP B O 1
ATOM 3170 N N . ALA B 2 100 ? -17.785 -9.381 28.755 1.00 105.92 100 ALA B N 1
ATOM 3171 C CA . ALA B 2 100 ? -16.368 -9.472 29.126 1.00 104.29 100 ALA B CA 1
ATOM 3172 C C . ALA B 2 100 ? -15.739 -8.076 29.229 1.00 105.10 100 ALA B C 1
ATOM 3173 O O . ALA B 2 100 ? -14.906 -7.849 30.108 1.00 104.56 100 ALA B O 1
ATOM 3175 N N . ALA B 2 101 ? -16.158 -7.139 28.348 1.00 99.29 101 ALA B N 1
ATOM 3176 C CA . ALA B 2 101 ? -15.683 -5.753 28.337 1.00 97.74 101 ALA B CA 1
ATOM 3177 C C . ALA B 2 101 ? -16.213 -4.979 29.558 1.00 98.44 101 ALA B C 1
ATOM 3178 O O . ALA B 2 101 ? -15.450 -4.248 30.194 1.00 97.37 101 ALA B O 1
ATOM 3180 N N . VAL B 2 102 ? -17.509 -5.177 29.902 1.00 92.99 102 VAL B N 1
ATOM 3181 C CA . VAL B 2 102 ? -18.173 -4.535 31.039 1.00 91.48 102 VAL B CA 1
ATOM 3182 C C . VAL B 2 102 ? -17.527 -5.013 32.336 1.00 94.21 102 VAL B C 1
ATOM 3183 O O . VAL B 2 102 ? -17.150 -4.186 33.169 1.00 93.45 102 VAL B O 1
ATOM 3187 N N . LYS B 2 103 ? -17.353 -6.342 32.476 1.00 90.51 103 LYS B N 1
ATOM 3188 C CA . LYS B 2 103 ? -16.740 -6.965 33.651 1.00 90.45 103 LYS B CA 1
ATOM 3189 C C . LYS B 2 103 ? -15.272 -6.578 33.844 1.00 92.97 103 LYS B C 1
ATOM 3190 O O . LYS B 2 103 ? -14.791 -6.589 34.982 1.00 92.27 103 LYS B O 1
ATOM 3196 N N . PHE B 2 104 ? -14.577 -6.219 32.733 1.00 88.63 104 PHE B N 1
ATOM 3197 C CA . PHE B 2 104 ? -13.196 -5.735 32.741 1.00 87.73 104 PHE B CA 1
ATOM 3198 C C . PHE B 2 104 ? -13.220 -4.332 33.370 1.00 90.41 104 PHE B C 1
ATOM 3199 O O . PHE B 2 104 ? -12.520 -4.086 34.359 1.00 89.65 104 PHE B O 1
ATOM 3207 N N . CYS B 2 105 ? -14.065 -3.435 32.800 1.00 86.20 105 CYS B N 1
ATOM 3208 C CA . CYS B 2 105 ? -14.284 -2.048 33.230 1.00 85.40 105 CYS B CA 1
ATOM 3209 C C . CYS B 2 105 ? -14.634 -1.941 34.720 1.00 89.41 105 CYS B C 1
ATOM 3210 O O . CYS B 2 105 ? -14.173 -1.013 35.389 1.00 88.18 105 CYS B O 1
ATOM 3213 N N . GLU B 2 106 ? -15.435 -2.901 35.231 1.00 86.93 106 GLU B N 1
ATOM 3214 C CA . GLU B 2 106 ? -15.823 -2.979 36.641 1.00 87.33 106 GLU B CA 1
ATOM 3215 C C . GLU B 2 106 ? -14.580 -3.316 37.482 1.00 91.34 106 GLU B C 1
ATOM 3216 O O . GLU B 2 106 ? -14.264 -2.590 38.429 1.00 91.60 106 GLU B O 1
ATOM 3222 N N . GLU B 2 107 ? -13.854 -4.390 37.092 1.00 86.92 107 GLU B N 1
ATOM 3223 C CA . GLU B 2 107 ? -12.651 -4.884 37.760 1.00 86.42 107 GLU B CA 1
ATOM 3224 C C . GLU B 2 107 ? -11.488 -3.883 37.754 1.00 90.42 107 GLU B C 1
ATOM 3225 O O . GLU B 2 107 ? -10.673 -3.900 38.681 1.00 90.12 107 GLU B O 1
ATOM 3231 N N . TYR B 2 108 ? -11.411 -3.019 36.722 1.00 86.80 108 TYR B N 1
ATOM 3232 C CA . TYR B 2 108 ? -10.317 -2.056 36.583 1.00 86.36 108 TYR B CA 1
ATOM 3233 C C . TYR B 2 108 ? -10.713 -0.593 36.870 1.00 90.12 108 TYR B C 1
ATOM 3234 O O . TYR B 2 108 ? -9.837 0.280 36.931 1.00 89.41 108 TYR B O 1
ATOM 3243 N N . GLY B 2 109 ? -12.004 -0.354 37.088 1.00 86.76 109 GLY B N 1
ATOM 3244 C CA . GLY B 2 109 ? -12.526 0.968 37.416 1.00 86.80 109 GLY B CA 1
ATOM 3245 C C . GLY B 2 109 ? -12.530 1.969 36.278 1.00 90.88 109 GLY B C 1
ATOM 3246 O O . GLY B 2 109 ? -12.112 3.117 36.462 1.00 90.13 109 GLY B O 1
ATOM 3247 N N . ILE B 2 110 ? -13.025 1.544 35.099 1.00 87.96 110 ILE B N 1
ATOM 3248 C CA . ILE B 2 110 ? -13.159 2.385 33.904 1.00 87.74 110 ILE B CA 1
ATOM 3249 C C . ILE B 2 110 ? -14.654 2.674 33.692 1.00 92.36 110 ILE B C 1
ATOM 3250 O O . ILE B 2 110 ? -15.461 1.740 33.673 1.00 91.90 110 ILE B O 1
ATOM 3255 N N . GLU B 2 111 ? -15.019 3.964 33.551 1.00 89.46 111 GLU B N 1
ATOM 3256 C CA . GLU B 2 111 ? -16.409 4.385 33.358 1.00 89.68 111 GLU B CA 1
ATOM 3257 C C . GLU B 2 111 ? -16.901 3.939 31.985 1.00 93.05 111 GLU B C 1
ATOM 3258 O O . GLU B 2 111 ? -16.419 4.440 30.966 1.00 92.59 111 GLU B O 1
ATOM 3264 N N . TYR B 2 112 ? -17.816 2.952 31.963 1.00 89.45 112 TYR B N 1
ATOM 3265 C CA . TYR B 2 112 ? -18.344 2.406 30.715 1.00 89.42 112 TYR B CA 1
ATOM 3266 C C . TYR B 2 112 ? -19.706 2.987 30.331 1.00 91.65 112 TYR B C 1
ATOM 3267 O O . TYR B 2 112 ? -20.458 3.430 31.199 1.00 90.86 112 TYR B O 1
ATOM 3276 N N . LYS B 2 113 ? -20.005 2.991 29.020 1.00 87.42 113 LYS B N 1
ATOM 3277 C CA . LYS B 2 113 ? -21.248 3.500 28.446 1.00 86.89 113 LYS B CA 1
ATOM 3278 C C . LYS B 2 113 ? -21.685 2.613 27.284 1.00 90.70 113 LYS B C 1
ATOM 3279 O O . LYS B 2 113 ? -21.100 2.685 26.204 1.00 89.94 113 LYS B O 1
ATOM 3285 N N . ILE B 2 114 ? -22.691 1.755 27.506 1.00 88.08 114 ILE B N 1
ATOM 3286 C CA . ILE B 2 114 ? -23.213 0.870 26.463 1.00 88.30 114 ILE B CA 1
ATOM 3287 C C . ILE B 2 114 ? -24.295 1.619 25.686 1.00 95.05 114 ILE B C 1
ATOM 3288 O O . ILE B 2 114 ? -25.332 1.989 26.238 1.00 94.72 114 ILE B O 1
ATOM 3293 N N . VAL B 2 115 ? -24.020 1.860 24.407 1.00 94.22 115 VAL B N 1
ATOM 3294 C CA . VAL B 2 115 ? -24.886 2.566 23.465 1.00 95.35 115 VAL B CA 1
ATOM 3295 C C . VAL B 2 115 ? -25.325 1.551 22.414 1.00 101.66 115 VAL B C 1
ATOM 3296 O O . VAL B 2 115 ? -24.512 0.763 21.947 1.00 101.27 115 VAL B O 1
ATOM 3300 N N . HIS B 2 116 ? -26.615 1.517 22.106 1.00 100.44 116 HIS B N 1
ATOM 3301 C CA . HIS B 2 116 ? -27.142 0.518 21.187 1.00 101.30 116 HIS B CA 1
ATOM 3302 C C . HIS B 2 116 ? -27.332 1.046 19.777 1.00 107.18 116 HIS B C 1
ATOM 3303 O O . HIS B 2 116 ? -27.446 2.257 19.565 1.00 106.51 116 HIS B O 1
ATOM 3310 N N . PHE B 2 117 ? -27.313 0.120 18.808 1.00 105.61 117 PHE B N 1
ATOM 3311 C CA . PHE B 2 117 ? -27.510 0.393 17.388 1.00 106.22 117 PHE B CA 1
ATOM 3312 C C . PHE B 2 117 ? -28.977 0.744 17.183 1.00 112.75 117 PHE B C 1
ATOM 3313 O O . PHE B 2 117 ? -29.287 1.654 16.419 1.00 112.12 117 PHE B O 1
ATOM 3321 N N . LYS B 2 118 ? -29.869 0.062 17.933 1.00 111.72 118 LYS B N 1
ATOM 3322 C CA . LYS B 2 118 ? -31.327 0.227 17.927 1.00 112.58 118 LYS B CA 1
ATOM 3323 C C . LYS B 2 118 ? -31.823 1.546 18.606 1.00 119.06 118 LYS B C 1
ATOM 3324 O O . LYS B 2 118 ? -33.030 1.694 18.836 1.00 119.41 118 LYS B O 1
ATOM 3330 N N . ASP B 2 119 ? -30.906 2.511 18.871 1.00 116.48 119 ASP B N 1
ATOM 3331 C CA . ASP B 2 119 ? -31.217 3.820 19.462 1.00 116.67 119 ASP B CA 1
ATOM 3332 C C . ASP B 2 119 ? -31.113 4.917 18.396 1.00 121.74 119 ASP B C 1
ATOM 3333 O O . ASP B 2 119 ? -32.135 5.474 17.993 1.00 121.40 119 ASP B O 1
ATOM 3338 N N . TYR B 2 120 ? -29.877 5.200 17.927 1.00 119.42 120 TYR B N 1
ATOM 3339 C CA . TYR B 2 120 ? -29.544 6.189 16.893 1.00 119.76 120 TYR B CA 1
ATOM 3340 C C . TYR B 2 120 ? -30.206 5.815 15.565 1.00 125.17 120 TYR B C 1
ATOM 3341 O O . TYR B 2 120 ? -30.667 6.688 14.830 1.00 124.72 120 TYR B O 1
ATOM 3350 N N . LEU B 2 121 ? -30.237 4.504 15.276 1.00 123.12 121 LEU B N 1
ATOM 3351 C CA . LEU B 2 121 ? -30.863 3.876 14.117 1.00 123.64 121 LEU B CA 1
ATOM 3352 C C . LEU B 2 121 ? -32.095 3.118 14.649 1.00 129.15 121 LEU B C 1
ATOM 3353 O O . LEU B 2 121 ? -32.041 2.560 15.747 1.00 128.29 121 LEU B O 1
ATOM 3358 N N . GLY B 2 122 ? -33.189 3.124 13.894 1.00 127.32 122 GLY B N 1
ATOM 3359 C CA . GLY B 2 122 ? -34.420 2.451 14.301 1.00 128.11 122 GLY B CA 1
ATOM 3360 C C . GLY B 2 122 ? -34.337 0.938 14.274 1.00 134.40 122 GLY B C 1
ATOM 3361 O O . GLY B 2 122 ? -34.813 0.270 15.200 1.00 134.20 122 GLY B O 1
ATOM 3362 N N . THR B 2 123 ? -33.727 0.396 13.203 1.00 132.57 123 THR B N 1
ATOM 3363 C CA . THR B 2 123 ? -33.554 -1.037 12.954 1.00 133.14 123 THR B CA 1
ATOM 3364 C C . THR B 2 123 ? -32.294 -1.593 13.640 1.00 137.89 123 THR B C 1
ATOM 3365 O O . THR B 2 123 ? -31.178 -1.144 13.354 1.00 137.64 123 THR B O 1
ATOM 3369 N N . ASN B 2 124 ? -32.487 -2.594 14.523 1.00 134.61 124 ASN B N 1
ATOM 3370 C CA . ASN B 2 124 ? -31.402 -3.264 15.242 1.00 134.37 124 ASN B CA 1
ATOM 3371 C C . ASN B 2 124 ? -30.558 -4.142 14.312 1.00 138.32 124 ASN B C 1
ATOM 3372 O O . ASN B 2 124 ? -29.361 -3.893 14.169 1.00 137.74 124 ASN B O 1
ATOM 3377 N N . LEU B 2 125 ? -31.187 -5.133 13.649 1.00 135.16 125 LEU B N 1
ATOM 3378 C CA . LEU B 2 125 ? -30.492 -6.072 12.770 1.00 135.00 125 LEU B CA 1
ATOM 3379 C C . LEU B 2 125 ? -31.131 -6.226 11.373 1.00 138.87 125 LEU B C 1
ATOM 3380 O O . LEU B 2 125 ? -32.322 -6.522 11.250 1.00 138.44 125 LEU B O 1
ATOM 3385 N N . ASP B 2 126 ? -30.285 -6.056 10.333 1.00 135.09 126 ASP B N 1
ATOM 3386 C CA . ASP B 2 126 ? -30.519 -6.209 8.889 1.00 134.60 126 ASP B CA 1
ATOM 3387 C C . ASP B 2 126 ? -31.647 -5.371 8.278 1.00 137.49 126 ASP B C 1
ATOM 3388 O O . ASP B 2 126 ? -32.732 -5.215 8.841 1.00 136.58 126 ASP B O 1
ATOM 3393 N N . GLU B 2 127 ? -31.353 -4.868 7.066 1.00 133.89 127 GLU B N 1
ATOM 3394 C CA . GLU B 2 127 ? -32.208 -4.033 6.224 1.00 133.96 127 GLU B CA 1
ATOM 3395 C C . GLU B 2 127 ? -32.591 -4.824 4.946 1.00 138.32 127 GLU B C 1
ATOM 3396 O O . GLU B 2 127 ? -32.436 -4.339 3.819 1.00 138.14 127 GLU B O 1
ATOM 3402 N N . ILE B 2 128 ? -33.098 -6.058 5.154 1.00 134.81 128 ILE B N 1
ATOM 3403 C CA . ILE B 2 128 ? -33.496 -7.019 4.119 1.00 134.44 128 ILE B CA 1
ATOM 3404 C C . ILE B 2 128 ? -34.719 -6.538 3.307 1.00 137.95 128 ILE B C 1
ATOM 3405 O O . ILE B 2 128 ? -35.470 -5.684 3.783 1.00 137.47 128 ILE B O 1
ATOM 3410 N N . VAL B 2 129 ? -34.894 -7.080 2.077 1.00 134.27 129 VAL B N 1
ATOM 3411 C CA . VAL B 2 129 ? -36.006 -6.765 1.167 1.00 158.70 129 VAL B CA 1
ATOM 3412 C C . VAL B 2 129 ? -37.117 -7.837 1.228 1.00 178.39 129 VAL B C 1
ATOM 3413 O O . VAL B 2 129 ? -37.346 -8.454 2.268 1.00 137.99 129 VAL B O 1
ATOM 3417 N N . THR B 2 138 ? -28.659 -6.619 -1.678 1.00 149.05 138 THR B N 1
ATOM 3418 C CA . THR B 2 138 ? -28.937 -5.296 -2.236 1.00 148.92 138 THR B CA 1
ATOM 3419 C C . THR B 2 138 ? -27.756 -4.338 -1.967 1.00 152.41 138 THR B C 1
ATOM 3420 O O . THR B 2 138 ? -27.275 -3.706 -2.909 1.00 151.81 138 THR B O 1
ATOM 3424 N N . MET B 2 139 ? -27.287 -4.251 -0.702 1.00 148.93 139 MET B N 1
ATOM 3425 C CA . MET B 2 139 ? -26.142 -3.431 -0.267 1.00 148.63 139 MET B CA 1
ATOM 3426 C C . MET B 2 139 ? -25.295 -4.218 0.749 1.00 151.58 139 MET B C 1
ATOM 3427 O O . MET B 2 139 ? -25.832 -5.080 1.451 1.00 151.16 139 MET B O 1
ATOM 3432 N N . ASN B 2 140 ? -23.978 -3.925 0.817 1.00 147.37 140 ASN B N 1
ATOM 3433 C CA . ASN B 2 140 ? -23.010 -4.598 1.695 1.00 146.88 140 ASN B CA 1
ATOM 3434 C C . ASN B 2 140 ? -23.350 -4.520 3.202 1.00 149.75 140 ASN B C 1
ATOM 3435 O O . ASN B 2 140 ? -23.610 -3.430 3.712 1.00 149.35 140 ASN B O 1
ATOM 3440 N N . PRO B 2 141 ? -23.335 -5.680 3.914 1.00 145.35 141 PRO B N 1
ATOM 3441 C CA . PRO B 2 141 ? -23.724 -5.702 5.342 1.00 144.50 141 PRO B CA 1
ATOM 3442 C C . PRO B 2 141 ? -22.620 -5.367 6.350 1.00 145.93 141 PRO B C 1
ATOM 3443 O O . PRO B 2 141 ? -22.858 -4.587 7.276 1.00 145.01 141 PRO B O 1
ATOM 3447 N N . CYS B 2 142 ? -21.428 -5.968 6.184 1.00 141.03 142 CYS B N 1
ATOM 3448 C CA . CYS B 2 142 ? -20.275 -5.761 7.059 1.00 140.10 142 CYS B CA 1
ATOM 3449 C C . CYS B 2 142 ? -19.745 -4.325 6.993 1.00 141.40 142 CYS B C 1
ATOM 3450 O O . CYS B 2 142 ? -19.332 -3.786 8.021 1.00 140.82 142 CYS B O 1
ATOM 3453 N N . SER B 2 143 ? -19.774 -3.705 5.790 1.00 136.14 143 SER B N 1
ATOM 3454 C CA . SER B 2 143 ? -19.314 -2.328 5.572 1.00 135.01 143 SER B CA 1
ATOM 3455 C C . SER B 2 143 ? -20.239 -1.324 6.262 1.00 136.90 143 SER B C 1
ATOM 3456 O O . SER B 2 143 ? -19.765 -0.457 6.999 1.00 136.70 143 SER B O 1
ATOM 3459 N N . PHE B 2 144 ? -21.562 -1.482 6.032 1.00 131.34 144 PHE B N 1
ATOM 3460 C CA . PHE B 2 144 ? -22.662 -0.687 6.582 1.00 130.04 144 PHE B CA 1
ATOM 3461 C C . PHE B 2 144 ? -22.523 -0.571 8.099 1.00 129.46 144 PHE B C 1
ATOM 3462 O O . PHE B 2 144 ? -22.597 0.534 8.637 1.00 129.07 144 PHE B O 1
ATOM 3470 N N . CYS B 2 145 ? -22.250 -1.709 8.763 1.00 122.59 145 CYS B N 1
ATOM 3471 C CA . CYS B 2 145 ? -22.082 -1.837 10.206 1.00 120.83 145 CYS B CA 1
ATOM 3472 C C . CYS B 2 145 ? -20.883 -1.065 10.744 1.00 121.31 145 CYS B C 1
ATOM 3473 O O . CYS B 2 145 ? -21.023 -0.360 11.743 1.00 120.71 145 CYS B O 1
ATOM 3476 N N . GLY B 2 146 ? -19.729 -1.217 10.091 1.00 115.36 146 GLY B N 1
ATOM 3477 C CA . GLY B 2 146 ? -18.492 -0.542 10.472 1.00 113.87 146 GLY B CA 1
ATOM 3478 C C . GLY B 2 146 ? -18.551 0.967 10.323 1.00 114.33 146 GLY B C 1
ATOM 3479 O O . GLY B 2 146 ? -18.008 1.694 11.166 1.00 113.72 146 GLY B O 1
ATOM 3480 N N . VAL B 2 147 ? -19.222 1.443 9.242 1.00 108.09 147 VAL B N 1
ATOM 3481 C CA . VAL B 2 147 ? -19.396 2.866 8.918 1.00 106.54 147 VAL B CA 1
ATOM 3482 C C . VAL B 2 147 ? -20.257 3.567 9.985 1.00 107.30 147 VAL B C 1
ATOM 3483 O O . VAL B 2 147 ? -19.858 4.616 10.498 1.00 106.30 147 VAL B O 1
ATOM 3487 N N . ILE B 2 148 ? -21.412 2.966 10.329 1.00 102.16 148 ILE B N 1
ATOM 3488 C CA . ILE B 2 148 ? -22.341 3.478 11.341 1.00 101.09 148 ILE B CA 1
ATOM 3489 C C . ILE B 2 148 ? -21.655 3.521 12.713 1.00 102.92 148 ILE B C 1
ATOM 3490 O O . ILE B 2 148 ? -21.651 4.584 13.334 1.00 102.48 148 ILE B O 1
ATOM 3495 N N . ARG B 2 149 ? -21.024 2.394 13.150 1.00 97.78 149 ARG B N 1
ATOM 3496 C CA . ARG B 2 149 ? -20.299 2.265 14.424 1.00 96.63 149 ARG B CA 1
ATOM 3497 C C . ARG B 2 149 ? -19.338 3.442 14.637 1.00 98.13 149 ARG B C 1
ATOM 3498 O O . ARG B 2 149 ? -19.303 3.997 15.734 1.00 97.63 149 ARG B O 1
ATOM 3506 N N . ARG B 2 150 ? -18.609 3.846 13.571 1.00 93.14 150 ARG B N 1
ATOM 3507 C CA . ARG B 2 150 ? -17.677 4.976 13.551 1.00 92.12 150 ARG B CA 1
ATOM 3508 C C . ARG B 2 150 ? -18.417 6.296 13.830 1.00 93.33 150 ARG B C 1
ATOM 3509 O O . ARG B 2 150 ? -17.966 7.085 14.664 1.00 93.01 150 ARG B O 1
ATOM 3517 N N . LYS B 2 151 ? -19.557 6.518 13.149 1.00 87.64 151 LYS B N 1
ATOM 3518 C CA . LYS B 2 151 ? -20.371 7.722 13.317 1.00 86.07 151 LYS B CA 1
ATOM 3519 C C . LYS B 2 151 ? -21.019 7.773 14.709 1.00 87.24 151 LYS B C 1
ATOM 3520 O O . LYS B 2 151 ? -21.140 8.862 15.273 1.00 86.93 151 LYS B O 1
ATOM 3526 N N . ILE B 2 152 ? -21.401 6.597 15.266 1.00 81.60 152 ILE B N 1
ATOM 3527 C CA . ILE B 2 152 ? -22.005 6.467 16.599 1.00 80.44 152 ILE B CA 1
ATOM 3528 C C . ILE B 2 152 ? -20.947 6.828 17.645 1.00 83.03 152 ILE B C 1
ATOM 3529 O O . ILE B 2 152 ? -21.211 7.670 18.510 1.00 82.27 152 ILE B O 1
ATOM 3534 N N . LEU B 2 153 ? -19.737 6.215 17.531 1.00 78.49 153 LEU B N 1
ATOM 3535 C CA . LEU B 2 153 ? -18.605 6.455 18.433 1.00 77.95 153 LEU B CA 1
ATOM 3536 C C . LEU B 2 153 ? -18.164 7.910 18.410 1.00 81.99 153 LEU B C 1
ATOM 3537 O O . LEU B 2 153 ? -17.803 8.445 19.459 1.00 81.62 153 LEU B O 1
ATOM 3542 N N . ASN B 2 154 ? -18.235 8.560 17.227 1.00 78.65 154 ASN B N 1
ATOM 3543 C CA . ASN B 2 154 ? -17.875 9.970 17.074 1.00 78.52 154 ASN B CA 1
ATOM 3544 C C . ASN B 2 154 ? -18.894 10.852 17.801 1.00 83.58 154 ASN B C 1
ATOM 3545 O O . ASN B 2 154 ? -18.510 11.815 18.465 1.00 83.24 154 ASN B O 1
ATOM 3550 N N . ARG B 2 155 ? -20.184 10.490 17.699 1.00 80.96 155 ARG B N 1
ATOM 3551 C CA . ARG B 2 155 ? -21.290 11.196 18.332 1.00 81.23 155 ARG B CA 1
ATOM 3552 C C . ARG B 2 155 ? -21.317 11.018 19.847 1.00 86.15 155 ARG B C 1
ATOM 3553 O O . ARG B 2 155 ? -21.766 11.930 20.545 1.00 85.98 155 ARG B O 1
ATOM 3561 N N . VAL B 2 156 ? -20.850 9.854 20.357 1.00 82.91 156 VAL B N 1
ATOM 3562 C CA . VAL B 2 156 ? -20.815 9.579 21.804 1.00 82.93 156 VAL B CA 1
ATOM 3563 C C . VAL B 2 156 ? -19.621 10.296 22.438 1.00 89.27 156 VAL B C 1
ATOM 3564 O O . VAL B 2 156 ? -19.726 10.762 23.573 1.00 89.00 156 VAL B O 1
ATOM 3568 N N . SER B 2 157 ? -18.501 10.405 21.690 1.00 87.74 157 SER B N 1
ATOM 3569 C CA . SER B 2 157 ? -17.275 11.081 22.125 1.00 88.26 157 SER B CA 1
ATOM 3570 C C . SER B 2 157 ? -17.485 12.596 22.189 1.00 94.51 157 SER B C 1
ATOM 3571 O O . SER B 2 157 ? -16.971 13.242 23.110 1.00 94.94 157 SER B O 1
ATOM 3574 N N . ILE B 2 158 ? -18.260 13.155 21.229 1.00 91.27 158 ILE B N 1
ATOM 3575 C CA . ILE B 2 158 ? -18.609 14.576 21.193 1.00 91.07 158 ILE B CA 1
ATOM 3576 C C . ILE B 2 158 ? -19.536 14.867 22.386 1.00 95.19 158 ILE B C 1
ATOM 3577 O O . ILE B 2 158 ? -19.317 15.851 23.097 1.00 94.68 158 ILE B O 1
ATOM 3582 N N . GLU B 2 159 ? -20.527 13.970 22.620 1.00 92.30 159 GLU B N 1
ATOM 3583 C CA . GLU B 2 159 ? -21.512 14.012 23.714 1.00 92.47 159 GLU B CA 1
ATOM 3584 C C . GLU B 2 159 ? -20.825 14.028 25.096 1.00 95.73 159 GLU B C 1
ATOM 3585 O O . GLU B 2 159 ? -21.261 14.763 25.984 1.00 95.24 159 GLU B O 1
ATOM 3591 N N . GLU B 2 160 ? -19.753 13.224 25.264 1.00 91.75 160 GLU B N 1
ATOM 3592 C CA . GLU B 2 160 ? -18.979 13.142 26.504 1.00 91.38 160 GLU B CA 1
ATOM 3593 C C . GLU B 2 160 ? -17.821 14.142 26.544 1.00 93.70 160 GLU B C 1
ATOM 3594 O O . GLU B 2 160 ? -17.129 14.239 27.563 1.00 92.99 160 GLU B O 1
ATOM 3600 N N . LYS B 2 161 ? -17.653 14.917 25.447 1.00 89.41 161 LYS B N 1
ATOM 3601 C CA . LYS B 2 161 ? -16.631 15.952 25.252 1.00 88.64 161 LYS B CA 1
ATOM 3602 C C . LYS B 2 161 ? -15.210 15.398 25.453 1.00 89.40 161 LYS B C 1
ATOM 3603 O O . LYS B 2 161 ? -14.433 15.888 26.283 1.00 88.37 161 LYS B O 1
ATOM 3609 N N . CYS B 2 162 ? -14.896 14.351 24.673 1.00 84.09 162 CYS B N 1
ATOM 3610 C CA . CYS B 2 162 ? -13.605 13.674 24.662 1.00 82.90 162 CYS B CA 1
ATOM 3611 C C . CYS B 2 162 ? -12.663 14.306 23.652 1.00 83.85 162 CYS B C 1
ATOM 3612 O O . CYS B 2 162 ? -13.099 14.789 22.602 1.00 83.58 162 CYS B O 1
ATOM 3615 N N . ASP B 2 163 ? -11.369 14.300 23.971 1.00 77.81 163 ASP B N 1
ATOM 3616 C CA . ASP B 2 163 ? -10.336 14.852 23.099 1.00 76.20 163 ASP B CA 1
ATOM 3617 C C . ASP B 2 163 ? -9.885 13.848 22.042 1.00 75.34 163 ASP B C 1
ATOM 3618 O O . ASP B 2 163 ? -9.553 14.245 20.926 1.00 74.14 163 ASP B O 1
ATOM 3623 N N . PHE B 2 164 ? -9.887 12.550 22.390 1.00 68.82 164 PHE B N 1
ATOM 3624 C CA . PHE B 2 164 ? -9.490 11.473 21.489 1.00 66.96 164 PHE B CA 1
ATOM 3625 C C . PHE B 2 164 ? -10.400 10.252 21.595 1.00 67.43 164 PHE B C 1
ATOM 3626 O O . PHE B 2 164 ? -10.999 10.005 22.646 1.00 66.78 164 PHE B O 1
ATOM 3634 N N . LEU B 2 165 ? -10.507 9.501 20.488 1.00 61.37 165 LEU B N 1
ATOM 3635 C CA . LEU B 2 165 ? -11.267 8.261 20.407 1.00 60.00 165 LEU B CA 1
ATOM 3636 C C . LEU B 2 165 ? -10.254 7.149 20.123 1.00 61.61 165 LEU B C 1
ATOM 3637 O O . LEU B 2 165 ? -9.704 7.085 19.022 1.00 61.27 165 LEU B O 1
ATOM 3642 N N . ALA B 2 166 ? -9.961 6.321 21.140 1.00 55.79 166 ALA B N 1
ATOM 3643 C CA . ALA B 2 166 ? -9.007 5.232 21.027 1.00 54.80 166 ALA B CA 1
ATOM 3644 C C . ALA B 2 166 ? -9.644 3.976 20.434 1.00 57.02 166 ALA B C 1
ATOM 3645 O O . ALA B 2 166 ? -10.687 3.531 20.916 1.00 55.61 166 ALA B O 1
ATOM 3647 N N . ILE B 2 167 ? -9.036 3.446 19.347 1.00 53.45 167 ILE B N 1
ATOM 3648 C CA . ILE B 2 167 ? -9.476 2.242 18.627 1.00 53.36 167 ILE B CA 1
ATOM 3649 C C . ILE B 2 167 ? -8.362 1.182 18.703 1.00 58.67 167 ILE B C 1
ATOM 3650 O O . ILE B 2 167 ? -7.189 1.499 18.479 1.00 58.11 167 ILE B O 1
ATOM 3655 N N . GLY B 2 168 ? -8.743 -0.054 19.034 1.00 56.14 168 GLY B N 1
ATOM 3656 C CA . GLY B 2 168 ? -7.814 -1.166 19.212 1.00 56.04 168 GLY B CA 1
ATOM 3657 C C . GLY B 2 168 ? -7.321 -1.850 17.957 1.00 60.40 168 GLY B C 1
ATOM 3658 O O . GLY B 2 168 ? -7.346 -3.079 17.889 1.00 60.55 168 GLY B O 1
ATOM 3659 N N . HIS B 2 169 ? -6.855 -1.081 16.961 1.00 56.53 169 HIS B N 1
ATOM 3660 C CA . HIS B 2 169 ? -6.338 -1.672 15.726 1.00 56.13 169 HIS B CA 1
ATOM 3661 C C . HIS B 2 169 ? -4.871 -1.981 15.940 1.00 58.71 169 HIS B C 1
ATOM 3662 O O . HIS B 2 169 ? -4.127 -1.115 16.413 1.00 58.78 169 HIS B O 1
ATOM 3669 N N . ASN B 2 170 ? -4.463 -3.227 15.654 1.00 53.13 170 ASN B N 1
ATOM 3670 C CA . ASN B 2 170 ? -3.066 -3.636 15.799 1.00 51.74 170 ASN B CA 1
ATOM 3671 C C . ASN B 2 170 ? -2.340 -3.542 14.456 1.00 54.04 170 ASN B C 1
ATOM 3672 O O . ASN B 2 170 ? -2.990 -3.273 13.449 1.00 54.09 170 ASN B O 1
ATOM 3677 N N . LEU B 2 171 ? -1.006 -3.716 14.422 1.00 49.14 171 LEU B N 1
ATOM 3678 C CA . LEU B 2 171 ? -0.248 -3.615 13.164 1.00 48.24 171 LEU B CA 1
ATOM 3679 C C . LEU B 2 171 ? -0.749 -4.563 12.053 1.00 54.06 171 LEU B C 1
ATOM 3680 O O . LEU B 2 171 ? -0.665 -4.208 10.878 1.00 53.84 171 LEU B O 1
ATOM 3685 N N . ASP B 2 172 ? -1.283 -5.740 12.428 1.00 51.84 172 ASP B N 1
ATOM 3686 C CA . ASP B 2 172 ? -1.823 -6.716 11.486 1.00 52.09 172 ASP B CA 1
ATOM 3687 C C . ASP B 2 172 ? -3.123 -6.207 10.873 1.00 53.96 172 ASP B C 1
ATOM 3688 O O . ASP B 2 172 ? -3.236 -6.231 9.653 1.00 53.97 172 ASP B O 1
ATOM 3693 N N . ASP B 2 173 ? -4.056 -5.674 11.699 1.00 48.82 173 ASP B N 1
ATOM 3694 C CA . ASP B 2 173 ? -5.329 -5.082 11.253 1.00 48.07 173 ASP B CA 1
ATOM 3695 C C . ASP B 2 173 ? -5.103 -3.919 10.269 1.00 51.38 173 ASP B C 1
ATOM 3696 O O . ASP B 2 173 ? -5.798 -3.842 9.254 1.00 51.51 173 ASP B O 1
ATOM 3701 N N . VAL B 2 174 ? -4.118 -3.036 10.561 1.00 46.71 174 VAL B N 1
ATOM 3702 C CA . VAL B 2 174 ? -3.734 -1.887 9.727 1.00 45.54 174 VAL B CA 1
ATOM 3703 C C . VAL B 2 174 ? -3.046 -2.396 8.439 1.00 50.88 174 VAL B C 1
ATOM 3704 O O . VAL B 2 174 ? -3.407 -1.943 7.354 1.00 51.42 174 VAL B O 1
ATOM 3708 N N . ALA B 2 175 ? -2.093 -3.355 8.549 1.00 47.01 175 ALA B N 1
ATOM 3709 C CA . ALA B 2 175 ? -1.402 -3.924 7.383 1.00 46.65 175 ALA B CA 1
ATOM 3710 C C . ALA B 2 175 ? -2.377 -4.601 6.421 1.00 49.89 175 ALA B C 1
ATOM 3711 O O . ALA B 2 175 ? -2.217 -4.464 5.212 1.00 50.47 175 ALA B O 1
ATOM 3713 N N . GLN B 2 176 ? -3.399 -5.302 6.956 1.00 44.65 176 GLN B N 1
ATOM 3714 C CA . GLN B 2 176 ? -4.433 -5.970 6.172 1.00 43.47 176 GLN B CA 1
ATOM 3715 C C . GLN B 2 176 ? -5.248 -4.946 5.426 1.00 47.69 176 GLN B C 1
ATOM 3716 O O . GLN B 2 176 ? -5.397 -5.065 4.223 1.00 48.27 176 GLN B O 1
ATOM 3722 N N . ALA B 2 177 ? -5.750 -3.927 6.130 1.00 44.12 177 ALA B N 1
ATOM 3723 C CA . ALA B 2 177 ? -6.593 -2.885 5.562 1.00 43.86 177 ALA B CA 1
ATOM 3724 C C . ALA B 2 177 ? -5.879 -2.103 4.475 1.00 47.37 177 ALA B C 1
ATOM 3725 O O . ALA B 2 177 ? -6.503 -1.784 3.467 1.00 47.73 177 ALA B O 1
ATOM 3727 N N . VAL B 2 178 ? -4.577 -1.823 4.661 1.00 43.58 178 VAL B N 1
ATOM 3728 C CA . VAL B 2 178 ? -3.732 -1.100 3.705 1.00 43.78 178 VAL B CA 1
ATOM 3729 C C . VAL B 2 178 ? -3.623 -1.949 2.444 1.00 50.53 178 VAL B C 1
ATOM 3730 O O . VAL B 2 178 ? -3.930 -1.463 1.358 1.00 50.35 178 VAL B O 1
ATOM 3734 N N . MET B 2 179 ? -3.252 -3.233 2.609 1.00 49.48 179 MET B N 1
ATOM 3735 C CA . MET B 2 179 ? -3.113 -4.204 1.531 1.00 51.10 179 MET B CA 1
ATOM 3736 C C . MET B 2 179 ? -4.435 -4.416 0.791 1.00 57.17 179 MET B C 1
ATOM 3737 O O . MET B 2 179 ? -4.413 -4.550 -0.427 1.00 57.65 179 MET B O 1
ATOM 3742 N N . MET B 2 180 ? -5.575 -4.425 1.514 1.00 54.87 180 MET B N 1
ATOM 3743 C CA . MET B 2 180 ? -6.916 -4.571 0.932 1.00 55.30 180 MET B CA 1
ATOM 3744 C C . MET B 2 180 ? -7.208 -3.377 0.024 1.00 59.59 180 MET B C 1
ATOM 3745 O O . MET B 2 180 ? -7.619 -3.574 -1.113 1.00 59.04 180 MET B O 1
ATOM 3750 N N . ASN B 2 181 ? -6.922 -2.149 0.507 1.00 57.37 181 ASN B N 1
ATOM 3751 C CA . ASN B 2 181 ? -7.079 -0.880 -0.215 1.00 57.68 181 ASN B CA 1
ATOM 3752 C C . ASN B 2 181 ? -6.162 -0.846 -1.454 1.00 60.36 181 ASN B C 1
ATOM 3753 O O . ASN B 2 181 ? -6.509 -0.221 -2.455 1.00 60.46 181 ASN B O 1
ATOM 3758 N N . TYR B 2 182 ? -5.010 -1.540 -1.386 1.00 55.45 182 TYR B N 1
ATOM 3759 C CA . TYR B 2 182 ? -4.044 -1.655 -2.473 1.00 54.54 182 TYR B CA 1
ATOM 3760 C C . TYR B 2 182 ? -4.582 -2.621 -3.540 1.00 58.89 182 TYR B C 1
ATOM 3761 O O . TYR B 2 182 ? -4.644 -2.242 -4.708 1.00 59.05 182 TYR B O 1
ATOM 3770 N N . ILE B 2 183 ? -4.990 -3.857 -3.137 1.00 55.77 183 ILE B N 1
ATOM 3771 C CA . ILE B 2 183 ? -5.528 -4.913 -4.021 1.00 55.76 183 ILE B CA 1
ATOM 3772 C C . ILE B 2 183 ? -6.840 -4.467 -4.699 1.00 63.26 183 ILE B C 1
ATOM 3773 O O . ILE B 2 183 ? -7.048 -4.770 -5.872 1.00 63.28 183 ILE B O 1
ATOM 3778 N N . GLU B 2 184 ? -7.704 -3.738 -3.973 1.00 62.40 184 GLU B N 1
ATOM 3779 C CA . GLU B 2 184 ? -8.962 -3.217 -4.514 1.00 63.59 184 GLU B CA 1
ATOM 3780 C C . GLU B 2 184 ? -8.712 -2.004 -5.412 1.00 71.72 184 GLU B C 1
ATOM 3781 O O . GLU B 2 184 ? -9.519 -1.726 -6.299 1.00 72.07 184 GLU B O 1
ATOM 3787 N N . GLY B 2 185 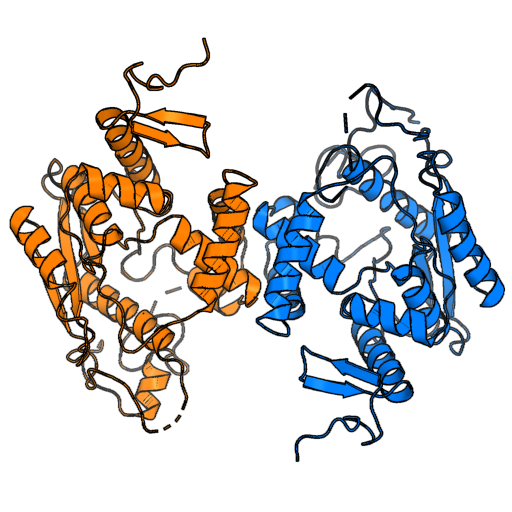? -7.600 -1.309 -5.180 1.00 70.96 185 GLY B N 1
ATOM 3788 C CA . GLY B 2 185 ? -7.211 -0.131 -5.943 1.00 72.57 185 GLY B CA 1
ATOM 3789 C C . GLY B 2 185 ? -8.034 1.095 -5.615 1.00 81.43 185 GLY B C 1
ATOM 3790 O O . GLY B 2 185 ? -8.218 1.965 -6.472 1.00 81.16 185 GLY B O 1
ATOM 3791 N N . ASP B 2 186 ? -8.526 1.172 -4.366 1.00 81.99 186 ASP B N 1
ATOM 3792 C CA . ASP B 2 186 ? -9.336 2.279 -3.873 1.00 83.90 186 ASP B CA 1
ATOM 3793 C C . ASP B 2 186 ? -8.509 3.520 -3.539 1.00 92.01 186 ASP B C 1
ATOM 3794 O O . ASP B 2 186 ? -7.659 3.492 -2.643 1.00 91.20 186 ASP B O 1
ATOM 3799 N N . VAL B 2 187 ? -8.767 4.608 -4.279 1.00 92.46 187 VAL B N 1
ATOM 3800 C CA . VAL B 2 187 ? -8.127 5.918 -4.099 1.00 93.90 187 VAL B CA 1
ATOM 3801 C C . VAL B 2 187 ? -9.170 6.863 -3.496 1.00 102.60 187 VAL B C 1
ATOM 3802 O O . VAL B 2 187 ? -8.802 7.837 -2.841 1.00 102.14 187 VAL B O 1
ATOM 3806 N N . LYS B 2 188 ? -10.475 6.548 -3.697 1.00 102.90 188 LYS B N 1
ATOM 3807 C CA . LYS B 2 188 ? -11.610 7.290 -3.136 1.00 104.45 188 LYS B CA 1
ATOM 3808 C C . LYS B 2 188 ? -11.709 7.006 -1.634 1.00 111.47 188 LYS B C 1
ATOM 3809 O O . LYS B 2 188 ? -12.015 7.917 -0.861 1.00 111.23 188 LYS B O 1
ATOM 3815 N N . LYS B 2 189 ? -11.413 5.750 -1.224 1.00 110.18 189 LYS B N 1
ATOM 3816 C CA . LYS B 2 189 ? -11.394 5.326 0.181 1.00 111.00 189 LYS B CA 1
ATOM 3817 C C . LYS B 2 189 ? -10.124 5.862 0.861 1.00 116.81 189 LYS B C 1
ATOM 3818 O O . LYS B 2 189 ? -10.119 6.075 2.076 1.00 116.60 189 LYS B O 1
ATOM 3824 N N . LEU B 2 190 ? -9.056 6.083 0.064 1.00 114.55 190 LEU B N 1
ATOM 3825 C CA . LEU B 2 190 ? -7.764 6.628 0.491 1.00 114.90 190 LEU B CA 1
ATOM 3826 C C . LEU B 2 190 ? -7.886 8.150 0.683 1.00 120.01 190 LEU B C 1
ATOM 3827 O O . LEU B 2 190 ? -7.163 8.716 1.505 1.00 119.09 190 LEU B O 1
ATOM 3832 N N . ALA B 2 191 ? -8.790 8.800 -0.093 1.00 118.31 191 ALA B N 1
ATOM 3833 C CA . ALA B 2 191 ? -9.058 10.244 -0.071 1.00 118.90 191 ALA B CA 1
ATOM 3834 C C . ALA B 2 191 ? -9.751 10.703 1.211 1.00 124.82 191 ALA B C 1
ATOM 3835 O O . ALA B 2 191 ? -9.393 11.760 1.741 1.00 124.77 191 ALA B O 1
ATOM 3837 N N . PHE B 2 192 ? -10.765 9.945 1.687 1.00 122.22 192 PHE B N 1
ATOM 3838 C CA . PHE B 2 192 ? -11.511 10.249 2.914 1.00 122.30 192 PHE B CA 1
ATOM 3839 C C . PHE B 2 192 ? -10.605 10.152 4.152 1.00 126.71 192 PHE B C 1
ATOM 3840 O O . PHE B 2 192 ? -10.789 10.913 5.104 1.00 126.47 192 PHE B O 1
ATOM 3848 N N . LEU B 2 193 ? -9.604 9.246 4.111 1.00 123.45 193 LEU B N 1
ATOM 3849 C CA . LEU B 2 193 ? -8.624 9.052 5.179 1.00 123.35 193 LEU B CA 1
ATOM 3850 C C . LEU B 2 193 ? -7.604 10.197 5.203 1.00 127.78 193 LEU B C 1
ATOM 3851 O O . LEU B 2 193 ? -6.987 10.437 6.241 1.00 127.39 193 LEU B O 1
ATOM 3856 N N . GLY B 2 194 ? -7.461 10.897 4.073 1.00 125.00 194 GLY B N 1
ATOM 3857 C CA . GLY B 2 194 ? -6.564 12.040 3.917 1.00 125.25 194 GLY B CA 1
ATOM 3858 C C . GLY B 2 194 ? -6.902 13.179 4.860 1.00 129.93 194 GLY B C 1
ATOM 3859 O O . GLY B 2 194 ? -6.035 13.642 5.610 1.00 129.69 194 GLY B O 1
ATOM 3860 N N . LYS B 2 195 ? -8.176 13.616 4.846 1.00 126.65 195 LYS B N 1
ATOM 3861 C CA . LYS B 2 195 ? -8.665 14.667 5.733 1.00 126.60 195 LYS B CA 1
ATOM 3862 C C . LYS B 2 195 ? -9.060 14.023 7.068 1.00 130.91 195 LYS B C 1
ATOM 3863 O O . LYS B 2 195 ? -10.207 13.603 7.255 1.00 130.03 195 LYS B O 1
ATOM 3869 N N . SER B 2 196 ? -8.069 13.882 7.968 1.00 128.50 196 SER B N 1
ATOM 3870 C CA . SER B 2 196 ? -8.225 13.267 9.291 1.00 128.85 196 SER B CA 1
ATOM 3871 C C . SER B 2 196 ? -7.248 13.853 10.338 1.00 134.17 196 SER B C 1
ATOM 3872 O O . SER B 2 196 ? -7.067 13.267 11.412 1.00 133.96 196 SER B O 1
ATOM 3875 N N . LEU B 2 197 ? -6.643 15.019 10.028 1.00 131.43 197 LEU B N 1
ATOM 3876 C CA . LEU B 2 197 ? -5.691 15.722 10.898 1.00 131.57 197 LEU B CA 1
ATOM 3877 C C . LEU B 2 197 ? -6.398 16.277 12.158 1.00 135.54 197 LEU B C 1
ATOM 3878 O O . LEU B 2 197 ? -6.400 15.613 13.199 1.00 135.35 197 LEU B O 1
ATOM 3883 N N . LYS B 2 198 ? -7.008 17.475 12.044 1.00 131.53 198 LYS B N 1
ATOM 3884 C CA . LYS B 2 198 ? -7.774 18.163 13.085 1.00 130.94 198 LYS B CA 1
ATOM 3885 C C . LYS B 2 198 ? -8.923 18.876 12.366 1.00 134.28 198 LYS B C 1
ATOM 3886 O O . LYS B 2 198 ? -8.683 19.664 11.444 1.00 133.89 198 LYS B O 1
ATOM 3892 N N . HIS B 2 199 ? -10.167 18.550 12.743 1.00 130.26 199 HIS B N 1
ATOM 3893 C CA . HIS B 2 199 ? -11.365 19.093 12.097 1.00 129.70 199 HIS B CA 1
ATOM 3894 C C . HIS B 2 199 ? -12.349 19.726 13.131 1.00 131.76 199 HIS B C 1
ATOM 3895 O O . HIS B 2 199 ? -11.923 19.845 14.283 1.00 131.23 199 HIS B O 1
ATOM 3902 N N . PRO B 2 200 ? -13.584 20.221 12.768 1.00 126.86 200 PRO B N 1
ATOM 3903 C CA . PRO B 2 200 ? -14.445 20.897 13.773 1.00 125.77 200 PRO B CA 1
ATOM 3904 C C . PRO B 2 200 ? -14.899 20.018 14.945 1.00 126.00 200 PRO B C 1
ATOM 3905 O O . PRO B 2 200 ? -15.994 19.438 14.942 1.00 125.28 200 PRO B O 1
ATOM 3909 N N . LYS B 2 201 ? -14.019 19.939 15.963 1.00 119.85 201 LYS B N 1
ATOM 3910 C CA . LYS B 2 201 ? -14.126 19.135 17.178 1.00 118.30 201 LYS B CA 1
ATOM 3911 C C . LYS B 2 201 ? -14.515 17.670 16.878 1.00 118.06 201 LYS B C 1
ATOM 3912 O O . LYS B 2 201 ? -15.022 16.964 17.755 1.00 118.27 201 LYS B O 1
ATOM 3918 N N . PHE B 2 202 ? -14.232 17.222 15.629 1.00 110.34 202 PHE B N 1
ATOM 3919 C CA . PHE B 2 202 ? -14.458 15.870 15.129 1.00 107.81 202 PHE B CA 1
ATOM 3920 C C . PHE B 2 202 ? -13.394 15.011 15.801 1.00 104.84 202 PHE B C 1
ATOM 3921 O O . PHE B 2 202 ? -12.245 14.982 15.355 1.00 104.83 202 PHE B O 1
ATOM 3929 N N . VAL B 2 203 ? -13.775 14.383 16.927 1.00 95.54 203 VAL B N 1
ATOM 3930 C CA . VAL B 2 203 ? -12.936 13.584 17.826 1.00 92.75 203 VAL B CA 1
ATOM 3931 C C . VAL B 2 203 ? -11.904 12.715 17.070 1.00 90.95 203 VAL B C 1
ATOM 3932 O O . VAL B 2 203 ? -12.270 11.808 16.323 1.00 90.66 203 VAL B O 1
ATOM 3936 N N . LYS B 2 204 ? -10.610 13.051 17.261 1.00 82.93 204 LYS B N 1
ATOM 3937 C CA . LYS B 2 204 ? -9.452 12.398 16.655 1.00 80.70 204 LYS B CA 1
ATOM 3938 C C . LYS B 2 204 ? -9.355 10.921 17.018 1.00 79.39 204 LYS B C 1
ATOM 3939 O O . LYS B 2 204 ? -9.325 10.567 18.199 1.00 78.43 204 LYS B O 1
ATOM 3945 N N . ARG B 2 205 ? -9.310 10.065 15.984 1.00 72.20 205 ARG B N 1
ATOM 3946 C CA . ARG B 2 205 ? -9.197 8.617 16.117 1.00 69.91 205 ARG B CA 1
ATOM 3947 C C . ARG B 2 205 ? -7.743 8.231 16.352 1.00 68.22 205 ARG B C 1
ATOM 3948 O O . ARG B 2 205 ? -6.909 8.410 15.465 1.00 68.42 205 ARG B O 1
ATOM 3956 N N . ILE B 2 206 ? -7.432 7.745 17.561 1.00 59.82 206 ILE B N 1
ATOM 3957 C CA . ILE B 2 206 ? -6.091 7.295 17.942 1.00 56.93 206 ILE B CA 1
ATOM 3958 C C . ILE B 2 206 ? -6.070 5.780 18.034 1.00 56.15 206 ILE B C 1
ATOM 3959 O O . ILE B 2 206 ? -7.060 5.171 18.427 1.00 55.67 206 ILE B O 1
ATOM 3964 N N . LYS B 2 207 ? -4.970 5.178 17.610 1.00 49.65 207 LYS B N 1
ATOM 3965 C CA . LYS B 2 207 ? -4.802 3.734 17.631 1.00 47.89 207 LYS B CA 1
ATOM 3966 C C . LYS B 2 207 ? -3.544 3.406 18.435 1.00 50.83 207 LYS B C 1
ATOM 3967 O O . LYS B 2 2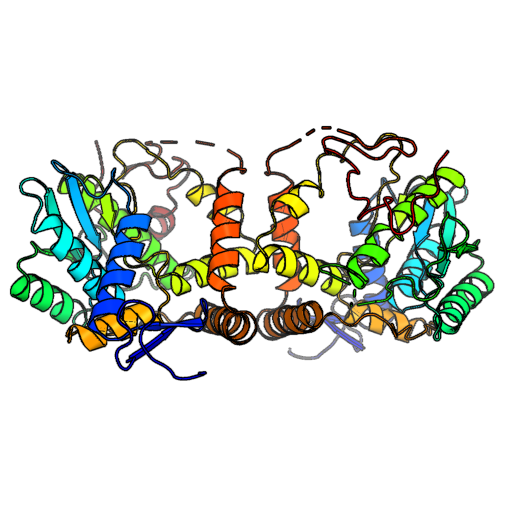07 ? -2.447 3.428 17.875 1.00 50.55 207 LYS B O 1
ATOM 3973 N N . PRO B 2 208 ? -3.665 3.193 19.774 1.00 46.26 208 PRO B N 1
ATOM 3974 C CA . PRO B 2 208 ? -2.465 2.936 20.588 1.00 45.58 208 PRO B CA 1
ATOM 3975 C C . PRO B 2 208 ? -1.707 1.678 20.193 1.00 49.14 208 PRO B C 1
ATOM 3976 O O . PRO B 2 208 ? -0.487 1.641 20.346 1.00 48.56 208 PRO B O 1
ATOM 3980 N N . LEU B 2 209 ? -2.426 0.669 19.655 1.00 45.60 209 LEU B N 1
ATOM 3981 C CA . LEU B 2 209 ? -1.854 -0.627 19.284 1.00 45.12 209 LEU B CA 1
ATOM 3982 C C . LEU B 2 209 ? -1.394 -0.736 17.816 1.00 48.30 209 LEU B C 1
ATOM 3983 O O . LEU B 2 209 ? -0.900 -1.791 17.422 1.00 48.52 209 LEU B O 1
ATOM 3988 N N . GLU B 2 210 ? -1.482 0.369 17.047 1.00 43.47 210 GLU B N 1
ATOM 3989 C CA . GLU B 2 210 ? -1.108 0.530 15.631 1.00 42.56 210 GLU B CA 1
ATOM 3990 C C . GLU B 2 210 ? 0.260 -0.080 15.211 1.00 45.89 210 GLU B C 1
ATOM 3991 O O . GLU B 2 210 ? 0.446 -0.405 14.031 1.00 44.91 210 GLU B O 1
ATOM 3997 N N . LYS B 2 211 ? 1.214 -0.215 16.161 1.00 42.26 211 LYS B N 1
ATOM 3998 C CA . LYS B 2 211 ? 2.558 -0.723 15.849 1.00 41.60 211 LYS B CA 1
ATOM 3999 C C . LYS B 2 211 ? 2.920 -2.009 16.595 1.00 43.33 211 LYS B C 1
ATOM 4000 O O . LYS B 2 211 ? 4.065 -2.469 16.496 1.00 43.50 211 LYS B O 1
ATOM 4006 N N . ILE B 2 212 ? 1.946 -2.599 17.313 1.00 37.70 212 ILE B N 1
ATOM 4007 C CA . ILE B 2 212 ? 2.102 -3.855 18.055 1.00 36.44 212 ILE B CA 1
ATOM 4008 C C . ILE B 2 212 ? 1.468 -4.986 17.208 1.00 42.54 212 ILE B C 1
ATOM 4009 O O . ILE B 2 212 ? 0.275 -4.908 16.907 1.00 42.55 212 ILE B O 1
ATOM 4014 N N . PRO B 2 213 ? 2.219 -6.036 16.806 1.00 40.58 213 PRO B N 1
ATOM 4015 C CA . PRO B 2 213 ? 1.612 -7.120 16.012 1.00 41.60 213 PRO B CA 1
ATOM 4016 C C . PRO B 2 213 ? 0.571 -7.901 16.800 1.00 49.96 213 PRO B C 1
ATOM 4017 O O . PRO B 2 213 ? 0.634 -7.915 18.031 1.00 50.21 213 PRO B O 1
ATOM 4021 N N . GLU B 2 214 ? -0.383 -8.549 16.098 1.00 49.20 214 GLU B N 1
ATOM 4022 C CA . GLU B 2 214 ? -1.467 -9.322 16.718 1.00 50.22 214 GLU B CA 1
ATOM 4023 C C . GLU B 2 214 ? -0.965 -10.348 17.744 1.00 55.37 214 GLU B C 1
ATOM 4024 O O . GLU B 2 214 ? -1.572 -10.495 18.804 1.00 55.05 214 GLU B O 1
ATOM 4030 N N . ASP B 2 215 ? 0.159 -11.023 17.428 1.00 52.66 215 ASP B N 1
ATOM 4031 C CA . ASP B 2 215 ? 0.819 -12.040 18.255 1.00 52.67 215 ASP B CA 1
ATOM 4032 C C . ASP B 2 215 ? 1.311 -11.457 19.563 1.00 56.52 215 ASP B C 1
ATOM 4033 O O . ASP B 2 215 ? 1.199 -12.121 20.588 1.00 57.07 215 ASP B O 1
ATOM 4038 N N . GLU B 2 216 ? 1.855 -10.223 19.531 1.00 52.35 216 GLU B N 1
ATOM 4039 C CA . GLU B 2 216 ? 2.325 -9.513 20.717 1.00 51.87 216 GLU B CA 1
ATOM 4040 C C . GLU B 2 216 ? 1.122 -9.090 21.559 1.00 56.98 216 GLU B C 1
ATOM 4041 O O . GLU B 2 216 ? 1.151 -9.273 22.769 1.00 57.57 216 GLU B O 1
ATOM 4047 N N . VAL B 2 217 ? 0.053 -8.563 20.916 1.00 53.82 217 VAL B N 1
ATOM 4048 C CA . VAL B 2 217 ? -1.208 -8.153 21.563 1.00 53.60 217 VAL B CA 1
ATOM 4049 C C . VAL B 2 217 ? -1.809 -9.363 22.292 1.00 58.78 217 VAL B C 1
ATOM 4050 O O . VAL B 2 217 ? -2.209 -9.241 23.449 1.00 58.72 217 VAL B O 1
ATOM 4054 N N . LEU B 2 218 ? -1.831 -10.528 21.617 1.00 56.11 218 LEU B N 1
ATOM 4055 C CA . LEU B 2 218 ? -2.339 -11.791 22.144 1.00 56.27 218 LEU B CA 1
ATOM 4056 C C . LEU B 2 218 ? -1.484 -12.297 23.315 1.00 60.39 218 LEU B C 1
ATOM 4057 O O . LEU B 2 218 ? -2.042 -12.734 24.326 1.00 59.53 218 LEU B O 1
ATOM 4062 N N . LEU B 2 219 ? -0.140 -12.234 23.174 1.00 57.02 219 LEU B N 1
ATOM 4063 C CA . LEU B 2 219 ? 0.812 -12.653 24.203 1.00 57.04 219 LEU B CA 1
ATOM 4064 C C . LEU B 2 219 ? 0.654 -11.780 25.447 1.00 62.46 219 LEU B C 1
ATOM 4065 O O . LEU B 2 219 ? 0.657 -12.306 26.557 1.00 62.42 219 LEU B O 1
ATOM 4070 N N . LEU B 2 220 ? 0.462 -10.462 25.254 1.00 60.35 220 LEU B N 1
ATOM 4071 C CA . LEU B 2 220 ? 0.261 -9.498 26.335 1.00 60.94 220 LEU B CA 1
ATOM 4072 C C . LEU B 2 220 ? -1.062 -9.765 27.060 1.00 65.84 220 LEU B C 1
ATOM 4073 O O . LEU B 2 220 ? -1.129 -9.581 28.270 1.00 64.77 220 LEU B O 1
ATOM 4078 N N . ALA B 2 221 ? -2.091 -10.236 26.325 1.00 64.08 221 ALA B N 1
ATOM 4079 C CA . ALA B 2 221 ? -3.406 -10.578 26.869 1.00 64.87 221 ALA B CA 1
ATOM 4080 C C . ALA B 2 221 ? -3.307 -11.806 27.768 1.00 72.21 221 ALA B C 1
ATOM 4081 O O . ALA B 2 221 ? -3.938 -11.843 28.829 1.00 72.66 221 ALA B O 1
ATOM 4083 N N . GLU B 2 222 ? -2.491 -12.797 27.350 1.00 70.53 222 GLU B N 1
ATOM 4084 C CA . GLU B 2 222 ? -2.247 -14.046 28.075 1.00 71.15 222 GLU B CA 1
ATOM 4085 C C . GLU B 2 222 ? -1.483 -13.797 29.386 1.00 76.50 222 GLU B C 1
ATOM 4086 O O . GLU B 2 222 ? -1.843 -14.370 30.417 1.00 76.01 222 GLU B O 1
ATOM 4092 N N . MET B 2 223 ? -0.444 -12.937 29.341 1.00 73.95 223 MET B N 1
ATOM 4093 C CA . MET B 2 223 ? 0.393 -12.607 30.494 1.00 74.24 223 MET B CA 1
ATOM 4094 C C . MET B 2 223 ? -0.326 -11.785 31.543 1.00 80.28 223 MET B C 1
ATOM 4095 O O . MET B 2 223 ? -0.010 -11.919 32.725 1.00 80.47 223 MET B O 1
ATOM 4100 N N . LEU B 2 224 ? -1.273 -10.926 31.123 1.00 77.99 224 LEU B N 1
ATOM 4101 C CA . LEU B 2 224 ? -2.046 -10.086 32.042 1.00 78.39 224 LEU B CA 1
ATOM 4102 C C . LEU B 2 224 ? -3.286 -10.811 32.577 1.00 85.10 224 LEU B C 1
ATOM 4103 O O . LEU B 2 224 ? -3.963 -10.292 33.475 1.00 84.90 224 LEU B O 1
ATOM 4108 N N . GLU B 2 225 ? -3.555 -12.030 32.039 1.00 83.40 225 GLU B N 1
ATOM 4109 C CA . GLU B 2 225 ? -4.675 -12.912 32.392 1.00 84.22 225 GLU B CA 1
ATOM 4110 C C . GLU B 2 225 ? -6.021 -12.216 32.172 1.00 90.08 225 GLU B C 1
ATOM 4111 O O . GLU B 2 225 ? -6.956 -12.417 32.949 1.00 90.21 225 GLU B O 1
ATOM 4117 N N . LEU B 2 226 ? -6.107 -11.380 31.115 1.00 87.75 226 LEU B N 1
ATOM 4118 C CA . LEU B 2 226 ? -7.316 -10.627 30.768 1.00 88.11 226 LEU B CA 1
ATOM 4119 C C . LEU B 2 226 ? -8.390 -11.573 30.225 1.00 95.17 226 LEU B C 1
ATOM 4120 O O . LEU B 2 226 ? -8.120 -12.351 29.304 1.00 94.89 226 LEU B O 1
ATOM 4125 N N . LYS B 2 227 ? -9.593 -11.532 30.833 1.00 93.77 227 LYS B N 1
ATOM 4126 C CA . LYS B 2 227 ? -10.726 -12.384 30.471 1.00 94.69 227 LYS B CA 1
ATOM 4127 C C . LYS B 2 227 ? -11.446 -11.802 29.251 1.00 101.05 227 LYS B C 1
ATOM 4128 O O . LYS B 2 227 ? -12.536 -11.244 29.379 1.00 100.92 227 LYS B O 1
ATOM 4134 N N . TYR B 2 228 ? -10.818 -11.915 28.068 1.00 99.73 228 TYR B N 1
ATOM 4135 C CA . TYR B 2 228 ? -11.366 -11.403 26.810 1.00 100.63 228 TYR B CA 1
ATOM 4136 C C . TYR B 2 228 ? -12.297 -12.403 26.124 1.00 109.17 228 TYR B C 1
ATOM 4137 O O . TYR B 2 228 ? -12.098 -13.612 26.253 1.00 108.84 228 TYR B O 1
ATOM 4146 N N . HIS B 2 229 ? -13.286 -11.899 25.369 1.00 109.60 229 HIS B N 1
ATOM 4147 C CA . HIS B 2 229 ? -14.209 -12.739 24.610 1.00 111.49 229 HIS B CA 1
ATOM 4148 C C . HIS B 2 229 ? -14.122 -12.420 23.132 1.00 117.60 229 HIS B C 1
ATOM 4149 O O . HIS B 2 229 ? -14.166 -11.253 22.747 1.00 116.39 229 HIS B O 1
ATOM 4156 N N . LYS B 2 230 ? -13.981 -13.469 22.310 1.00 117.33 230 LYS B N 1
ATOM 4157 C CA . LYS B 2 230 ? -13.852 -13.394 20.852 1.00 118.66 230 LYS B CA 1
ATOM 4158 C C . LYS B 2 230 ? -15.078 -12.778 20.165 1.00 126.04 230 LYS B C 1
ATOM 4159 O O . LYS B 2 230 ? -14.918 -11.875 19.341 1.00 125.83 230 LYS B O 1
ATOM 4165 N N . SER B 2 231 ? -16.292 -13.252 20.531 1.00 125.12 231 SER B N 1
ATOM 4166 C CA . SER B 2 231 ? -17.604 -12.845 20.003 1.00 126.07 231 SER B CA 1
ATOM 4167 C C . SER B 2 231 ? -17.683 -12.917 18.453 1.00 132.13 231 SER B C 1
ATOM 4168 O O . SER B 2 231 ? -17.583 -11.884 17.775 1.00 131.86 231 SER B O 1
ATOM 4171 N N . PRO B 2 232 ? -17.845 -14.138 17.875 1.00 130.00 232 PRO B N 1
ATOM 4172 C CA . PRO B 2 232 ? -17.924 -14.251 16.407 1.00 130.37 232 PRO B CA 1
ATOM 4173 C C . PRO B 2 232 ? -19.236 -13.691 15.852 1.00 135.65 232 PRO B C 1
ATOM 4174 O O . PRO B 2 232 ? -20.298 -13.916 16.440 1.00 135.25 232 PRO B O 1
ATOM 4178 N N . CYS B 2 233 ? -19.151 -12.936 14.735 1.00 133.04 233 CYS B N 1
ATOM 4179 C CA . CYS B 2 233 ? -20.293 -12.294 14.075 1.00 133.26 233 CYS B CA 1
ATOM 4180 C C . CYS B 2 233 ? -21.228 -13.305 13.377 1.00 137.60 233 CYS B C 1
ATOM 4181 O O . CYS B 2 233 ? -20.784 -14.013 12.467 1.00 137.41 233 CYS B O 1
ATOM 4184 N N . PRO B 2 234 ? -22.526 -13.375 13.769 1.00 134.14 234 PRO B N 1
ATOM 4185 C CA . PRO B 2 234 ? -23.440 -14.328 13.115 1.00 134.00 234 PRO B CA 1
ATOM 4186 C C . PRO B 2 234 ? -24.055 -13.841 11.799 1.00 137.79 234 PRO B C 1
ATOM 4187 O O . PRO B 2 234 ? -24.750 -14.621 11.142 1.00 137.52 234 PRO B O 1
ATOM 4191 N N . TYR B 2 235 ? -23.802 -12.573 11.403 1.00 133.96 235 TYR B N 1
ATOM 4192 C CA . TYR B 2 235 ? -24.362 -12.011 10.172 1.00 133.61 235 TYR B CA 1
ATOM 4193 C C . TYR B 2 235 ? -23.309 -11.445 9.192 1.00 135.90 235 TYR B C 1
ATOM 4194 O O . TYR B 2 235 ? -23.699 -10.855 8.182 1.00 135.64 235 TYR B O 1
ATOM 4203 N N . SER B 2 236 ? -21.993 -11.650 9.460 1.00 131.12 236 SER B N 1
ATOM 4204 C CA . SER B 2 236 ? -20.909 -11.186 8.573 1.00 130.23 236 SER B CA 1
ATOM 4205 C C . SER B 2 236 ? -19.619 -12.010 8.660 1.00 131.65 236 SER B C 1
ATOM 4206 O O . SER B 2 236 ? -19.075 -12.228 9.747 1.00 131.10 236 SER B O 1
ATOM 4209 N N . CYS B 2 237 ? -19.121 -12.433 7.487 1.00 126.26 237 CYS B N 1
ATOM 4210 C CA . CYS B 2 237 ? -17.901 -13.227 7.315 1.00 125.11 237 CYS B CA 1
ATOM 4211 C C . CYS B 2 237 ? -17.259 -12.891 5.961 1.00 125.27 237 CYS B C 1
ATOM 4212 O O . CYS B 2 237 ? -17.663 -13.437 4.919 1.00 125.20 237 CYS B O 1
ATOM 4215 N N . LEU B 2 238 ? -16.277 -11.972 5.981 1.00 117.99 238 LEU B N 1
ATOM 4216 C CA . LEU B 2 238 ? -15.574 -11.581 4.774 1.00 115.71 238 LEU B CA 1
ATOM 4217 C C . LEU B 2 238 ? -14.293 -12.431 4.695 1.00 114.31 238 LEU B C 1
ATOM 4218 O O . LEU B 2 238 ? -13.404 -12.317 5.543 1.00 113.51 238 LEU B O 1
ATOM 4223 N N . SER B 2 239 ? -14.237 -13.311 3.684 1.00 107.31 239 SER B N 1
ATOM 4224 C CA . SER B 2 239 ? -13.119 -14.211 3.432 1.00 105.23 239 SER B CA 1
ATOM 4225 C C . SER B 2 239 ? -11.901 -13.512 2.812 1.00 103.86 239 SER B C 1
ATOM 4226 O O . SER B 2 239 ? -10.814 -14.083 2.848 1.00 103.39 239 SER B O 1
ATOM 4229 N N . PHE B 2 240 ? -12.069 -12.293 2.251 1.00 96.43 240 PHE B N 1
ATOM 4230 C CA . PHE B 2 240 ? -10.976 -11.525 1.640 1.00 94.47 240 PHE B CA 1
ATOM 4231 C C . PHE B 2 240 ? -9.925 -11.084 2.667 1.00 94.98 240 PHE B C 1
ATOM 4232 O O . PHE B 2 240 ? -8.732 -11.230 2.399 1.00 94.24 240 PHE B O 1
ATOM 4240 N N . ARG B 2 241 ? -10.368 -10.581 3.845 1.00 89.09 241 ARG B N 1
ATOM 4241 C CA . ARG B 2 241 ? -9.488 -10.159 4.938 1.00 87.73 241 ARG B CA 1
ATOM 4242 C C . ARG B 2 241 ? -8.694 -11.357 5.475 1.00 89.56 241 ARG B C 1
ATOM 4243 O O . ARG B 2 241 ? -7.501 -11.213 5.743 1.00 89.49 241 ARG B O 1
ATOM 4251 N N . SER B 2 242 ? -9.334 -12.544 5.578 1.00 84.03 242 SER B N 1
ATOM 4252 C CA . SER B 2 242 ? -8.671 -13.776 6.019 1.00 82.93 242 SER B CA 1
ATOM 4253 C C . SER B 2 242 ? -7.670 -14.279 4.958 1.00 84.54 242 SER B C 1
ATOM 4254 O O . SER B 2 242 ? -6.712 -14.971 5.309 1.00 84.21 242 SER B O 1
ATOM 4257 N N . GLU B 2 243 ? -7.876 -13.900 3.672 1.00 78.82 243 GLU B N 1
ATOM 4258 C CA . GLU B 2 243 ? -6.981 -14.247 2.566 1.00 77.29 243 GLU B CA 1
ATOM 4259 C C . GLU B 2 243 ? -5.790 -13.283 2.591 1.00 77.92 243 GLU B C 1
ATOM 4260 O O . GLU B 2 243 ? -4.644 -13.727 2.469 1.00 77.26 243 GLU B O 1
ATOM 4266 N N . VAL B 2 244 ? -6.072 -11.966 2.768 1.00 71.93 244 VAL B N 1
ATOM 4267 C CA . VAL B 2 244 ? -5.088 -10.875 2.852 1.00 70.41 244 VAL B CA 1
ATOM 4268 C C . VAL B 2 244 ? -4.178 -11.063 4.068 1.00 71.77 244 VAL B C 1
ATOM 4269 O O . VAL B 2 244 ? -2.971 -10.858 3.949 1.00 70.56 244 VAL B O 1
ATOM 4273 N N . SER B 2 245 ? -4.752 -11.489 5.221 1.00 67.64 245 SER B N 1
ATOM 4274 C CA . SER B 2 245 ? -4.002 -11.747 6.459 1.00 67.20 245 SER B CA 1
ATOM 4275 C C . SER B 2 245 ? -2.961 -12.827 6.231 1.00 71.25 245 SER B C 1
ATOM 4276 O O . SER B 2 245 ? -1.837 -12.685 6.696 1.00 70.43 245 SER B O 1
ATOM 4279 N N . ASP B 2 246 ? -3.320 -13.862 5.449 1.00 68.79 246 ASP B N 1
ATOM 4280 C CA . ASP B 2 246 ? -2.438 -14.966 5.078 1.00 68.96 246 ASP B CA 1
ATOM 4281 C C . ASP B 2 246 ? -1.305 -14.472 4.185 1.00 69.60 246 ASP B C 1
ATOM 4282 O O . ASP B 2 246 ? -0.182 -14.958 4.313 1.00 68.74 246 ASP B O 1
ATOM 4287 N N . ILE B 2 247 ? -1.590 -13.475 3.322 1.00 64.58 247 ILE B N 1
ATOM 4288 C CA . ILE B 2 247 ? -0.601 -12.855 2.434 1.00 64.13 247 ILE B CA 1
ATOM 4289 C C . ILE B 2 247 ? 0.443 -12.107 3.282 1.00 67.98 247 ILE B C 1
ATOM 4290 O O . ILE B 2 247 ? 1.640 -12.375 3.145 1.00 66.78 247 ILE B O 1
ATOM 4295 N N . THR B 2 248 ? -0.018 -11.204 4.176 1.00 65.72 248 THR B N 1
ATOM 4296 C CA . THR B 2 248 ? 0.834 -10.412 5.078 1.00 66.22 248 THR B CA 1
ATOM 4297 C C . THR B 2 248 ? 1.614 -11.313 6.031 1.00 72.16 248 THR B C 1
ATOM 4298 O O . THR B 2 248 ? 2.785 -11.031 6.302 1.00 71.66 248 THR B O 1
ATOM 4302 N N . ASP B 2 249 ? 0.963 -12.397 6.537 1.00 70.49 249 ASP B N 1
ATOM 4303 C CA . ASP B 2 249 ? 1.597 -13.360 7.441 1.00 71.03 249 ASP B CA 1
ATOM 4304 C C . ASP B 2 249 ? 2.734 -14.084 6.731 1.00 73.89 249 ASP B C 1
ATOM 4305 O O . ASP B 2 249 ? 3.843 -14.093 7.263 1.00 73.36 249 ASP B O 1
ATOM 4310 N N . ASN B 2 250 ? 2.480 -14.637 5.513 1.00 69.36 250 ASN B N 1
ATOM 4311 C CA . ASN B 2 250 ? 3.498 -15.342 4.726 1.00 68.66 250 ASN B CA 1
ATOM 4312 C C . ASN B 2 250 ? 4.607 -14.414 4.242 1.00 70.22 250 ASN B C 1
ATOM 4313 O O . ASN B 2 250 ? 5.728 -14.874 4.020 1.00 69.47 250 ASN B O 1
ATOM 4318 N N . LEU B 2 251 ? 4.305 -13.104 4.122 1.00 65.55 251 LEU B N 1
ATOM 4319 C CA . LEU B 2 251 ? 5.293 -12.088 3.756 1.00 64.72 251 LEU B CA 1
ATOM 4320 C C . LEU B 2 251 ? 6.200 -11.821 4.954 1.00 69.31 251 LEU B C 1
ATOM 4321 O O . LEU B 2 251 ? 7.408 -11.696 4.782 1.00 68.58 251 LEU B O 1
ATOM 4326 N N . GLU B 2 252 ? 5.612 -11.749 6.169 1.00 66.66 252 GLU B N 1
ATOM 4327 C CA . GLU B 2 252 ? 6.336 -11.542 7.422 1.00 66.81 252 GLU B CA 1
ATOM 4328 C C . GLU B 2 252 ? 7.197 -12.780 7.732 1.00 72.39 252 GLU B C 1
ATOM 4329 O O . GLU B 2 252 ? 8.372 -12.635 8.073 1.00 72.10 252 GLU B O 1
ATOM 4335 N N . LYS B 2 253 ? 6.619 -13.991 7.549 1.00 70.10 253 LYS B N 1
ATOM 4336 C CA . LYS B 2 253 ? 7.242 -15.304 7.754 1.00 70.35 253 LYS B CA 1
ATOM 4337 C C . LYS B 2 253 ? 8.465 -15.532 6.847 1.00 74.87 253 LYS B C 1
ATOM 4338 O O . LYS B 2 253 ? 9.282 -16.397 7.167 1.00 75.59 253 LYS B O 1
ATOM 4344 N N . ASN B 2 254 ? 8.599 -14.763 5.732 1.00 70.35 254 ASN B N 1
ATOM 4345 C CA . ASN B 2 254 ? 9.737 -14.863 4.812 1.00 69.74 254 ASN B CA 1
ATOM 4346 C C . ASN B 2 254 ? 10.631 -13.627 4.869 1.00 73.79 254 ASN B C 1
ATOM 4347 O O . ASN B 2 254 ? 11.831 -13.724 4.613 1.00 73.27 254 ASN B O 1
ATOM 4352 N N . HIS B 2 255 ? 10.035 -12.466 5.177 1.00 70.72 255 HIS B N 1
ATOM 4353 C CA . HIS B 2 255 ? 10.718 -11.178 5.258 1.00 70.63 255 HIS B CA 1
ATOM 4354 C C . HIS B 2 255 ? 10.243 -10.470 6.527 1.00 74.60 255 HIS B C 1
ATOM 4355 O O . HIS B 2 255 ? 9.194 -9.820 6.496 1.00 74.20 255 HIS B O 1
ATOM 4362 N N . PRO B 2 256 ? 10.968 -10.620 7.668 1.00 71.35 256 PRO B N 1
ATOM 4363 C CA . PRO B 2 256 ? 10.520 -9.973 8.920 1.00 70.99 256 PRO B CA 1
ATOM 4364 C C . PRO B 2 256 ? 10.518 -8.443 8.847 1.00 72.56 256 PRO B C 1
ATOM 4365 O O . PRO B 2 256 ? 11.525 -7.826 8.480 1.00 72.58 256 PRO B O 1
ATOM 4369 N N . GLY B 2 257 ? 9.367 -7.861 9.170 1.00 66.41 257 GLY B N 1
ATOM 4370 C CA . GLY B 2 257 ? 9.148 -6.421 9.145 1.00 65.01 257 GLY B CA 1
ATOM 4371 C C . GLY B 2 257 ? 8.372 -5.932 7.937 1.00 65.63 257 GLY B C 1
ATOM 4372 O O . GLY B 2 257 ? 8.344 -4.726 7.673 1.00 65.56 257 GLY B O 1
ATOM 4373 N N . SER B 2 258 ? 7.732 -6.866 7.199 1.00 58.84 258 SER B N 1
ATOM 4374 C CA . SER B 2 258 ? 6.938 -6.585 6.005 1.00 57.00 258 SER B CA 1
ATOM 4375 C C . SER B 2 258 ? 5.712 -5.757 6.345 1.00 59.56 258 SER B C 1
ATOM 4376 O O . SER B 2 258 ? 5.507 -4.709 5.738 1.00 58.94 258 SER B O 1
ATOM 4379 N N . LYS B 2 259 ? 4.945 -6.186 7.371 1.00 55.80 259 LYS B N 1
ATOM 4380 C CA . LYS B 2 259 ? 3.750 -5.505 7.889 1.00 54.88 259 LYS B CA 1
ATOM 4381 C C . LYS B 2 259 ? 4.060 -4.056 8.252 1.00 59.34 259 LYS B C 1
ATOM 4382 O O . LYS B 2 259 ? 3.272 -3.183 7.916 1.00 57.90 259 LYS B O 1
ATOM 4388 N N . TYR B 2 260 ? 5.221 -3.790 8.883 1.00 58.60 260 TYR B N 1
ATOM 4389 C CA . TYR B 2 260 ? 5.615 -2.420 9.217 1.00 59.69 260 TYR B CA 1
ATOM 4390 C C . TYR B 2 260 ? 5.943 -1.583 7.971 1.00 60.97 260 TYR B C 1
ATOM 4391 O O . TYR B 2 260 ? 5.503 -0.436 7.903 1.00 60.70 260 TYR B O 1
ATOM 4400 N N . SER B 2 261 ? 6.718 -2.140 7.004 1.00 54.69 261 SER B N 1
ATOM 4401 C CA . SER B 2 261 ? 7.087 -1.428 5.777 1.00 53.19 261 SER B CA 1
ATOM 4402 C C . SER B 2 261 ? 5.902 -1.184 4.862 1.00 53.32 261 SER B C 1
ATOM 4403 O O . SER B 2 261 ? 5.915 -0.201 4.122 1.00 53.00 261 SER B O 1
ATOM 4406 N N . ILE B 2 262 ? 4.867 -2.052 4.934 1.00 47.19 262 ILE B N 1
ATOM 4407 C CA . ILE B 2 262 ? 3.622 -1.899 4.179 1.00 45.90 262 ILE B CA 1
ATOM 4408 C C . ILE B 2 262 ? 2.884 -0.677 4.745 1.00 51.70 262 ILE B C 1
ATOM 4409 O O . ILE B 2 262 ? 2.464 0.187 3.973 1.00 51.85 262 ILE B O 1
ATOM 4414 N N . VAL B 2 263 ? 2.777 -0.593 6.099 1.00 49.31 263 VAL B N 1
ATOM 4415 C CA . VAL B 2 263 ? 2.112 0.489 6.846 1.00 49.08 263 VAL B CA 1
ATOM 4416 C C . VAL B 2 263 ? 2.878 1.810 6.721 1.00 54.81 263 VAL B C 1
ATOM 4417 O O . VAL B 2 263 ? 2.274 2.814 6.354 1.00 54.30 263 VAL B O 1
ATOM 4421 N N . ARG B 2 264 ? 4.197 1.809 7.001 1.00 53.53 264 ARG B N 1
ATOM 4422 C CA . ARG B 2 264 ? 5.044 3.007 6.901 1.00 54.93 264 ARG B CA 1
ATOM 4423 C C . ARG B 2 264 ? 4.995 3.592 5.480 1.00 62.01 264 ARG B C 1
ATOM 4424 O O . ARG B 2 264 ? 5.081 4.812 5.313 1.00 61.85 264 ARG B O 1
ATOM 4432 N N . GLY B 2 265 ? 4.813 2.705 4.494 1.00 60.14 265 GLY B N 1
ATOM 4433 C CA . GLY B 2 265 ? 4.692 3.037 3.081 1.00 60.24 265 GLY B CA 1
ATOM 4434 C C . GLY B 2 265 ? 3.405 3.767 2.772 1.00 64.61 265 GLY B C 1
ATOM 4435 O O . GLY B 2 265 ? 3.374 4.602 1.869 1.00 64.83 265 GLY B O 1
ATOM 4436 N N . TYR B 2 266 ? 2.341 3.461 3.524 1.00 61.45 266 TYR B N 1
ATOM 4437 C CA . TYR B 2 266 ? 1.027 4.085 3.378 1.00 61.78 266 TYR B CA 1
ATOM 4438 C C . TYR B 2 266 ? 0.993 5.424 4.112 1.00 67.93 266 TYR B C 1
ATOM 4439 O O . TYR B 2 266 ? 0.282 6.337 3.690 1.00 67.24 266 TYR B O 1
ATOM 4448 N N . GLU B 2 267 ? 1.731 5.520 5.233 1.00 66.53 267 GLU B N 1
ATOM 4449 C CA . GLU B 2 267 ? 1.830 6.718 6.061 1.00 67.16 267 GLU B CA 1
ATOM 4450 C C . GLU B 2 267 ? 2.487 7.835 5.257 1.00 73.23 267 GLU B C 1
ATOM 4451 O O . GLU B 2 267 ? 1.950 8.940 5.207 1.00 73.04 267 GLU B O 1
ATOM 4457 N N . ARG B 2 268 ? 3.598 7.514 4.559 1.00 71.49 268 ARG B N 1
ATOM 4458 C CA . ARG B 2 268 ? 4.353 8.435 3.702 1.00 72.04 268 ARG B CA 1
ATOM 4459 C C . ARG B 2 268 ? 3.517 8.856 2.491 1.00 78.16 268 ARG B C 1
ATOM 4460 O O . ARG B 2 268 ? 3.559 10.020 2.079 1.00 78.01 268 ARG B O 1
ATOM 4468 N N . LEU B 2 269 ? 2.729 7.902 1.955 1.00 75.64 269 LEU B N 1
ATOM 4469 C CA . LEU B 2 269 ? 1.851 8.069 0.799 1.00 75.55 269 LEU B CA 1
ATOM 4470 C C . LEU B 2 269 ? 0.750 9.077 1.115 1.00 81.91 269 LEU B C 1
ATOM 4471 O O . LEU B 2 269 ? 0.505 9.983 0.322 1.00 81.44 269 LEU B O 1
ATOM 4476 N N . LEU B 2 270 ? 0.105 8.923 2.284 1.00 80.93 270 LEU B N 1
ATOM 4477 C CA . LEU B 2 270 ? -1.000 9.761 2.746 1.00 81.77 270 LEU B CA 1
ATOM 4478 C C . LEU B 2 270 ? -0.617 11.227 3.019 1.00 88.30 270 LEU B C 1
ATOM 4479 O O . LEU B 2 270 ? -1.502 12.084 3.083 1.00 87.88 270 LEU B O 1
ATOM 4484 N N . GLU B 2 271 ? 0.690 11.522 3.134 1.00 86.92 271 GLU B N 1
ATOM 4485 C CA . GLU B 2 271 ? 1.199 12.879 3.360 1.00 87.67 271 GLU B CA 1
ATOM 4486 C C . GLU B 2 271 ? 1.318 13.650 2.049 1.00 94.07 271 GLU B C 1
ATOM 4487 O O . GLU B 2 271 ? 1.164 14.876 2.037 1.00 93.56 271 GLU B O 1
ATOM 4493 N N . HIS B 2 272 ? 1.595 12.924 0.949 1.00 92.42 272 HIS B N 1
ATOM 4494 C CA . HIS B 2 272 ? 1.803 13.500 -0.376 1.00 92.86 272 HIS B CA 1
ATOM 4495 C C . HIS B 2 272 ? 0.650 13.189 -1.349 1.00 97.11 272 HIS B C 1
ATOM 4496 O O . HIS B 2 272 ? 0.886 12.840 -2.508 1.00 96.58 272 HIS B O 1
ATOM 4503 N N . ILE B 2 273 ? -0.599 13.387 -0.887 1.00 94.37 273 ILE B N 1
ATOM 4504 C CA . ILE B 2 273 ? -1.819 13.196 -1.685 1.00 94.68 273 ILE B CA 1
ATOM 4505 C C . ILE B 2 273 ? -2.779 14.383 -1.523 1.00 99.63 273 ILE B C 1
ATOM 4506 O O . ILE B 2 273 ? -3.053 14.800 -0.393 1.00 99.96 273 ILE B O 1
ATOM 4511 N N . GLU B 2 274 ? -3.283 14.922 -2.650 1.00 95.92 274 GLU B N 1
ATOM 4512 C CA . GLU B 2 274 ? -4.223 16.046 -2.662 1.00 123.91 274 GLU B CA 1
ATOM 4513 C C . GLU B 2 274 ? -5.303 15.839 -3.722 1.00 169.36 274 GLU B C 1
ATOM 4514 O O . GLU B 2 274 ? -5.868 14.751 -3.825 1.00 135.61 274 GLU B O 1
ATOM 4520 N N . GLY B 2 280 ? -18.652 21.661 8.596 1.00 161.65 280 GLY B N 1
ATOM 4521 C CA . GLY B 2 280 ? -19.453 20.445 8.596 1.00 161.48 280 GLY B CA 1
ATOM 4522 C C . GLY B 2 280 ? -20.456 20.419 7.466 1.00 165.38 280 GLY B C 1
ATOM 4523 O O . GLY B 2 280 ? -21.476 21.112 7.531 1.00 164.71 280 GLY B O 1
ATOM 4524 N N . GLU B 2 281 ? -20.171 19.617 6.424 1.00 162.37 281 GLU B N 1
ATOM 4525 C CA . GLU B 2 281 ? -21.028 19.511 5.240 1.00 162.38 281 GLU B CA 1
ATOM 4526 C C . GLU B 2 281 ? -21.808 18.189 5.172 1.00 166.64 281 GLU B C 1
ATOM 4527 O O . GLU B 2 281 ? -21.219 17.135 4.913 1.00 166.08 281 GLU B O 1
ATOM 4533 N N . CYS B 2 282 ? -23.141 18.267 5.424 1.00 163.57 282 CYS B N 1
ATOM 4534 C CA . CYS B 2 282 ? -24.120 17.165 5.413 1.00 163.45 282 CYS B CA 1
ATOM 4535 C C . CYS B 2 282 ? -25.563 17.682 5.577 1.00 166.84 282 CYS B C 1
ATOM 4536 O O . CYS B 2 282 ? -25.766 18.838 5.958 1.00 166.34 282 CYS B O 1
ATOM 4539 N N . LYS B 2 283 ? -26.558 16.814 5.305 1.00 163.09 283 LYS B N 1
ATOM 4540 C CA . LYS B 2 283 ? -27.984 17.114 5.444 1.00 162.82 283 LYS B CA 1
ATOM 4541 C C . LYS B 2 283 ? -28.582 16.378 6.648 1.00 166.88 283 LYS B C 1
ATOM 4542 O O . LYS B 2 283 ? -28.254 15.212 6.878 1.00 166.62 283 LYS B O 1
ATOM 4548 N N . ILE B 2 284 ? -29.454 17.075 7.410 1.00 163.43 284 ILE B N 1
ATOM 4549 C CA . ILE B 2 284 ? -30.198 16.626 8.604 1.00 163.31 284 ILE B CA 1
ATOM 4550 C C . ILE B 2 284 ? -29.258 16.264 9.788 1.00 166.54 284 ILE B C 1
ATOM 4551 O O . ILE B 2 284 ? -29.302 16.969 10.798 1.00 166.50 284 ILE B O 1
ATOM 4556 N N . CYS B 2 285 ? -28.443 15.183 9.675 1.00 161.93 285 CYS B N 1
ATOM 4557 C CA . CYS B 2 285 ? -27.551 14.700 10.745 1.00 160.98 285 CYS B CA 1
ATOM 4558 C C . CYS B 2 285 ? -26.332 15.610 11.015 1.00 163.85 285 CYS B C 1
ATOM 4559 O O . CYS B 2 285 ? -26.469 16.619 11.706 1.00 163.38 285 CYS B O 1
ATOM 4562 N N . GLY B 2 286 ? -25.148 15.194 10.557 1.00 159.65 286 GLY B N 1
ATOM 4563 C CA . GLY B 2 286 ? -23.901 15.915 10.784 1.00 159.15 286 GLY B CA 1
ATOM 4564 C C . GLY B 2 286 ? -22.810 15.618 9.779 1.00 162.17 286 GLY B C 1
ATOM 4565 O O . GLY B 2 286 ? -22.756 14.520 9.216 1.00 161.62 286 GLY B O 1
ATOM 4566 N N . GLY B 2 287 ? -21.948 16.614 9.575 1.00 158.24 287 GLY B N 1
ATOM 4567 C CA . GLY B 2 287 ? -20.836 16.600 8.631 1.00 157.83 287 GLY B CA 1
ATOM 4568 C C . GLY B 2 287 ? -19.857 15.453 8.742 1.00 161.20 287 GLY B C 1
ATOM 4569 O O . GLY B 2 287 ? -19.579 14.963 9.840 1.00 160.84 287 GLY B O 1
ATOM 4570 N N . LEU B 2 288 ? -19.335 15.028 7.581 1.00 157.35 288 LEU B N 1
ATOM 4571 C CA . LEU B 2 288 ? -18.341 13.967 7.422 1.00 157.05 288 LEU B CA 1
ATOM 4572 C C . LEU B 2 288 ? -17.411 14.336 6.258 1.00 160.72 288 LEU B C 1
ATOM 4573 O O . LEU B 2 288 ? -16.192 14.194 6.382 1.00 160.24 288 LEU B O 1
ATOM 4578 N N . SER B 2 289 ? -17.995 14.823 5.136 1.00 157.00 289 SER B N 1
ATOM 4579 C CA . SER B 2 289 ? -17.275 15.236 3.931 1.00 156.57 289 SER B CA 1
ATOM 4580 C C . SER B 2 289 ? -18.052 16.317 3.168 1.00 160.07 289 SER B C 1
ATOM 4581 O O . SER B 2 289 ? -17.738 17.501 3.301 1.00 159.68 289 SER B O 1
ATOM 4584 N N . ALA B 2 290 ? -19.065 15.905 2.382 1.00 156.29 290 ALA B N 1
ATOM 4585 C CA . ALA B 2 290 ? -19.897 16.796 1.574 1.00 155.87 290 ALA B CA 1
ATOM 4586 C C . ALA B 2 290 ? -21.382 16.504 1.764 1.00 159.12 290 ALA B C 1
ATOM 4587 O O . ALA B 2 290 ? -21.748 15.387 2.142 1.00 158.43 290 ALA B O 1
ATOM 4589 N N . THR B 2 291 ? -22.231 17.522 1.506 1.00 155.59 291 THR B N 1
ATOM 4590 C CA . THR B 2 291 ? -23.691 17.441 1.607 1.00 155.32 291 THR B CA 1
ATOM 4591 C C . THR B 2 291 ? -24.209 16.357 0.640 1.00 159.73 291 THR B C 1
ATOM 4592 O O . THR B 2 291 ? -24.522 15.260 1.109 1.00 159.41 291 THR B O 1
ATOM 4596 N N . GLU B 2 292 ? -24.224 16.638 -0.692 1.00 156.35 292 GLU B N 1
ATOM 4597 C CA . GLU B 2 292 ? -24.640 15.740 -1.782 1.00 156.22 292 GLU B CA 1
ATOM 4598 C C . GLU B 2 292 ? -25.854 14.866 -1.376 1.00 159.87 292 GLU B C 1
ATOM 4599 O O . GLU B 2 292 ? -26.991 15.346 -1.381 1.00 159.75 292 GLU B O 1
ATOM 4605 N N . VAL B 2 293 ? -25.581 13.598 -1.002 1.00 155.80 293 VAL B N 1
ATOM 4606 C CA . VAL B 2 293 ? -26.479 12.560 -0.481 1.00 155.18 293 VAL B CA 1
ATOM 4607 C C . VAL B 2 293 ? -25.553 11.842 0.510 1.00 157.67 293 VAL B C 1
ATOM 4608 O O . VAL B 2 293 ? -24.502 11.339 0.093 1.00 157.28 293 VAL B O 1
ATOM 4612 N N . CYS B 2 294 ? -25.889 11.870 1.817 1.00 152.95 294 CYS B N 1
ATOM 4613 C CA . CYS B 2 294 ? -25.040 11.277 2.853 1.00 152.06 294 CYS B CA 1
ATOM 4614 C C . CYS B 2 294 ? -24.790 9.788 2.644 1.00 155.00 294 CYS B C 1
ATOM 4615 O O . CYS B 2 294 ? -25.732 9.024 2.440 1.00 154.60 294 CYS B O 1
ATOM 4618 N N . LYS B 2 295 ? -23.500 9.401 2.692 1.00 150.61 295 LYS B N 1
ATOM 4619 C CA . LYS B 2 295 ? -22.973 8.043 2.503 1.00 149.80 295 LYS B CA 1
ATOM 4620 C C . LYS B 2 295 ? -23.540 7.056 3.523 1.00 153.06 295 LYS B C 1
ATOM 4621 O O . LYS B 2 295 ? -23.737 5.887 3.193 1.00 152.10 295 LYS B O 1
ATOM 4627 N N . VAL B 2 296 ? -23.807 7.537 4.753 1.00 150.09 296 VAL B N 1
ATOM 4628 C CA . VAL B 2 296 ? -24.394 6.761 5.852 1.00 150.36 296 VAL B CA 1
ATOM 4629 C C . VAL B 2 296 ? -25.910 6.722 5.636 1.00 155.62 296 VAL B C 1
ATOM 4630 O O . VAL B 2 296 ? -26.524 5.665 5.789 1.00 155.44 296 VAL B O 1
ATOM 4634 N N . CYS B 2 297 ? -26.503 7.877 5.257 1.00 152.91 297 CYS B N 1
ATOM 4635 C CA . CYS B 2 297 ? -27.938 8.035 5.007 1.00 153.05 297 CYS B CA 1
ATOM 4636 C C . CYS B 2 297 ? -28.376 7.509 3.636 1.00 158.42 297 CYS B C 1
ATOM 4637 O O . CYS B 2 297 ? -29.542 7.658 3.275 1.00 158.01 297 CYS B O 1
ATOM 4640 N N . SER B 2 298 ? -27.445 6.884 2.885 1.00 156.30 298 SER B N 1
ATOM 4641 C CA . SER B 2 298 ? -27.677 6.269 1.575 1.00 156.80 298 SER B CA 1
ATOM 4642 C C . SER B 2 298 ? -28.576 5.044 1.773 1.00 162.16 298 SER B C 1
ATOM 4643 O O . SER B 2 298 ? -29.525 4.836 1.015 1.00 161.66 298 SER B O 1
ATOM 4646 N N . TYR B 2 299 ? -28.286 4.268 2.832 1.00 160.01 299 TYR B N 1
ATOM 4647 C CA . TYR B 2 299 ? -29.026 3.081 3.250 1.00 160.39 299 TYR B CA 1
ATOM 4648 C C . TYR B 2 299 ? -30.264 3.523 4.042 1.00 165.50 299 TYR B C 1
ATOM 4649 O O . TYR B 2 299 ? -31.253 2.792 4.091 1.00 164.89 299 TYR B O 1
ATOM 4658 N N . GLY B 2 300 ? -30.188 4.715 4.640 1.00 163.48 300 GLY B N 1
ATOM 4659 C CA . GLY B 2 300 ? -31.273 5.329 5.396 1.00 164.18 300 GLY B CA 1
ATOM 4660 C C . GLY B 2 300 ? -32.375 5.824 4.483 1.00 170.49 300 GLY B C 1
ATOM 4661 O O . GLY B 2 300 ? -33.553 5.724 4.823 1.00 170.17 300 GLY B O 1
ATOM 4662 N N . LYS B 2 301 ? -31.990 6.349 3.302 1.00 168.84 301 LYS B N 1
ATOM 4663 C CA . LYS B 2 301 ? -32.893 6.844 2.259 1.00 169.52 301 LYS B CA 1
ATOM 4664 C C . LYS B 2 301 ? -33.713 5.678 1.710 1.00 175.61 301 LYS B C 1
ATOM 4665 O O . LYS B 2 301 ? -34.908 5.839 1.457 1.00 173.31 301 LYS B O 1
ATOM 4671 N N . ASN B 2 302 ? -33.071 4.495 1.575 1.00 176.18 302 ASN B N 1
ATOM 4672 C CA . ASN B 2 302 ? -33.671 3.245 1.102 1.00 176.58 302 ASN B CA 1
ATOM 4673 C C . ASN B 2 302 ? -34.776 2.720 2.035 1.00 183.06 302 ASN B C 1
ATOM 4674 O O . ASN B 2 302 ? -35.609 1.922 1.599 1.00 181.58 302 ASN B O 1
ATOM 4679 N N . LEU B 2 303 ? -34.792 3.178 3.305 1.00 182.01 303 LEU B N 1
ATOM 4680 C CA . LEU B 2 303 ? -35.788 2.784 4.302 1.00 182.95 303 LEU B CA 1
ATOM 4681 C C . LEU B 2 303 ? -36.571 4.008 4.828 1.00 186.74 303 LEU B C 1
ATOM 4682 O O . LEU B 2 303 ? -37.716 4.235 4.399 1.00 188.79 303 LEU B O 1
ATOM 4687 N N . GLY B 2 304 ? -35.942 4.773 5.730 1.00 185.53 304 GLY B N 1
ATOM 4688 C CA . GLY B 2 304 ? -36.517 5.965 6.342 1.00 185.94 304 GLY B CA 1
ATOM 4689 C C . GLY B 2 304 ? -35.616 6.537 7.414 1.00 193.93 304 GLY B C 1
ATOM 4690 O O . GLY B 2 304 ? -35.145 5.797 8.281 1.00 192.66 304 GLY B O 1
ATOM 4691 N N . ILE B 2 305 ? -35.363 7.859 7.349 1.00 193.12 305 ILE B N 1
ATOM 4692 C CA . ILE B 2 305 ? -34.492 8.605 8.270 1.00 194.08 305 ILE B CA 1
ATOM 4693 C C . ILE B 2 305 ? -35.047 8.602 9.701 1.00 199.15 305 ILE B C 1
ATOM 4694 O O . ILE B 2 305 ? -36.229 8.892 9.908 1.00 199.03 305 ILE B O 1
ATOM 4699 N N . LEU B 2 306 ? -34.178 8.264 10.679 1.00 197.24 306 LEU B N 1
ATOM 4700 C CA . LEU B 2 306 ? -34.520 8.189 12.101 1.00 197.79 306 LEU B CA 1
ATOM 4701 C C . LEU B 2 306 ? -33.712 9.171 12.975 1.00 201.54 306 LEU B C 1
ATOM 4702 O O . LEU B 2 306 ? -32.711 9.731 12.520 1.00 202.01 306 LEU B O 1
ATOM 4707 N N . GLU B 2 307 ? -34.186 9.378 14.223 1.00 198.69 307 GLU B N 1
ATOM 4708 C CA . GLU B 2 307 ? -33.720 10.302 15.268 1.00 197.80 307 GLU B CA 1
ATOM 4709 C C . GLU B 2 307 ? -32.189 10.397 15.499 1.00 200.66 307 GLU B C 1
ATOM 4710 O O . GLU B 2 307 ? -31.427 9.506 15.116 1.00 199.90 307 GLU B O 1
ATOM 4716 N N . LYS B 2 308 ? -31.782 11.517 16.157 1.00 195.47 308 LYS B N 1
ATOM 4717 C CA . LYS B 2 308 ? -30.440 11.988 16.543 1.00 194.22 308 LYS B CA 1
ATOM 4718 C C . LYS B 2 308 ? -29.739 12.705 15.378 1.00 197.31 308 LYS B C 1
ATOM 4719 O O . LYS B 2 308 ? -29.246 12.068 14.440 1.00 196.38 308 LYS B O 1
ATOM 4725 N N . SER B 2 309 ? -29.751 14.056 15.441 1.00 194.21 309 SER B N 1
ATOM 4726 C CA . SER B 2 309 ? -29.203 14.980 14.441 1.00 193.60 309 SER B CA 1
ATOM 4727 C C . SER B 2 309 ? -28.808 16.335 15.072 1.00 195.98 309 SER B C 1
ATOM 4728 O O . SER B 2 309 ? -29.150 16.595 16.229 1.00 195.96 309 SER B O 1
ATOM 4731 N N . LYS B 2 310 ? -28.099 17.197 14.305 1.00 192.78 310 LYS B N 1
ATOM 4732 C CA . LYS B 2 310 ? -27.653 18.526 14.751 1.00 191.69 310 LYS B CA 1
ATOM 4733 C C . LYS B 2 310 ? -28.749 19.601 14.589 1.00 193.75 310 LYS B C 1
ATOM 4734 O O . LYS B 2 310 ? -29.895 19.258 14.288 1.00 192.86 310 LYS B O 1
ATOM 4740 N N . PHE B 2 311 ? -28.395 20.895 14.812 1.00 190.06 311 PHE B N 1
ATOM 4741 C CA . PHE B 2 311 ? -29.277 22.070 14.724 1.00 217.19 311 PHE B CA 1
ATOM 4742 C C . PHE B 2 311 ? -30.009 22.177 13.381 1.00 245.39 311 PHE B C 1
ATOM 4743 O O . PHE B 2 311 ? -29.389 22.079 12.322 1.00 205.07 311 PHE B O 1
#

InterPro domains:
  IPR000541 Cytoplasmic tRNA 2-thiolation protein 1 [TIGR00269] (203-303)
  IPR011063 tRNA(Ile)-lysidine/2-thiocytidine synthase, N-terminal [PF01171] (52-229)
  IPR014729 Rossmann-like alpha/beta/alpha sandwich fold [G3DSA:3.40.50.620] (4-312)
  IPR035107 tRNA thiolation protein, TtcA/Ctu1 type [PIRSF004976] (1-304)
  IPR054306 2-thiouridine synthetase TtuA-like, N-terminal LIM domain [PF22082] (5-30)
  IPR056369 Cytoplasmic tRNA 2-thiolation protein 1-like, ATP-binding domain [cd01713] (34-239)

Sequence (595 aa):
MITMKCRKCGKPSIYHQKHSGNNYCKECFIKETKRKVRKTLGRDVLKNNIKVAMGLSGGKDSLVMAYLLNEYYYKQIPNSNLIAIMVNEGIEGYRTDGIDAAVKFCEEYGIEYKIVHFKDYLGTNLDEIVKLTMNPCSFCGVIRRRKILNRVSIEEKCDFLAIGHNLDDVAQAVMMNYIEGDVKKLAFLGKSLKHPKFVKRIKPLEKIPEDEVLLLAEMLELKYHKSPCPYSCLSFRSEVSDITDNLEKNHPGSKYSIVRGYERLLEHIELECKICGDLSATEVCKVCSYLKNLGILEKMITMKCRKCGKPSIYHQKHSGNNYCKECFIKETKRKVRKTLGRDVLKNNIKVAMGLSGGKDSLVMAYLLNEYYKQIPNSNLIAIMVNEGIEGYRTDGIDAAVKFCEEYGIEYKIVHFKDYLGTNLDEIVTMNPCSFCGVIRRKILNRVSIEEKCDFLAIGHNLDDVAQAVMMNYIEGDVKKLAFLGKSLKHPKFVKRIKPLEKIPEDEVLLLAEMLELKYHKSPCPYSCLSFRSEVSDITDNLEKNHPGSKYSIVRGYERLLEHIEGECKICGGLSATEVCKVCSYGKNLGILEKSKF

Secondary structure (DSSP, 8-state):
------TTT-PPPSEEETTTTEEE-HHHHHHHHHHHHHHHH-TTTSSSS-EEEEE--SSHHHHHHHHHHHHHHHH-TT-EEEEEEEE---STTSHHHHHHHHHHHHHHT-EEEEEESGGGSS--SS------STHHHHHHHHHHHHHHHHHHHTT-SEEEE---HHHHHHHHHHHHHHT-SHHHHHSSSTTS-SSSPEEE-TTTTS-HHHHHHHHHHTT--------SS---HHHHHHHHHHHHHHHHSTTHHHHHHHHHHHHHTSB-----SS---SS--TTTT-S--SSSS----/------TTT-PPPSEEETTTTEEE-HHHHHHHHHHHHHHHH-TTTSSSS--EEEE--SSHHHHHHHHHHHHHHHT-TT--EEEEEEE---SSSSHHHHHHHHHHHHHHT-EEEEEEHHHHSS-SS-------HHHHHHHHHHHHHHHHHHHTT-SEEEE---HHHHHHHHHHHHHHT-SHHHHHHHS-SS-SS--EEE-TTTTS-HHHHHHHHHHTT--------SS---HHHHHHHHHHHHHHTTSTTHHHHHHHHHHHHHHSB----SSS--SS-SSS-SSHHHHHTT---S----